Protein 4MVA (pdb70)

Foldseek 3Di:
DEQFEAEEEADADDDLVLLLVLLVLLQVLCVPDDRYQYEYAYAPVCQLVNVVSCPPGRYAYEHEEAAQDQDDDDPPGHHLLVCVVSRHAEYEFDDVCCCPVVVQDLLRRLSRLVRCVVNNGAYAAEFEDALVCVVVVNGLVRRLVSVCSNCVPPNLVSQANYEYEYEHNNCPPPVDDDALVRQLVSLVSNLVSSVVRPNVSSVHYAYAYEYEDWQPCLLVNLLRPRHRYHHHYPLSSHSVGSSNNRVSNSVNVPD/DEQFEAEEEADADDDLVLLLVLLVLLQVLQPPPDRYQYEYAYAPVCQLVNVVSNVVGRYAYEHEEAAQDQDDDDPPGHHLLVCVVSRHAEYEFDPPCCCPVVVQDLLRSLSRLVRCVVNVGAYAYEFEDALVCVVVVNGLVRLLVSVCSNCVPPNLCSLQRYEYEYEHNSQQDPVHDQFLVNVLVSLVSNLVSSVVRPNVSSVHYAYAYEYADWLVCLLRNLLRPRHRYHHHYPLSSPSNTSSSNRVSNSVNVD

Solvent-accessible surface area: 20422 Å² total; per-residue (Å²): 235,58,101,4,7,0,0,0,3,1,40,0,37,17,32,90,136,41,0,96,91,9,0,43,68,0,78,171,63,16,89,76,19,92,22,9,24,10,0,1,0,0,3,31,2,0,0,15,27,0,60,143,47,3,109,75,33,164,12,63,1,0,3,10,17,0,28,61,45,78,67,24,50,49,1,26,16,15,0,0,35,6,0,112,37,10,22,3,63,30,0,0,1,1,9,9,20,27,41,91,126,67,182,15,52,20,113,55,2,6,122,4,0,28,20,0,64,137,27,55,4,20,0,0,1,0,2,9,1,55,96,74,46,45,132,64,68,84,24,95,101,3,0,16,104,14,0,28,16,1,10,163,104,56,29,6,68,10,0,108,45,6,5,0,0,3,7,2,29,19,22,108,84,45,85,106,87,12,68,27,68,91,0,23,64,18,0,103,39,0,19,66,26,0,35,168,87,52,69,98,12,2,102,68,1,28,0,0,6,17,11,89,6,61,43,106,35,0,65,98,3,2,74,42,90,15,0,3,0,0,9,0,20,61,21,1,52,137,8,87,26,0,1,72,0,0,96,18,0,26,67,46,53,120,164,252,63,102,5,5,0,0,0,2,1,38,1,35,15,32,101,135,44,0,88,78,11,2,27,62,0,107,131,69,18,76,79,16,88,12,8,23,8,0,1,0,0,3,30,1,2,0,8,23,0,82,128,66,6,122,80,26,156,13,62,1,0,2,9,16,0,26,58,44,66,67,24,51,45,1,26,14,14,0,0,34,6,0,108,38,6,24,2,71,33,0,0,1,1,9,22,21,27,41,95,120,69,183,14,52,21,110,53,2,6,105,4,0,38,27,0,70,120,26,54,11,16,1,0,0,0,2,11,0,60,121,73,37,40,110,75,66,76,22,98,99,1,0,16,104,12,0,28,17,1,9,166,105,58,32,11,67,8,0,99,48,1,3,0,0,4,14,8,48,28,17,160,40,157,76,99,89,15,67,25,69,88,1,25,61,19,0,110,39,0,20,65,28,0,35,172,91,54,60,101,10,2,110,58,0,28,0,0,7,20,12,110,13,87,73,108,39,0,68,81,2,1,62,28,90,18,0,4,0,0,10,8,22,58,30,1,60,139,10,85,36,1,2,70,3,0,91,21,0,26,72,39,66,151

B-factor: mean 20.15, std 9.68, range [9.13, 97.28]

Structure (mmCIF, N/CA/C/O backbone):
data_4MVA
#
_entry.id   4MVA
#
_cell.length_a   46.535
_cell.length_b   67.529
_cell.length_c   150.336
_cell.angle_alpha   90.00
_cell.angle_beta   90.00
_cell.angle_gamma   90.00
#
_symmetry.space_group_name_H-M   'P 21 21 21'
#
loop_
_entity.id
_entity.type
_entity.pdbx_description
1 polymer 'Triosephosphate isomerase'
2 non-polymer 'CHLORIDE ION'
3 non-polymer ACETYLPHOSPHATE
4 non-polymer 'PHOSPHATE ION'
5 non-polymer 1,2-ETHANEDIOL
6 non-polymer DI(HYDROXYETHYL)ETHER
7 water water
#
loop_
_atom_site.group_PDB
_atom_site.id
_atom_site.type_symbol
_atom_site.label_atom_id
_atom_site.label_alt_id
_atom_site.label_comp_id
_atom_site.label_asym_id
_atom_site.label_entity_id
_atom_site.label_seq_id
_atom_site.pdbx_PDB_ins_code
_atom_site.Cartn_x
_atom_site.Cartn_y
_atom_site.Cartn_z
_atom_site.occupancy
_atom_site.B_iso_or_equiv
_atom_site.auth_seq_id
_atom_site.auth_comp_id
_atom_site.auth_asym_id
_atom_site.auth_atom_id
_atom_site.pdbx_PDB_model_num
ATOM 1 N N . MET A 1 25 ? -16.680 -39.251 20.021 1.00 62.70 1 MET A N 1
ATOM 2 C CA . MET A 1 25 ? -15.204 -39.501 20.016 1.00 58.50 1 MET A CA 1
ATOM 3 C C . MET A 1 25 ? -14.461 -38.194 19.749 1.00 45.82 1 MET A C 1
ATOM 4 O O . MET A 1 25 ? -15.053 -37.215 19.281 1.00 48.72 1 MET A O 1
ATOM 9 N N . ARG A 1 26 ? -13.164 -38.181 20.040 1.00 31.19 2 ARG A N 1
ATOM 10 C CA . ARG A 1 26 ? -12.354 -36.985 19.798 1.00 24.01 2 ARG A CA 1
ATOM 11 C C . ARG A 1 26 ? -11.767 -36.988 18.386 1.00 21.83 2 ARG A C 1
ATOM 12 O O . ARG A 1 26 ? -11.141 -37.962 17.972 1.00 24.69 2 ARG A O 1
ATOM 20 N N . HIS A 1 27 ? -11.969 -35.890 17.669 1.00 19.82 3 HIS A N 1
ATOM 21 C CA . HIS A 1 27 ? -11.427 -35.735 16.305 1.00 19.87 3 HIS A CA 1
ATOM 22 C C . HIS A 1 27 ? -9.934 -35.404 16.431 1.00 17.41 3 HIS A C 1
ATOM 23 O O . HIS A 1 27 ? -9.576 -34.412 17.094 1.00 17.82 3 HIS A O 1
ATOM 30 N N . PRO A 1 28 ? -9.043 -36.199 15.786 1.00 14.54 4 PRO A N 1
ATOM 31 C CA . PRO A 1 28 ? -7.638 -35.933 16.024 1.00 14.57 4 PRO A CA 1
ATOM 32 C C . PRO A 1 28 ? -7.122 -34.652 15.375 1.00 13.51 4 PRO A C 1
ATOM 33 O O . PRO A 1 28 ? -7.688 -34.144 14.399 1.00 13.85 4 PRO A O 1
ATOM 37 N N . LEU A 1 29 ? -5.998 -34.197 15.908 1.00 13.26 5 LEU A N 1
ATOM 38 C CA . LEU A 1 29 ? -5.314 -33.009 15.434 1.00 12.44 5 LEU A CA 1
ATOM 39 C C . LEU A 1 29 ? -3.830 -33.330 15.316 1.00 12.06 5 LEU A C 1
ATOM 40 O O . LEU A 1 29 ? -3.194 -33.768 16.296 1.00 12.50 5 LEU A O 1
ATOM 45 N N . VAL A 1 30 ? -3.264 -33.134 14.137 1.00 11.35 6 VAL A N 1
ATOM 46 C CA . VAL A 1 30 ? -1.834 -33.264 13.946 1.00 11.73 6 VAL A CA 1
ATOM 47 C C . VAL A 1 30 ? -1.331 -31.866 13.568 1.00 11.68 6 VAL A C 1
ATOM 48 O O . VAL A 1 30 ? -1.768 -31.275 12.572 1.00 12.33 6 VAL A O 1
ATOM 52 N N . MET A 1 31 ? -0.405 -31.366 14.362 1.00 10.88 7 MET A N 1
ATOM 53 C CA . MET A 1 31 ? 0.128 -30.035 14.188 1.00 10.92 7 MET A CA 1
ATOM 54 C C . MET A 1 31 ? 1.620 -30.083 13.938 1.00 11.35 7 MET A C 1
ATOM 55 O O . MET A 1 31 ? 2.336 -30.803 14.617 1.00 11.70 7 MET A O 1
ATOM 60 N N . GLY A 1 32 ? 2.095 -29.318 12.969 1.00 10.62 8 GLY A N 1
ATOM 61 C CA . GLY A 1 32 ? 3.490 -29.236 12.671 1.00 10.52 8 GLY A CA 1
ATOM 62 C C . GLY A 1 32 ? 4.150 -28.048 13.331 1.00 10.54 8 GLY A C 1
ATOM 63 O O . GLY A 1 32 ? 3.802 -26.893 13.006 1.00 11.97 8 GLY A O 1
ATOM 64 N N . ASN A 1 33 ? 5.067 -28.267 14.258 1.00 10.40 9 ASN A N 1
ATOM 65 C CA . ASN A 1 33 ? 5.880 -27.219 14.847 1.00 10.16 9 ASN A CA 1
ATOM 66 C C . ASN A 1 33 ? 7.154 -27.119 14.029 1.00 10.59 9 ASN A C 1
ATOM 67 O O . ASN A 1 33 ? 8.055 -27.957 14.170 1.00 10.87 9 ASN A O 1
ATOM 72 N N . TRP A 1 34 ? 7.222 -26.136 13.131 1.00 9.97 10 TRP A N 1
ATOM 73 C CA . TRP A 1 34 ? 8.393 -26.021 12.259 1.00 9.99 10 TRP A CA 1
ATOM 74 C C . TRP A 1 34 ? 9.629 -25.574 13.019 1.00 10.19 10 TRP A C 1
ATOM 75 O O . TRP A 1 34 ? 10.726 -25.643 12.480 1.00 11.31 10 TRP A O 1
ATOM 86 N N . LYS A 1 35 ? 9.467 -25.102 14.248 1.00 10.33 11 LYS A N 1
ATOM 87 C CA . LYS A 1 35 ? 10.581 -24.558 15.037 1.00 10.58 11 LYS A CA 1
ATOM 88 C C . LYS A 1 35 ? 11.312 -23.483 14.221 1.00 9.66 11 LYS A C 1
ATOM 89 O O . LYS A 1 35 ? 10.645 -22.729 13.478 1.00 9.65 11 LYS A O 1
ATOM 95 N N . LEU A 1 36 ? 12.614 -23.356 14.372 1.00 9.83 12 LEU A N 1
ATOM 96 C CA . LEU A 1 36 ? 13.325 -22.263 13.694 1.00 9.84 12 LEU A CA 1
ATOM 97 C C . LEU A 1 36 ? 13.785 -22.739 12.317 1.00 10.04 12 LEU A C 1
ATOM 98 O O . LEU A 1 36 ? 14.973 -22.921 12.055 1.00 10.82 12 LEU A O 1
ATOM 103 N N . ASN A 1 37 ? 12.800 -22.940 11.441 1.00 9.71 13 ASN A N 1
ATOM 104 C CA . ASN A 1 37 ? 13.064 -23.398 10.083 1.00 10.53 13 ASN A CA 1
ATOM 105 C C . ASN A 1 37 ? 12.088 -22.717 9.161 1.00 10.40 13 ASN A C 1
ATOM 106 O O . ASN A 1 37 ? 10.891 -22.747 9.373 1.00 10.80 13 ASN A O 1
ATOM 111 N N . GLY A 1 38 ? 12.615 -22.045 8.149 1.00 10.50 14 GLY A N 1
ATOM 112 C CA . GLY A 1 38 ? 11.796 -21.341 7.191 1.00 11.03 14 GLY A CA 1
ATOM 113 C C . GLY A 1 38 ? 12.552 -20.349 6.346 1.00 11.44 14 GLY A C 1
ATOM 114 O O . GLY A 1 38 ? 13.609 -19.853 6.722 1.00 12.05 14 GLY A O 1
ATOM 115 N N . SER A 1 39 ? 11.963 -20.074 5.191 1.00 11.22 15 SER A N 1
ATOM 116 C CA . SER A 1 39 ? 12.394 -19.036 4.225 1.00 10.88 15 SER A CA 1
ATOM 117 C C . SER A 1 39 ? 11.199 -18.881 3.300 1.00 11.25 15 SER A C 1
ATOM 118 O O . SER A 1 39 ? 10.332 -19.742 3.276 1.00 11.31 15 SER A O 1
ATOM 121 N N A ARG A 1 40 ? 11.133 -17.803 2.522 0.50 10.67 16 ARG A N 1
ATOM 122 N N B ARG A 1 40 ? 11.147 -17.812 2.519 0.50 12.08 16 ARG A N 1
ATOM 123 C CA A ARG A 1 40 ? 10.011 -17.642 1.589 0.50 11.31 16 ARG A CA 1
ATOM 124 C CA B ARG A 1 40 ? 10.031 -17.631 1.594 0.50 13.84 16 ARG A CA 1
ATOM 125 C C A ARG A 1 40 ? 9.938 -18.848 0.650 0.50 12.30 16 ARG A C 1
ATOM 126 C C B ARG A 1 40 ? 9.939 -18.806 0.610 0.50 13.91 16 ARG A C 1
ATOM 127 O O A ARG A 1 40 ? 8.859 -19.412 0.449 0.50 11.90 16 ARG A O 1
ATOM 128 O O B ARG A 1 40 ? 8.846 -19.309 0.344 0.50 13.83 16 ARG A O 1
ATOM 143 N N . HIS A 1 41 ? 11.081 -19.281 0.120 1.00 12.62 17 HIS A N 1
ATOM 144 C CA . HIS A 1 41 ? 11.105 -20.412 -0.800 1.00 14.39 17 HIS A CA 1
ATOM 145 C C . HIS A 1 41 ? 10.623 -21.686 -0.125 1.00 13.27 17 HIS A C 1
ATOM 146 O O . HIS A 1 41 ? 9.817 -22.445 -0.696 1.00 13.57 17 HIS A O 1
ATOM 153 N N A MET A 1 42 ? 11.109 -21.921 1.076 0.60 12.11 18 MET A N 1
ATOM 154 N N B MET A 1 42 ? 11.112 -21.946 1.084 0.40 13.67 18 MET A N 1
ATOM 155 C CA A MET A 1 42 ? 10.740 -23.114 1.811 0.60 11.83 18 MET A CA 1
ATOM 156 C CA B MET A 1 42 ? 10.694 -23.143 1.817 0.40 14.29 18 MET A CA 1
ATOM 157 C C A MET A 1 42 ? 9.249 -23.117 2.162 0.60 11.95 18 MET A C 1
ATOM 158 C C B MET A 1 42 ? 9.210 -23.115 2.120 0.40 13.25 18 MET A C 1
ATOM 159 O O A MET A 1 42 ? 8.583 -24.158 2.048 0.60 12.60 18 MET A O 1
ATOM 160 O O B MET A 1 42 ? 8.514 -24.121 1.955 0.40 13.41 18 MET A O 1
ATOM 169 N N . VAL A 1 43 ? 8.717 -21.975 2.575 1.00 11.82 19 VAL A N 1
ATOM 170 C CA . VAL A 1 43 ? 7.300 -21.869 2.920 1.00 11.94 19 VAL A CA 1
ATOM 171 C C . VAL A 1 43 ? 6.429 -22.193 1.698 1.00 12.67 19 VAL A C 1
ATOM 172 O O . VAL A 1 43 ? 5.481 -22.985 1.772 1.00 12.16 19 VAL A O 1
ATOM 176 N N . HIS A 1 44 ? 6.761 -21.593 0.557 1.00 12.38 20 HIS A N 1
ATOM 177 C CA . HIS A 1 44 ? 6.003 -21.843 -0.645 1.00 13.51 20 HIS A CA 1
ATOM 178 C C . HIS A 1 44 ? 6.051 -23.312 -1.046 1.00 14.02 20 HIS A C 1
ATOM 179 O O . HIS A 1 44 ? 5.004 -23.914 -1.340 1.00 14.61 20 HIS A O 1
ATOM 186 N N A GLU A 1 45 ? 7.236 -23.903 -1.040 0.60 12.42 21 GLU A N 1
ATOM 187 N N B GLU A 1 45 ? 7.225 -23.918 -1.047 0.40 12.89 21 GLU A N 1
ATOM 188 C CA A GLU A 1 45 ? 7.389 -25.302 -1.419 0.60 13.61 21 GLU A CA 1
ATOM 189 C CA B GLU A 1 45 ? 7.314 -25.314 -1.452 0.40 13.62 21 GLU A CA 1
ATOM 190 C C A GLU A 1 45 ? 6.678 -26.237 -0.448 0.60 13.06 21 GLU A C 1
ATOM 191 C C B GLU A 1 45 ? 6.686 -26.273 -0.444 0.40 13.02 21 GLU A C 1
ATOM 192 O O A GLU A 1 45 ? 5.922 -27.134 -0.863 0.60 13.48 21 GLU A O 1
ATOM 193 O O B GLU A 1 45 ? 6.001 -27.229 -0.834 0.40 13.21 21 GLU A O 1
ATOM 204 N N . LEU A 1 46 ? 6.918 -26.048 0.844 1.00 11.68 22 LEU A N 1
ATOM 205 C CA . LEU A 1 46 ? 6.347 -26.920 1.849 1.00 12.28 22 LEU A CA 1
ATOM 206 C C . LEU A 1 46 ? 4.822 -26.822 1.920 1.00 11.50 22 LEU A C 1
ATOM 207 O O . LEU A 1 46 ? 4.138 -27.834 1.954 1.00 11.20 22 LEU A O 1
ATOM 212 N N . VAL A 1 47 ? 4.290 -25.601 1.933 1.00 11.43 23 VAL A N 1
ATOM 213 C CA . VAL A 1 47 ? 2.848 -25.474 1.954 1.00 11.17 23 VAL A CA 1
ATOM 214 C C . VAL A 1 47 ? 2.245 -26.048 0.667 1.00 11.35 23 VAL A C 1
ATOM 215 O O . VAL A 1 47 ? 1.231 -26.742 0.741 1.00 11.26 23 VAL A O 1
ATOM 219 N N . SER A 1 48 ? 2.846 -25.812 -0.493 1.00 12.44 24 SER A N 1
ATOM 220 C CA . SER A 1 48 ? 2.292 -26.402 -1.710 1.00 12.93 24 SER A CA 1
ATOM 221 C C . SER A 1 48 ? 2.285 -27.905 -1.636 1.00 12.76 24 SER A C 1
ATOM 222 O O . SER A 1 48 ? 1.295 -28.566 -1.992 1.00 13.70 24 SER A O 1
ATOM 225 N N . ASN A 1 49 ? 3.377 -28.482 -1.169 1.00 12.59 25 ASN A N 1
ATOM 226 C CA . ASN A 1 49 ? 3.453 -29.937 -1.110 1.00 12.85 25 ASN A CA 1
ATOM 227 C C . ASN A 1 49 ? 2.464 -30.480 -0.052 1.00 12.49 25 ASN A C 1
ATOM 228 O O . ASN A 1 49 ? 1.850 -31.541 -0.237 1.00 13.06 25 ASN A O 1
ATOM 233 N N . LEU A 1 50 ? 2.317 -29.786 1.071 1.00 12.09 26 LEU A N 1
ATOM 234 C CA . LEU A 1 50 ? 1.348 -30.182 2.097 1.00 11.88 26 LEU A CA 1
ATOM 235 C C . LEU A 1 50 ? -0.072 -30.161 1.515 1.00 12.18 26 LEU A C 1
ATOM 236 O O . LEU A 1 50 ? -0.849 -31.058 1.788 1.00 12.35 26 LEU A O 1
ATOM 241 N N . ARG A 1 51 ? -0.410 -29.125 0.762 1.00 12.27 27 ARG A N 1
ATOM 242 C CA . ARG A 1 51 ? -1.734 -29.047 0.131 1.00 12.60 27 ARG A CA 1
ATOM 243 C C . ARG A 1 51 ? -1.994 -30.285 -0.717 1.00 13.50 27 ARG A C 1
ATOM 244 O O . ARG A 1 51 ? -3.062 -30.887 -0.638 1.00 13.94 27 ARG A O 1
ATOM 252 N N . LYS A 1 52 ? -1.023 -30.668 -1.533 1.00 12.67 28 LYS A N 1
ATOM 253 C CA . LYS A 1 52 ? -1.190 -31.839 -2.375 1.00 13.36 28 LYS A CA 1
ATOM 254 C C . LYS A 1 52 ? -1.308 -33.125 -1.585 1.00 14.32 28 LYS A C 1
ATOM 255 O O . LYS A 1 52 ? -2.221 -33.923 -1.808 1.00 14.60 28 LYS A O 1
ATOM 261 N N A GLU A 1 53 ? -0.402 -33.320 -0.629 0.70 13.77 29 GLU A N 1
ATOM 262 N N B GLU A 1 53 ? -0.397 -33.340 -0.639 0.30 13.61 29 GLU A N 1
ATOM 263 C CA A GLU A 1 53 ? -0.371 -34.563 0.130 0.70 14.08 29 GLU A CA 1
ATOM 264 C CA B GLU A 1 53 ? -0.384 -34.595 0.114 0.30 13.59 29 GLU A CA 1
ATOM 265 C C A GLU A 1 53 ? -1.573 -34.747 1.060 0.70 12.72 29 GLU A C 1
ATOM 266 C C B GLU A 1 53 ? -1.527 -34.737 1.132 0.30 12.82 29 GLU A C 1
ATOM 267 O O A GLU A 1 53 ? -1.943 -35.894 1.366 0.70 13.76 29 GLU A O 1
ATOM 268 O O B GLU A 1 53 ? -1.810 -35.844 1.588 0.30 13.49 29 GLU A O 1
ATOM 279 N N . LEU A 1 54 ? -2.178 -33.630 1.475 1.00 12.29 30 LEU A N 1
ATOM 280 C CA . LEU A 1 54 ? -3.274 -33.653 2.433 1.00 12.40 30 LEU A CA 1
ATOM 281 C C . LEU A 1 54 ? -4.644 -33.394 1.825 1.00 13.33 30 LEU A C 1
ATOM 282 O O . LEU A 1 54 ? -5.650 -33.434 2.561 1.00 14.34 30 LEU A O 1
ATOM 287 N N . ALA A 1 55 ? -4.715 -33.198 0.528 1.00 13.23 31 ALA A N 1
ATOM 288 C CA . ALA A 1 55 ? -5.979 -32.842 -0.129 1.00 14.42 31 ALA A CA 1
ATOM 289 C C . ALA A 1 55 ? -7.066 -33.907 0.039 1.00 15.18 31 ALA A C 1
ATOM 290 O O . ALA A 1 55 ? -8.270 -33.589 0.036 1.00 18.39 31 ALA A O 1
ATOM 292 N N . GLY A 1 56 ? -6.666 -35.158 0.194 1.00 15.07 32 GLY A N 1
ATOM 293 C CA . GLY A 1 56 ? -7.625 -36.254 0.345 1.00 15.13 32 GLY A CA 1
ATOM 294 C C . GLY A 1 56 ? -7.917 -36.656 1.774 1.00 15.53 32 GLY A C 1
ATOM 295 O O . GLY A 1 56 ? -8.598 -37.638 2.001 1.00 16.44 32 GLY A O 1
ATOM 296 N N . VAL A 1 57 ? -7.370 -35.932 2.743 1.00 15.20 33 VAL A N 1
ATOM 297 C CA . VAL A 1 57 ? -7.619 -36.239 4.153 1.00 15.31 33 VAL A CA 1
ATOM 298 C C . VAL A 1 57 ? -8.973 -35.678 4.633 1.00 17.06 33 VAL A C 1
ATOM 299 O O . VAL A 1 57 ? -9.277 -34.485 4.448 1.00 20.03 33 VAL A O 1
ATOM 303 N N . ALA A 1 58 ? -9.721 -36.522 5.342 1.00 18.99 34 ALA A N 1
ATOM 304 C CA . ALA A 1 58 ? -11.019 -36.113 5.897 1.00 22.59 34 ALA A CA 1
ATOM 305 C C . ALA A 1 58 ? -11.106 -36.228 7.423 1.00 22.23 34 ALA A C 1
ATOM 306 O O . ALA A 1 58 ? -11.769 -35.418 8.080 1.00 30.94 34 ALA A O 1
ATOM 308 N N . GLY A 1 59 ? -10.411 -37.196 7.995 1.00 17.68 35 GLY A N 1
ATOM 309 C CA . GLY A 1 59 ? -10.613 -37.485 9.410 1.00 17.81 35 GLY A CA 1
ATOM 310 C C . GLY A 1 59 ? -9.554 -37.056 10.375 1.00 16.71 35 GLY A C 1
ATOM 311 O O . GLY A 1 59 ? -9.413 -37.679 11.427 1.00 16.94 35 GLY A O 1
ATOM 312 N N . CYS A 1 60 ? -8.796 -36.019 10.040 1.00 16.25 36 CYS A N 1
ATOM 313 C CA . CYS A 1 60 ? -7.800 -35.501 10.957 1.00 15.11 36 CYS A CA 1
ATOM 314 C C . CYS A 1 60 ? -7.586 -34.040 10.650 1.00 14.40 36 CYS A C 1
ATOM 315 O O . CYS A 1 60 ? -7.374 -33.680 9.490 1.00 15.73 36 CYS A O 1
ATOM 318 N N . ALA A 1 61 ? -7.692 -33.194 11.658 1.00 13.16 37 ALA A N 1
ATOM 319 C CA . ALA A 1 61 ? -7.454 -31.773 11.519 1.00 12.64 37 ALA A CA 1
ATOM 320 C C . ALA A 1 61 ? -5.948 -31.553 11.462 1.00 12.63 37 ALA A C 1
ATOM 321 O O . ALA A 1 61 ? -5.166 -32.292 12.064 1.00 11.82 37 ALA A O 1
ATOM 323 N N . VAL A 1 62 ? -5.544 -30.525 10.731 1.00 11.38 38 VAL A N 1
ATOM 324 C CA . VAL A 1 62 ? -4.138 -30.194 10.533 1.00 11.16 38 VAL A CA 1
ATOM 325 C C . VAL A 1 62 ? -3.867 -28.726 10.754 1.00 11.61 38 VAL A C 1
ATOM 326 O O . VAL A 1 62 ? -4.595 -27.869 10.255 1.00 11.55 38 VAL A O 1
ATOM 330 N N . ALA A 1 63 ? -2.815 -28.446 11.513 1.00 10.44 39 ALA A N 1
ATOM 331 C CA . ALA A 1 63 ? -2.333 -27.069 11.712 1.00 10.70 39 ALA A CA 1
ATOM 332 C C . ALA A 1 63 ? -0.833 -27.053 11.532 1.00 10.52 39 ALA A C 1
ATOM 333 O O . ALA A 1 63 ? -0.148 -28.062 11.704 1.00 11.25 39 ALA A O 1
ATOM 335 N N . ILE A 1 64 ? -0.317 -25.883 11.179 1.00 10.69 40 ILE A N 1
ATOM 336 C CA . ILE A 1 64 ? 1.117 -25.653 11.059 1.00 10.60 40 ILE A CA 1
ATOM 337 C C . ILE A 1 64 ? 1.501 -24.362 11.752 1.00 10.70 40 ILE A C 1
ATOM 338 O O . ILE A 1 64 ? 0.720 -23.421 11.775 1.00 11.39 40 ILE A O 1
ATOM 343 N N . ALA A 1 65 ? 2.695 -24.344 12.343 1.00 9.97 41 ALA A N 1
ATOM 344 C CA . ALA A 1 65 ? 3.244 -23.160 13.029 1.00 9.97 41 ALA A CA 1
ATOM 345 C C . ALA A 1 65 ? 4.616 -22.838 12.493 1.00 9.90 41 ALA A C 1
ATOM 346 O O . ALA A 1 65 ? 5.643 -23.322 12.999 1.00 10.12 41 ALA A O 1
ATOM 348 N N . PRO A 1 66 ? 4.662 -21.988 11.437 1.00 10.66 42 PRO A N 1
ATOM 349 C CA . PRO A 1 66 ? 5.933 -21.509 10.913 1.00 10.42 42 PRO A CA 1
ATOM 350 C C . PRO A 1 66 ? 6.516 -20.454 11.848 1.00 10.24 42 PRO A C 1
ATOM 351 O O . PRO A 1 66 ? 5.829 -19.966 12.772 1.00 10.30 42 PRO A O 1
ATOM 355 N N . PRO A 1 67 ? 7.790 -20.086 11.663 1.00 9.72 43 PRO A N 1
ATOM 356 C CA . PRO A 1 67 ? 8.327 -18.908 12.357 1.00 9.89 43 PRO A CA 1
ATOM 357 C C . PRO A 1 67 ? 7.413 -17.704 12.108 1.00 10.07 43 PRO A C 1
ATOM 358 O O . PRO A 1 67 ? 6.762 -17.571 11.060 1.00 9.94 43 PRO A O 1
ATOM 362 N N . GLU A 1 68 ? 7.351 -16.836 13.102 1.00 10.47 44 GLU A N 1
ATOM 363 C CA . GLU A 1 68 ? 6.383 -15.743 13.143 1.00 10.47 44 GLU A CA 1
ATOM 364 C C . GLU A 1 68 ? 6.351 -14.872 11.905 1.00 10.12 44 GLU A C 1
ATOM 365 O O . GLU A 1 68 ? 5.250 -14.510 11.465 1.00 10.25 44 GLU A O 1
ATOM 371 N N A MET A 1 69 ? 7.507 -14.535 11.331 0.70 10.16 45 MET A N 1
ATOM 372 N N B MET A 1 69 ? 7.499 -14.549 11.325 0.30 10.53 45 MET A N 1
ATOM 373 C CA A MET A 1 69 ? 7.486 -13.676 10.142 0.70 9.74 45 MET A CA 1
ATOM 374 C CA B MET A 1 69 ? 7.501 -13.675 10.155 0.30 10.51 45 MET A CA 1
ATOM 375 C C A MET A 1 69 ? 6.840 -14.304 8.910 0.70 9.51 45 MET A C 1
ATOM 376 C C B MET A 1 69 ? 6.959 -14.325 8.873 0.30 10.03 45 MET A C 1
ATOM 377 O O A MET A 1 69 ? 6.548 -13.606 7.956 0.70 10.43 45 MET A O 1
ATOM 378 O O B MET A 1 69 ? 6.827 -13.650 7.855 0.30 9.92 45 MET A O 1
ATOM 387 N N . TYR A 1 70 ? 6.693 -15.637 8.924 1.00 9.21 46 TYR A N 1
ATOM 388 C CA . TYR A 1 70 ? 6.121 -16.373 7.798 1.00 9.67 46 TYR A CA 1
ATOM 389 C C . TYR A 1 70 ? 4.671 -16.814 7.989 1.00 9.66 46 TYR A C 1
ATOM 390 O O . TYR A 1 70 ? 4.118 -17.438 7.089 1.00 10.43 46 TYR A O 1
ATOM 399 N N . ILE A 1 71 ? 4.047 -16.500 9.121 1.00 9.85 47 ILE A N 1
ATOM 400 C CA . ILE A 1 71 ? 2.650 -16.878 9.321 1.00 10.22 47 ILE A CA 1
ATOM 401 C C . ILE A 1 71 ? 1.749 -16.312 8.217 1.00 10.36 47 ILE A C 1
ATOM 402 O O . ILE A 1 71 ? 0.908 -17.024 7.666 1.00 11.28 47 ILE A O 1
ATOM 407 N N . ASP A 1 72 ? 1.894 -15.028 7.926 1.00 10.26 48 ASP A N 1
ATOM 408 C CA . ASP A 1 72 ? 1.079 -14.362 6.932 1.00 10.61 48 ASP A CA 1
ATOM 409 C C . ASP A 1 72 ? 1.207 -15.066 5.575 1.00 11.08 48 ASP A C 1
ATOM 410 O O . ASP A 1 72 ? 0.199 -15.478 4.972 1.00 11.87 48 ASP A O 1
ATOM 415 N N . MET A 1 73 ? 2.434 -15.212 5.089 1.00 11.61 49 MET A N 1
ATOM 416 C CA . MET A 1 73 ? 2.647 -15.889 3.813 1.00 12.66 49 MET A CA 1
ATOM 417 C C . MET A 1 73 ? 2.063 -17.303 3.824 1.00 12.51 49 MET A C 1
ATOM 418 O O . MET A 1 73 ? 1.434 -17.724 2.836 1.00 12.58 49 MET A O 1
ATOM 423 N N . ALA A 1 74 ? 2.290 -18.054 4.889 1.00 10.92 50 ALA A N 1
ATOM 424 C CA . ALA A 1 74 ? 1.776 -19.437 4.961 1.00 11.61 50 ALA A CA 1
ATOM 425 C C . ALA A 1 74 ? 0.236 -19.470 4.952 1.00 11.22 50 ALA A C 1
ATOM 426 O O . ALA A 1 74 ? -0.388 -20.322 4.319 1.00 12.17 50 ALA A O 1
ATOM 428 N N A LYS A 1 75 ? -0.387 -18.552 5.685 0.50 11.47 51 LYS A N 1
ATOM 429 N N B LYS A 1 75 ? -0.375 -18.543 5.681 0.50 11.26 51 LYS A N 1
ATOM 430 C CA A LYS A 1 75 ? -1.843 -18.453 5.712 0.50 12.01 51 LYS A CA 1
ATOM 431 C CA B LYS A 1 75 ? -1.821 -18.409 5.710 0.50 11.59 51 LYS A CA 1
ATOM 432 C C A LYS A 1 75 ? -2.358 -18.180 4.302 0.50 12.52 51 LYS A C 1
ATOM 433 C C B LYS A 1 75 ? -2.339 -18.190 4.300 0.50 12.23 51 LYS A C 1
ATOM 434 O O A LYS A 1 75 ? -3.345 -18.802 3.862 0.50 12.77 51 LYS A O 1
ATOM 435 O O B LYS A 1 75 ? -3.311 -18.841 3.865 0.50 12.57 51 LYS A O 1
ATOM 446 N N . ARG A 1 76 ? -1.698 -17.279 3.575 1.00 12.83 52 ARG A N 1
ATOM 447 C CA . ARG A 1 76 ? -2.108 -16.960 2.193 1.00 14.50 52 ARG A CA 1
ATOM 448 C C . ARG A 1 76 ? -1.887 -18.171 1.271 1.00 14.43 52 ARG A C 1
ATOM 449 O O . ARG A 1 76 ? -2.781 -18.488 0.480 1.00 16.83 52 ARG A O 1
ATOM 457 N N . GLU A 1 77 ? -0.781 -18.896 1.428 1.00 14.92 53 GLU A N 1
ATOM 458 C CA . GLU A 1 77 ? -0.494 -20.098 0.619 1.00 15.71 53 GLU A CA 1
ATOM 459 C C . GLU A 1 77 ? -1.522 -21.211 0.937 1.00 15.08 53 GLU A C 1
ATOM 460 O O . GLU A 1 77 ? -1.844 -22.026 0.056 1.00 14.83 53 GLU A O 1
ATOM 466 N N . ALA A 1 78 ? -2.026 -21.262 2.168 1.00 13.61 54 ALA A N 1
ATOM 467 C CA . ALA A 1 78 ? -2.963 -22.313 2.609 1.00 13.27 54 ALA A CA 1
ATOM 468 C C . ALA A 1 78 ? -4.426 -22.046 2.241 1.00 12.77 54 ALA A C 1
ATOM 469 O O . ALA A 1 78 ? -5.269 -22.927 2.348 1.00 13.90 54 ALA A O 1
ATOM 471 N N . GLU A 1 79 ? -4.753 -20.844 1.768 1.00 13.84 55 GLU A N 1
ATOM 472 C CA . GLU A 1 79 ? -6.132 -20.508 1.432 1.00 15.60 55 GLU A CA 1
ATOM 473 C C . GLU A 1 79 ? -6.643 -21.432 0.354 1.00 14.90 55 GLU A C 1
ATOM 474 O O . GLU A 1 79 ? -6.039 -21.517 -0.714 1.00 15.82 55 GLU A O 1
ATOM 480 N N . GLY A 1 80 ? -7.775 -22.076 0.596 1.00 15.35 56 GLY A N 1
ATOM 481 C CA . GLY A 1 80 ? -8.341 -23.045 -0.315 1.00 14.74 56 GLY A CA 1
ATOM 482 C C . GLY A 1 80 ? -8.157 -24.478 0.168 1.00 14.41 56 GLY A C 1
ATOM 483 O O . GLY A 1 80 ? -8.785 -25.408 -0.339 1.00 16.49 56 GLY A O 1
ATOM 484 N N . SER A 1 81 ? -7.298 -24.667 1.154 1.00 12.92 57 SER A N 1
ATOM 485 C CA . SER A 1 81 ? -7.067 -25.989 1.780 1.00 12.71 57 SER A CA 1
ATOM 486 C C . SER A 1 81 ? -7.676 -26.021 3.164 1.00 13.29 57 SER A C 1
ATOM 487 O O . SER A 1 81 ? -8.168 -24.993 3.661 1.00 16.22 57 SER A O 1
ATOM 490 N N . HIS A 1 82 ? -7.589 -27.159 3.832 1.00 13.38 58 HIS A N 1
ATOM 491 C CA . HIS A 1 82 ? -8.061 -27.258 5.206 1.00 13.65 58 HIS A CA 1
ATOM 492 C C . HIS A 1 82 ? -6.908 -27.086 6.198 1.00 13.42 58 HIS A C 1
ATOM 493 O O . HIS A 1 82 ? -7.109 -27.262 7.400 1.00 15.11 58 HIS A O 1
ATOM 500 N N . ILE A 1 83 ? -5.722 -26.699 5.737 1.00 12.29 59 ILE A N 1
ATOM 501 C CA . ILE A 1 83 ? -4.575 -26.498 6.636 1.00 12.27 59 ILE A CA 1
ATOM 502 C C . ILE A 1 83 ? -4.786 -25.221 7.440 1.00 13.14 59 ILE A C 1
ATOM 503 O O . ILE A 1 83 ? -4.969 -24.126 6.861 1.00 14.96 59 ILE A O 1
ATOM 508 N N . MET A 1 84 ? -4.778 -25.355 8.765 1.00 12.09 60 MET A N 1
ATOM 509 C CA . MET A 1 84 ? -4.943 -24.239 9.679 1.00 11.86 60 MET A CA 1
ATOM 510 C C . MET A 1 84 ? -3.606 -23.694 10.121 1.00 11.21 60 MET A C 1
ATOM 511 O O . MET A 1 84 ? -2.583 -24.399 10.105 1.00 12.07 60 MET A O 1
ATOM 516 N N . LEU A 1 85 ? -3.575 -22.420 10.484 1.00 10.96 61 LEU A N 1
ATOM 517 C CA . LEU A 1 85 ? -2.331 -21.792 10.910 1.00 11.20 61 LEU A CA 1
ATOM 518 C C . LEU A 1 85 ? -2.213 -21.647 12.409 1.00 10.82 61 LEU A C 1
ATOM 519 O O . LEU A 1 85 ? -3.186 -21.786 13.165 1.00 11.56 61 LEU A O 1
ATOM 524 N N . GLY A 1 86 ? -0.998 -21.365 12.826 1.00 11.75 62 GLY A N 1
ATOM 525 C CA . GLY A 1 86 ? -0.648 -21.329 14.221 1.00 11.38 62 GLY A CA 1
ATOM 526 C C . GLY A 1 86 ? 0.651 -20.590 14.397 1.00 10.27 62 GLY A C 1
ATOM 527 O O . GLY A 1 86 ? 1.211 -20.073 13.450 1.00 11.20 62 GLY A O 1
ATOM 528 N N . ALA A 1 87 ? 1.116 -20.535 15.632 1.00 9.60 63 ALA A N 1
ATOM 529 C CA . ALA A 1 87 ? 2.336 -19.837 16.021 1.00 9.47 63 ALA A CA 1
ATOM 530 C C . ALA A 1 87 ? 3.028 -20.565 17.140 1.00 10.06 63 ALA A C 1
ATOM 531 O O . ALA A 1 87 ? 2.456 -21.427 17.810 1.00 9.80 63 ALA A O 1
ATOM 533 N N . GLN A 1 88 ? 4.286 -20.235 17.337 1.00 10.27 64 GLN A N 1
ATOM 534 C CA . GLN A 1 88 ? 5.161 -20.951 18.272 1.00 10.49 64 GLN A CA 1
ATOM 535 C C . GLN A 1 88 ? 5.255 -20.376 19.680 1.00 10.97 64 GLN A C 1
ATOM 536 O O . GLN A 1 88 ? 5.893 -20.977 20.540 1.00 11.20 64 GLN A O 1
ATOM 542 N N . ASN A 1 89 ? 4.673 -19.192 19.888 1.00 10.61 65 ASN A N 1
ATOM 543 C CA . ASN A 1 89 ? 4.720 -18.503 21.185 1.00 10.91 65 ASN A CA 1
ATOM 544 C C . ASN A 1 89 ? 3.851 -17.229 21.117 1.00 10.72 65 ASN A C 1
ATOM 545 O O . ASN A 1 89 ? 3.457 -16.798 20.038 1.00 11.07 65 ASN A O 1
ATOM 550 N N . VAL A 1 90 ? 3.598 -16.660 22.292 1.00 11.05 66 VAL A N 1
ATOM 551 C CA . VAL A 1 90 ? 2.915 -15.361 22.415 1.00 10.68 66 VAL A CA 1
ATOM 552 C C . VAL A 1 90 ? 3.379 -14.743 23.703 1.00 11.66 66 VAL A C 1
ATOM 553 O O . VAL A 1 90 ? 3.819 -15.441 24.605 1.00 11.95 66 VAL A O 1
ATOM 557 N N . ASP A 1 91 ? 3.319 -13.424 23.777 1.00 11.53 67 ASP A N 1
ATOM 558 C CA . ASP A 1 91 ? 3.624 -12.689 25.008 1.00 12.90 67 ASP A CA 1
ATOM 559 C C . ASP A 1 91 ? 2.288 -12.222 25.647 1.00 12.60 67 ASP A C 1
ATOM 560 O O . ASP A 1 91 ? 1.208 -12.604 25.205 1.00 12.26 67 ASP A O 1
ATOM 565 N N . LEU A 1 92 ? 2.343 -11.383 26.687 1.00 12.86 68 LEU A N 1
ATOM 566 C CA . LEU A 1 92 ? 1.147 -11.046 27.475 1.00 13.44 68 LEU A CA 1
ATOM 567 C C . LEU A 1 92 ? 0.350 -9.811 27.108 1.00 14.56 68 LEU A C 1
ATOM 568 O O . LEU A 1 92 ? -0.815 -9.700 27.501 1.00 15.81 68 LEU A O 1
ATOM 573 N N . ASN A 1 93 ? 0.961 -8.874 26.387 1.00 14.23 69 ASN A N 1
ATOM 574 C CA . ASN A 1 93 ? 0.314 -7.612 26.051 1.00 13.77 69 ASN A CA 1
ATOM 575 C C . ASN A 1 93 ? -0.344 -7.620 24.696 1.00 13.08 69 ASN A C 1
ATOM 576 O O . ASN A 1 93 ? 0.143 -8.303 23.762 1.00 13.54 69 ASN A O 1
ATOM 581 N N . LEU A 1 94 ? -1.434 -6.894 24.530 1.00 13.99 70 LEU A N 1
ATOM 582 C CA . LEU A 1 94 ? -2.101 -6.795 23.231 1.00 13.87 70 LEU A CA 1
ATOM 583 C C . LEU A 1 94 ? -1.481 -5.708 22.363 1.00 12.64 70 LEU A C 1
ATOM 584 O O . LEU A 1 94 ? -1.471 -5.818 21.128 1.00 12.45 70 LEU A O 1
ATOM 589 N N . SER A 1 95 ? -1.046 -4.610 22.998 1.00 11.95 71 SER A N 1
ATOM 590 C CA . SER A 1 95 ? -0.407 -3.513 22.321 1.00 12.60 71 SER A CA 1
ATOM 591 C C . SER A 1 95 ? 0.330 -2.696 23.351 1.00 11.78 71 SER A C 1
ATOM 592 O O . SER A 1 95 ? 0.164 -2.887 24.551 1.00 13.77 71 SER A O 1
ATOM 595 N N . GLY A 1 96 ? 1.186 -1.794 22.872 1.00 11.72 72 GLY A N 1
ATOM 596 C CA . GLY A 1 96 ? 1.902 -0.861 23.713 1.00 11.88 72 GLY A CA 1
ATOM 597 C C . GLY A 1 96 ? 3.406 -0.803 23.514 1.00 11.46 72 GLY A C 1
ATOM 598 O O . GLY A 1 96 ? 3.945 -1.287 22.517 1.00 10.64 72 GLY A O 1
ATOM 599 N N . ALA A 1 97 ? 4.094 -0.224 24.497 1.00 12.15 73 ALA A N 1
ATOM 600 C CA . ALA A 1 97 ? 5.541 0.029 24.413 1.00 11.73 73 ALA A CA 1
ATOM 601 C C . ALA A 1 97 ? 6.332 -1.182 24.883 1.00 13.15 73 ALA A C 1
ATOM 602 O O . ALA A 1 97 ? 6.980 -1.190 25.955 1.00 13.23 73 ALA A O 1
ATOM 604 N N . PHE A 1 98 ? 6.279 -2.225 24.049 1.00 11.66 74 PHE A N 1
ATOM 605 C CA . PHE A 1 98 ? 6.873 -3.516 24.350 1.00 11.60 74 PHE A CA 1
ATOM 606 C C . PHE A 1 98 ? 7.671 -4.025 23.150 1.00 10.56 74 PHE A C 1
ATOM 607 O O . PHE A 1 98 ? 7.317 -4.995 22.481 1.00 11.30 74 PHE A O 1
ATOM 615 N N . THR A 1 99 ? 8.792 -3.369 22.928 1.00 11.01 75 THR A N 1
ATOM 616 C CA . THR A 1 99 ? 9.652 -3.657 21.787 1.00 10.63 75 THR A CA 1
ATOM 617 C C . THR A 1 99 ? 9.997 -5.141 21.713 1.00 10.81 75 THR A C 1
ATOM 618 O O . THR A 1 99 ? 10.420 -5.752 22.703 1.00 11.70 75 THR A O 1
ATOM 622 N N . GLY A 1 100 ? 9.802 -5.725 20.542 1.00 10.26 76 GLY A N 1
ATOM 623 C CA . GLY A 1 100 ? 10.118 -7.114 20.278 1.00 10.97 76 GLY A CA 1
ATOM 624 C C . GLY A 1 100 ? 9.153 -8.173 20.711 1.00 11.31 76 GLY A C 1
ATOM 625 O O . GLY A 1 100 ? 9.395 -9.363 20.461 1.00 12.72 76 GLY A O 1
ATOM 626 N N . GLU A 1 101 ? 8.053 -7.798 21.341 1.00 11.35 77 GLU A N 1
ATOM 627 C CA . GLU A 1 101 ? 7.085 -8.790 21.818 1.00 11.37 77 GLU A CA 1
ATOM 628 C C . GLU A 1 101 ? 6.088 -9.214 20.744 1.00 10.79 77 GLU A C 1
ATOM 629 O O . GLU A 1 101 ? 5.979 -8.603 19.694 1.00 11.45 77 GLU A O 1
ATOM 635 N N . THR A 1 102 ? 5.377 -10.300 21.051 1.00 11.18 78 THR A N 1
ATOM 636 C CA . THR A 1 102 ? 4.326 -10.859 20.200 1.00 11.04 78 THR A CA 1
ATOM 637 C C . THR A 1 102 ? 2.958 -10.719 20.877 1.00 11.98 78 THR A C 1
ATOM 638 O O . THR A 1 102 ? 2.760 -11.182 22.018 1.00 13.22 78 THR A O 1
ATOM 642 N N . SER A 1 103 ? 2.008 -10.105 20.173 1.00 10.10 79 SER A N 1
ATOM 643 C CA . SER A 1 103 ? 0.658 -9.863 20.658 1.00 10.05 79 SER A CA 1
ATOM 644 C C . SER A 1 103 ? -0.354 -10.900 20.157 1.00 9.99 79 SER A C 1
ATOM 645 O O . SER A 1 103 ? -0.423 -11.187 18.963 1.00 9.80 79 SER A O 1
ATOM 648 N N . ALA A 1 104 ? -1.176 -11.413 21.076 1.00 10.63 80 ALA A N 1
ATOM 649 C CA . ALA A 1 104 ? -2.236 -12.352 20.720 1.00 10.52 80 ALA A CA 1
ATOM 650 C C . ALA A 1 104 ? -3.233 -11.696 19.756 1.00 10.64 80 ALA A C 1
ATOM 651 O O . ALA A 1 104 ? -3.786 -12.358 18.893 1.00 11.07 80 ALA A O 1
ATOM 653 N N . ALA A 1 105 ? -3.486 -10.390 19.899 1.00 10.08 81 ALA A N 1
ATOM 654 C CA . ALA A 1 105 ? -4.432 -9.716 19.006 1.00 10.75 81 ALA A CA 1
ATOM 655 C C . ALA A 1 105 ? -3.890 -9.715 17.585 1.00 10.32 81 ALA A C 1
ATOM 656 O O . ALA A 1 105 ? -4.647 -9.880 16.603 1.00 11.38 81 ALA A O 1
ATOM 658 N N . MET A 1 106 ? -2.566 -9.576 17.444 1.00 9.68 82 MET A N 1
ATOM 659 C CA . MET A 1 106 ? -1.931 -9.593 16.140 1.00 10.25 82 MET A CA 1
ATOM 660 C C . MET A 1 106 ? -1.881 -10.993 15.549 1.00 10.71 82 MET A C 1
ATOM 661 O O . MET A 1 106 ? -2.081 -11.154 14.346 1.00 11.64 82 MET A O 1
ATOM 666 N N . LEU A 1 107 ? -1.599 -11.985 16.380 1.00 11.14 83 LEU A N 1
ATOM 667 C CA . LEU A 1 107 ? -1.663 -13.369 15.896 1.00 10.73 83 LEU A CA 1
ATOM 668 C C . LEU A 1 107 ? -3.070 -13.664 15.346 1.00 12.14 83 LEU A C 1
ATOM 669 O O . LEU A 1 107 ? -3.215 -14.293 14.291 1.00 12.77 83 LEU A O 1
ATOM 674 N N . LYS A 1 108 ? -4.099 -13.220 16.040 1.00 11.98 84 LYS A N 1
ATOM 675 C CA . LYS A 1 108 ? -5.504 -13.422 15.584 1.00 13.08 84 LYS A CA 1
ATOM 676 C C . LYS A 1 108 ? -5.680 -12.715 14.246 1.00 13.39 84 LYS A C 1
ATOM 677 O O . LYS A 1 108 ? -6.233 -13.297 13.269 1.00 14.96 84 LYS A O 1
ATOM 683 N N . ASP A 1 109 ? -5.235 -11.468 14.166 1.00 12.23 85 ASP A N 1
ATOM 684 C CA . ASP A 1 109 ? -5.399 -10.653 12.962 1.00 12.69 85 ASP A CA 1
ATOM 685 C C . ASP A 1 109 ? -4.751 -11.250 11.726 1.00 13.37 85 ASP A C 1
ATOM 686 O O . ASP A 1 109 ? -5.300 -11.157 10.627 1.00 14.88 85 ASP A O 1
ATOM 691 N N A ILE A 1 110 ? -3.595 -11.895 11.867 0.50 14.77 86 ILE A N 1
ATOM 692 N N B ILE A 1 110 ? -3.576 -11.857 11.930 0.50 13.13 86 ILE A N 1
ATOM 693 C CA A ILE A 1 110 ? -2.939 -12.451 10.682 0.50 16.05 86 ILE A CA 1
ATOM 694 C CA B ILE A 1 110 ? -2.780 -12.401 10.843 0.50 13.04 86 ILE A CA 1
ATOM 695 C C A ILE A 1 110 ? -3.425 -13.828 10.313 0.50 15.88 86 ILE A C 1
ATOM 696 C C B ILE A 1 110 ? -3.240 -13.832 10.447 0.50 14.01 86 ILE A C 1
ATOM 697 O O A ILE A 1 110 ? -3.060 -14.368 9.266 0.50 17.51 86 ILE A O 1
ATOM 698 O O B ILE A 1 110 ? -2.705 -14.365 9.460 0.50 16.00 86 ILE A O 1
ATOM 707 N N . GLY A 1 111 ? -4.218 -14.425 11.169 1.00 14.86 87 GLY A N 1
ATOM 708 C CA . GLY A 1 111 ? -4.800 -15.714 10.844 1.00 16.04 87 GLY A CA 1
ATOM 709 C C . GLY A 1 111 ? -4.347 -16.941 11.586 1.00 14.21 87 GLY A C 1
ATOM 710 O O . GLY A 1 111 ? -4.767 -18.052 11.241 1.00 15.49 87 GLY A O 1
ATOM 711 N N . ALA A 1 112 ? -3.499 -16.769 12.600 1.00 12.66 88 ALA A N 1
ATOM 712 C CA . ALA A 1 112 ? -3.070 -17.904 13.407 1.00 11.88 88 ALA A CA 1
ATOM 713 C C . ALA A 1 112 ? -4.199 -18.272 14.362 1.00 13.14 88 ALA A C 1
ATOM 714 O O . ALA A 1 112 ? -4.892 -17.394 14.916 1.00 16.70 88 ALA A O 1
ATOM 716 N N . GLN A 1 113 ? -4.382 -19.563 14.556 1.00 12.12 89 GLN A N 1
ATOM 717 C CA . GLN A 1 113 ? -5.402 -20.067 15.475 1.00 12.12 89 GLN A CA 1
ATOM 718 C C . GLN A 1 113 ? -4.827 -20.900 16.617 1.00 12.42 89 GLN A C 1
ATOM 719 O O . GLN A 1 113 ? -5.219 -20.738 17.784 1.00 12.23 89 GLN A O 1
ATOM 725 N N . TYR A 1 114 ? -3.904 -21.809 16.298 1.00 11.64 90 TYR A N 1
ATOM 726 C CA . TYR A 1 114 ? -3.325 -22.736 17.268 1.00 10.58 90 TYR A CA 1
ATOM 727 C C . TYR A 1 114 ? -2.001 -22.207 17.751 1.00 10.35 90 TYR A C 1
ATOM 728 O O . TYR A 1 114 ? -1.043 -22.185 16.976 1.00 10.58 90 TYR A O 1
ATOM 737 N N . ILE A 1 115 ? -1.941 -21.759 19.003 1.00 11.08 91 ILE A N 1
ATOM 738 C CA . ILE A 1 115 ? -0.768 -21.103 19.516 1.00 9.85 91 ILE A CA 1
ATOM 739 C C . ILE A 1 115 ? -0.046 -21.944 20.556 1.00 9.94 91 ILE A C 1
ATOM 740 O O . ILE A 1 115 ? -0.566 -22.201 21.648 1.00 10.97 91 ILE A O 1
ATOM 745 N N . ILE A 1 116 ? 1.124 -22.420 20.199 1.00 10.29 92 ILE A N 1
ATOM 746 C CA . ILE A 1 116 ? 1.980 -23.225 21.087 1.00 10.02 92 ILE A CA 1
ATOM 747 C C . ILE A 1 116 ? 2.493 -22.355 22.223 1.00 10.60 92 ILE A C 1
ATOM 748 O O . ILE A 1 116 ? 3.022 -21.263 21.995 1.00 11.26 92 ILE A O 1
ATOM 753 N N . ILE A 1 117 ? 2.288 -22.804 23.460 1.00 10.89 93 ILE A N 1
ATOM 754 C CA . ILE A 1 117 ? 2.804 -22.114 24.629 1.00 11.01 93 ILE A CA 1
ATOM 755 C C . ILE A 1 117 ? 3.404 -23.144 25.565 1.00 12.00 93 ILE A C 1
ATOM 756 O O . ILE A 1 117 ? 2.918 -24.263 25.674 1.00 11.86 93 ILE A O 1
ATOM 761 N N . GLY A 1 118 ? 4.488 -22.779 26.223 1.00 11.68 94 GLY A N 1
ATOM 762 C CA . GLY A 1 118 ? 5.141 -23.639 27.175 1.00 12.32 94 GLY A CA 1
ATOM 763 C C . GLY A 1 118 ? 5.972 -24.766 26.605 1.00 11.70 94 GLY A C 1
ATOM 764 O O . GLY A 1 118 ? 6.276 -25.717 27.299 1.00 12.45 94 GLY A O 1
ATOM 765 N N . HIS A 1 119 ? 6.349 -24.657 25.345 1.00 11.92 95 HIS A N 1
ATOM 766 C CA . HIS A 1 119 ? 7.190 -25.670 24.749 1.00 11.37 95 HIS A CA 1
ATOM 767 C C . HIS A 1 119 ? 8.447 -25.819 25.600 1.00 12.18 95 HIS A C 1
ATOM 768 O O . HIS A 1 119 ? 8.971 -24.830 26.130 1.00 12.74 95 HIS A O 1
ATOM 775 N N A SER A 1 120 ? 8.941 -27.044 25.715 0.70 12.41 96 SER A N 1
ATOM 776 N N B SER A 1 120 ? 8.948 -27.038 25.738 0.30 12.67 96 SER A N 1
ATOM 777 C CA A SER A 1 120 ? 10.125 -27.320 26.505 0.70 13.30 96 SER A CA 1
ATOM 778 C CA B SER A 1 120 ? 10.123 -27.245 26.562 0.30 13.49 96 SER A CA 1
ATOM 779 C C A SER A 1 120 ? 11.326 -26.438 26.157 0.70 13.59 96 SER A C 1
ATOM 780 C C B SER A 1 120 ? 11.290 -26.344 26.184 0.30 13.78 96 SER A C 1
ATOM 781 O O A SER A 1 120 ? 12.127 -26.100 27.037 0.70 14.86 96 SER A O 1
ATOM 782 O O B SER A 1 120 ? 12.029 -25.898 27.066 0.30 14.38 96 SER A O 1
ATOM 787 N N . GLU A 1 121 ? 11.467 -26.066 24.894 1.00 13.87 97 GLU A N 1
ATOM 788 C CA . GLU A 1 121 ? 12.584 -25.177 24.475 1.00 14.72 97 GLU A CA 1
ATOM 789 C C . GLU A 1 121 ? 12.452 -23.798 25.132 1.00 16.24 97 GLU A C 1
ATOM 790 O O . GLU A 1 121 ? 13.453 -23.217 25.591 1.00 20.55 97 GLU A O 1
ATOM 796 N N . ARG A 1 122 ? 11.228 -23.346 25.336 1.00 13.88 98 ARG A N 1
ATOM 797 C CA . ARG A 1 122 ? 11.006 -22.045 25.981 1.00 15.18 98 ARG A CA 1
ATOM 798 C C . ARG A 1 122 ? 11.032 -22.126 27.508 1.00 15.38 98 ARG A C 1
ATOM 799 O O . ARG A 1 122 ? 11.549 -21.221 28.155 1.00 16.51 98 ARG A O 1
ATOM 807 N N . ARG A 1 123 ? 10.549 -23.215 28.086 1.00 15.17 99 ARG A N 1
ATOM 808 C CA . ARG A 1 123 ? 10.638 -23.373 29.538 1.00 15.49 99 ARG A CA 1
ATOM 809 C C . ARG A 1 123 ? 12.102 -23.478 29.957 1.00 17.22 99 ARG A C 1
ATOM 810 O O . ARG A 1 123 ? 12.484 -22.998 31.024 1.00 20.62 99 ARG A O 1
ATOM 818 N N . THR A 1 124 ? 12.913 -24.113 29.124 1.00 17.30 100 THR A N 1
ATOM 819 C CA . THR A 1 124 ? 14.335 -24.338 29.440 1.00 19.84 100 THR A CA 1
ATOM 820 C C . THR A 1 124 ? 15.192 -23.131 29.039 1.00 20.34 100 THR A C 1
ATOM 821 O O . THR A 1 124 ? 15.720 -22.415 29.914 1.00 24.04 100 THR A O 1
ATOM 825 N N . TYR A 1 125 ? 15.325 -22.873 27.743 1.00 20.36 101 TYR A N 1
ATOM 826 C CA . TYR A 1 125 ? 16.182 -21.766 27.278 1.00 20.20 101 TYR A CA 1
ATOM 827 C C . TYR A 1 125 ? 15.747 -20.372 27.671 1.00 22.39 101 TYR A C 1
ATOM 828 O O . TYR A 1 125 ? 16.590 -19.482 27.800 1.00 26.15 101 TYR A O 1
ATOM 837 N N . HIS A 1 126 ? 14.441 -20.152 27.817 1.00 18.84 102 HIS A N 1
ATOM 838 C CA . HIS A 1 126 ? 13.910 -18.829 28.125 1.00 19.23 102 HIS A CA 1
ATOM 839 C C . HIS A 1 126 ? 13.327 -18.716 29.531 1.00 18.11 102 HIS A C 1
ATOM 840 O O . HIS A 1 126 ? 12.739 -17.695 29.875 1.00 20.34 102 HIS A O 1
ATOM 847 N N A LYS A 1 127 ? 13.525 -19.757 30.332 0.50 19.23 103 LYS A N 1
ATOM 848 N N B LYS A 1 127 ? 13.498 -19.770 30.329 0.50 19.38 103 LYS A N 1
ATOM 849 C CA A LYS A 1 127 ? 13.103 -19.769 31.732 0.50 19.52 103 LYS A CA 1
ATOM 850 C CA B LYS A 1 127 ? 13.092 -19.783 31.744 0.50 19.90 103 LYS A CA 1
ATOM 851 C C A LYS A 1 127 ? 11.645 -19.351 31.935 0.50 19.02 103 LYS A C 1
ATOM 852 C C B LYS A 1 127 ? 11.619 -19.506 32.014 0.50 19.06 103 LYS A C 1
ATOM 853 O O A LYS A 1 127 ? 11.323 -18.630 32.889 0.50 19.73 103 LYS A O 1
ATOM 854 O O B LYS A 1 127 ? 11.257 -19.065 33.110 0.50 18.64 103 LYS A O 1
ATOM 865 N N . GLU A 1 128 ? 10.759 -19.784 31.039 1.00 16.91 104 GLU A N 1
ATOM 866 C CA . GLU A 1 128 ? 9.336 -19.478 31.190 1.00 15.71 104 GLU A CA 1
ATOM 867 C C . GLU A 1 128 ? 8.703 -20.299 32.308 1.00 15.55 104 GLU A C 1
ATOM 868 O O . GLU A 1 128 ? 8.727 -21.525 32.264 1.00 17.22 104 GLU A O 1
ATOM 874 N N . SER A 1 129 ? 8.102 -19.612 33.277 1.00 15.33 105 SER A N 1
ATOM 875 C CA . SER A 1 129 ? 7.529 -20.266 34.448 1.00 16.55 105 SER A CA 1
ATOM 876 C C . SER A 1 129 ? 6.126 -20.812 34.190 1.00 15.76 105 SER A C 1
ATOM 877 O O . SER A 1 129 ? 5.440 -20.377 33.246 1.00 14.56 105 SER A O 1
ATOM 880 N N . ASP A 1 130 ? 5.700 -21.768 35.021 1.00 16.16 106 ASP A N 1
ATOM 881 C CA . ASP A 1 130 ? 4.344 -22.317 34.946 1.00 16.20 106 ASP A CA 1
ATOM 882 C C . ASP A 1 130 ? 3.308 -21.194 34.978 1.00 16.06 106 ASP A C 1
ATOM 883 O O . ASP A 1 130 ? 2.305 -21.215 34.232 1.00 15.34 106 ASP A O 1
ATOM 888 N N . GLU A 1 131 ? 3.526 -20.215 35.851 1.00 16.12 107 GLU A N 1
ATOM 889 C CA . GLU A 1 131 ? 2.605 -19.101 36.023 1.00 17.36 107 GLU A CA 1
ATOM 890 C C . GLU A 1 131 ? 2.537 -18.176 34.801 1.00 15.06 107 GLU A C 1
ATOM 891 O O . GLU A 1 131 ? 1.457 -17.720 34.401 1.00 15.86 107 GLU A O 1
ATOM 897 N N . LEU A 1 132 ? 3.691 -17.903 34.206 1.00 14.61 108 LEU A N 1
ATOM 898 C CA . LEU A 1 132 ? 3.746 -17.101 32.974 1.00 13.91 108 LEU A CA 1
ATOM 899 C C . LEU A 1 132 ? 2.968 -17.820 31.869 1.00 12.88 108 LEU A C 1
ATOM 900 O O . LEU A 1 132 ? 2.162 -17.217 31.147 1.00 13.43 108 LEU A O 1
ATOM 905 N N A ILE A 1 133 ? 3.215 -19.114 31.728 0.70 12.72 109 ILE A N 1
ATOM 906 N N B ILE A 1 133 ? 3.207 -19.127 31.727 0.30 12.98 109 ILE A N 1
ATOM 907 C CA A ILE A 1 133 ? 2.545 -19.869 30.689 0.70 12.30 109 ILE A CA 1
ATOM 908 C CA B ILE A 1 133 ? 2.516 -19.905 30.695 0.30 12.65 109 ILE A CA 1
ATOM 909 C C A ILE A 1 133 ? 1.014 -19.870 30.892 0.70 12.10 109 ILE A C 1
ATOM 910 C C B ILE A 1 133 ? 1.004 -19.867 30.892 0.30 12.55 109 ILE A C 1
ATOM 911 O O A ILE A 1 133 ? 0.263 -19.770 29.949 0.70 12.11 109 ILE A O 1
ATOM 912 O O B ILE A 1 133 ? 0.252 -19.754 29.934 0.30 12.50 109 ILE A O 1
ATOM 921 N N . ALA A 1 134 ? 0.561 -19.970 32.145 1.00 12.97 110 ALA A N 1
ATOM 922 C CA . ALA A 1 134 ? -0.868 -19.908 32.431 1.00 13.39 110 ALA A CA 1
ATOM 923 C C . ALA A 1 134 ? -1.440 -18.523 32.093 1.00 13.52 110 ALA A C 1
ATOM 924 O O . ALA A 1 134 ? -2.568 -18.444 31.618 1.00 13.14 110 ALA A O 1
ATOM 926 N N . LYS A 1 135 ? -0.654 -17.456 32.295 1.00 13.89 111 LYS A N 1
ATOM 927 C CA . LYS A 1 135 ? -1.121 -16.120 31.919 1.00 14.44 111 LYS A CA 1
ATOM 928 C C . LYS A 1 135 ? -1.252 -16.030 30.403 1.00 12.56 111 LYS A C 1
ATOM 929 O O . LYS A 1 135 ? -2.191 -15.413 29.893 1.00 13.66 111 LYS A O 1
ATOM 935 N N . LYS A 1 136 ? -0.322 -16.661 29.682 1.00 12.45 112 LYS A N 1
ATOM 936 C CA . LYS A 1 136 ? -0.405 -16.688 28.201 1.00 12.83 112 LYS A CA 1
ATOM 937 C C . LYS A 1 136 ? -1.659 -17.437 27.776 1.00 12.75 112 LYS A C 1
ATOM 938 O O . LYS A 1 136 ? -2.382 -17.021 26.860 1.00 12.51 112 LYS A O 1
ATOM 944 N N . PHE A 1 137 ? -1.963 -18.547 28.465 1.00 11.43 113 PHE A N 1
ATOM 945 C CA . PHE A 1 137 ? -3.168 -19.327 28.155 1.00 11.57 113 PHE A CA 1
ATOM 946 C C . PHE A 1 137 ? -4.409 -18.444 28.282 1.00 11.82 113 PHE A C 1
ATOM 947 O O . PHE A 1 137 ? -5.262 -18.407 27.388 1.00 11.75 113 PHE A O 1
ATOM 955 N N . ALA A 1 138 ? -4.480 -17.658 29.368 1.00 12.27 114 ALA A N 1
ATOM 956 C CA . ALA A 1 138 ? -5.639 -16.771 29.586 1.00 13.63 114 ALA A CA 1
ATOM 957 C C . ALA A 1 138 ? -5.814 -15.707 28.506 1.00 12.19 114 ALA A C 1
ATOM 958 O O . ALA A 1 138 ? -6.935 -15.466 28.067 1.00 13.76 114 ALA A O 1
ATOM 960 N N . VAL A 1 139 ? -4.710 -15.086 28.090 1.00 12.50 115 VAL A N 1
ATOM 961 C CA . VAL A 1 139 ? -4.772 -14.069 27.041 1.00 13.19 115 VAL A CA 1
ATOM 962 C C . VAL A 1 139 ? -5.259 -14.689 25.726 1.00 12.20 115 VAL A C 1
ATOM 963 O O . VAL A 1 139 ? -6.084 -14.103 25.026 1.00 14.05 115 VAL A O 1
ATOM 967 N N . LEU A 1 140 ? -4.782 -15.889 25.412 1.00 11.72 116 LEU A N 1
ATOM 968 C CA . LEU A 1 140 ? -5.236 -16.570 24.225 1.00 12.32 116 LEU A CA 1
ATOM 969 C C . LEU A 1 140 ? -6.730 -16.853 24.270 1.00 12.54 116 LEU A C 1
ATOM 970 O O . LEU A 1 140 ? -7.422 -16.613 23.278 1.00 12.36 116 LEU A O 1
ATOM 975 N N A LYS A 1 141 ? -7.245 -17.328 25.408 0.50 12.27 117 LYS A N 1
ATOM 976 N N B LYS A 1 141 ? -7.230 -17.394 25.389 0.50 12.77 117 LYS A N 1
ATOM 977 C CA A LYS A 1 141 ? -8.673 -17.567 25.506 0.50 13.28 117 LYS A CA 1
ATOM 978 C CA B LYS A 1 141 ? -8.655 -17.701 25.526 0.50 14.19 117 LYS A CA 1
ATOM 979 C C A LYS A 1 141 ? -9.470 -16.242 25.404 0.50 12.83 117 LYS A C 1
ATOM 980 C C B LYS A 1 141 ? -9.520 -16.460 25.262 0.50 13.91 117 LYS A C 1
ATOM 981 O O A LYS A 1 141 ? -10.557 -16.238 24.830 0.50 13.31 117 LYS A O 1
ATOM 982 O O B LYS A 1 141 ? -10.509 -16.517 24.515 0.50 14.07 117 LYS A O 1
ATOM 993 N N A GLU A 1 142 ? -8.938 -15.131 25.921 0.60 13.92 118 GLU A N 1
ATOM 994 N N B GLU A 1 142 ? -9.134 -15.332 25.861 0.40 14.63 118 GLU A N 1
ATOM 995 C CA A GLU A 1 142 ? -9.635 -13.851 25.811 0.60 15.98 118 GLU A CA 1
ATOM 996 C CA B GLU A 1 142 ? -9.877 -14.075 25.697 0.40 16.13 118 GLU A CA 1
ATOM 997 C C A GLU A 1 142 ? -9.768 -13.414 24.339 0.60 14.56 118 GLU A C 1
ATOM 998 C C B GLU A 1 142 ? -9.950 -13.665 24.226 0.40 14.53 118 GLU A C 1
ATOM 999 O O A GLU A 1 142 ? -10.680 -12.694 23.984 0.60 15.26 118 GLU A O 1
ATOM 1000 O O B GLU A 1 142 ? -10.986 -13.149 23.767 0.40 13.70 118 GLU A O 1
ATOM 1011 N N . GLN A 1 143 ? -8.853 -13.873 23.481 1.00 14.27 119 GLN A N 1
ATOM 1012 C CA . GLN A 1 143 ? -8.848 -13.561 22.064 1.00 14.08 119 GLN A CA 1
ATOM 1013 C C . GLN A 1 143 ? -9.523 -14.614 21.187 1.00 16.11 119 GLN A C 1
ATOM 1014 O O . GLN A 1 143 ? -9.560 -14.474 19.951 1.00 17.59 119 GLN A O 1
ATOM 1020 N N . GLY A 1 144 ? -10.054 -15.665 21.787 1.00 14.16 120 GLY A N 1
ATOM 1021 C CA . GLY A 1 144 ? -10.691 -16.726 21.016 1.00 14.74 120 GLY A CA 1
ATOM 1022 C C . GLY A 1 144 ? -9.706 -1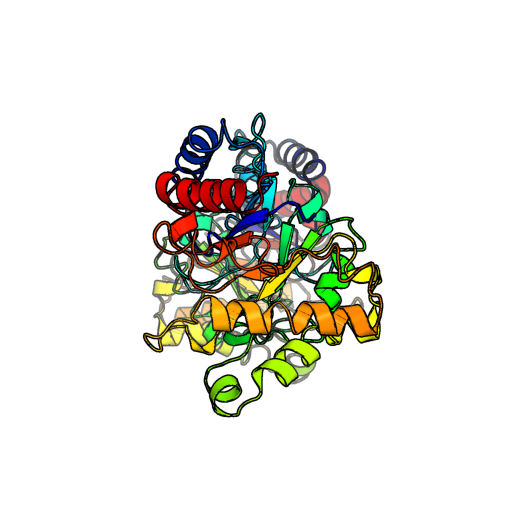7.613 20.245 1.00 14.80 120 GLY A C 1
ATOM 1023 O O . GLY A 1 144 ? -10.101 -18.289 19.291 1.00 16.59 120 GLY A O 1
ATOM 1024 N N . LEU A 1 145 ? -8.437 -17.626 20.661 1.00 12.45 121 LEU A N 1
ATOM 1025 C CA . LEU A 1 145 ? -7.429 -18.466 20.041 1.00 12.75 121 LEU A CA 1
ATOM 1026 C C . LEU A 1 145 ? -7.351 -19.777 20.835 1.00 12.33 121 LEU A C 1
ATOM 1027 O O . LEU A 1 145 ? -7.803 -19.888 21.970 1.00 13.76 121 LEU A O 1
ATOM 1032 N N . THR A 1 146 ? -6.746 -20.776 20.221 1.00 11.74 122 THR A N 1
ATOM 1033 C CA . THR A 1 146 ? -6.648 -22.106 20.791 1.00 11.39 122 THR A CA 1
ATOM 1034 C C . THR A 1 146 ? -5.255 -22.346 21.357 1.00 11.59 122 THR A C 1
ATOM 1035 O O . THR A 1 146 ? -4.294 -22.497 20.598 1.00 11.45 122 THR A O 1
ATOM 1039 N N .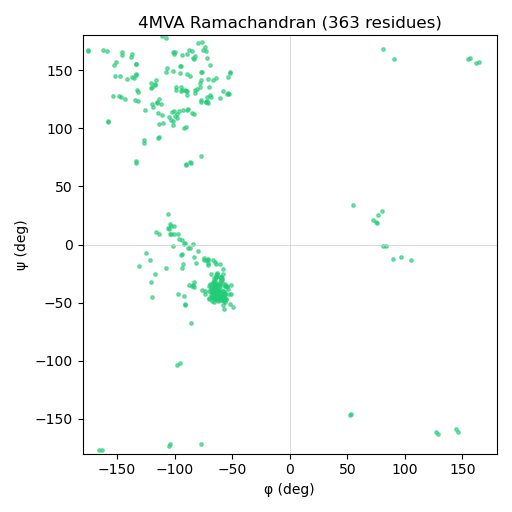 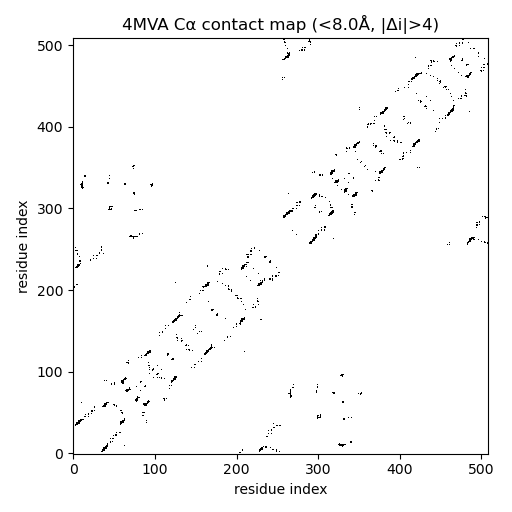PRO A 1 147 ? -5.104 -22.359 22.692 1.00 11.46 123 PRO A N 1
ATOM 1040 C CA . PRO A 1 147 ? -3.806 -22.688 23.222 1.00 11.47 123 PRO A CA 1
ATOM 1041 C C . PRO A 1 147 ? -3.420 -24.137 22.927 1.00 11.37 123 PRO A C 1
ATOM 1042 O O . PRO A 1 147 ? -4.276 -25.045 22.962 1.00 11.89 123 PRO A O 1
ATOM 1046 N N . VAL A 1 148 ? -2.135 -24.344 22.617 1.00 11.11 124 VAL A N 1
ATOM 1047 C CA . VAL A 1 148 ? -1.550 -25.686 22.550 1.00 10.40 124 VAL A CA 1
ATOM 1048 C C . VAL A 1 148 ? -0.568 -25.663 23.715 1.00 10.74 124 VAL A C 1
ATOM 1049 O O . VAL A 1 148 ? 0.563 -25.235 23.601 1.00 12.08 124 VAL A O 1
ATOM 1053 N N . LEU A 1 149 ? -1.065 -26.117 24.863 1.00 10.95 125 LEU A N 1
ATOM 1054 C CA . LEU A 1 149 ? -0.298 -26.078 26.101 1.00 11.10 125 LEU A CA 1
ATOM 1055 C C . LEU A 1 149 ? 0.643 -27.263 26.198 1.00 11.30 125 LEU A C 1
ATOM 1056 O O . LEU A 1 149 ? 0.187 -28.413 26.340 1.00 11.85 125 LEU A O 1
ATOM 1061 N N . CYS A 1 150 ? 1.935 -26.992 26.140 1.00 11.54 126 CYS A N 1
ATOM 1062 C CA . CYS A 1 150 ? 2.951 -28.022 26.248 1.00 11.18 126 CYS A CA 1
ATOM 1063 C C . CYS A 1 150 ? 3.358 -28.230 27.694 1.00 11.83 126 CYS A C 1
ATOM 1064 O O . CYS A 1 150 ? 3.612 -27.263 28.447 1.00 12.66 126 CYS A O 1
ATOM 1067 N N . ILE A 1 151 ? 3.406 -29.486 28.105 1.00 12.21 127 ILE A N 1
ATOM 1068 C CA . ILE A 1 151 ? 3.781 -29.896 29.449 1.00 12.60 127 ILE A CA 1
ATOM 1069 C C . ILE A 1 151 ? 4.692 -31.112 29.333 1.00 13.35 127 ILE A C 1
ATOM 1070 O O . ILE A 1 151 ? 4.767 -31.756 28.273 1.00 14.26 127 ILE A O 1
ATOM 1075 N N . GLY A 1 152 ? 5.438 -31.394 30.386 1.00 13.58 128 GLY A N 1
ATOM 1076 C CA . GLY A 1 152 ? 6.299 -32.574 30.374 1.00 14.14 128 GLY A CA 1
ATOM 1077 C C . GLY A 1 152 ? 7.451 -32.479 31.318 1.00 14.78 128 GLY A C 1
ATOM 1078 O O . GLY A 1 152 ? 7.852 -31.380 31.710 1.00 15.20 128 GLY A O 1
ATOM 1079 N N . GLU A 1 153 ? 8.016 -33.636 31.648 1.00 15.36 129 GLU A N 1
ATOM 1080 C CA . GLU A 1 153 ? 9.067 -33.710 32.660 1.00 16.71 129 GLU A CA 1
ATOM 1081 C C . GLU A 1 153 ? 10.456 -33.980 32.098 1.00 17.12 129 GLU A C 1
ATOM 1082 O O . GLU A 1 153 ? 10.612 -34.688 31.095 1.00 16.45 129 GLU A O 1
ATOM 1088 N N . THR A 1 154 ? 11.456 -33.425 32.785 1.00 17.61 130 THR A N 1
ATOM 1089 C CA . THR A 1 154 ? 12.859 -33.543 32.385 1.00 18.54 130 THR A CA 1
ATOM 1090 C C . THR A 1 154 ? 13.423 -34.906 32.724 1.00 19.29 130 THR A C 1
ATOM 1091 O O . THR A 1 154 ? 12.786 -35.733 33.389 1.00 18.60 130 THR A O 1
ATOM 1095 N N . GLU A 1 155 ? 14.656 -35.132 32.278 1.00 21.48 131 GLU A N 1
ATOM 1096 C CA . GLU A 1 155 ? 15.369 -36.351 32.629 1.00 22.79 131 GLU A CA 1
ATOM 1097 C C . GLU A 1 155 ? 15.459 -36.550 34.157 1.00 22.43 131 GLU A C 1
ATOM 1098 O O . GLU A 1 155 ? 15.146 -37.610 34.658 1.00 23.14 131 GLU A O 1
ATOM 1104 N N . ALA A 1 156 ? 15.836 -35.507 34.887 1.00 22.25 132 ALA A N 1
ATOM 1105 C CA . ALA A 1 156 ? 15.971 -35.616 36.336 1.00 21.46 132 ALA A CA 1
ATOM 1106 C C . ALA A 1 156 ? 14.614 -35.898 36.979 1.00 21.26 132 ALA A C 1
ATOM 1107 O O . ALA A 1 156 ? 14.502 -36.705 37.894 1.00 22.94 132 ALA A O 1
ATOM 1109 N N . GLU A 1 157 ? 13.571 -35.225 36.493 1.00 20.08 133 GLU A N 1
ATOM 1110 C CA . GLU A 1 157 ? 12.242 -35.435 37.051 1.00 19.38 133 GLU A CA 1
ATOM 1111 C C . GLU A 1 157 ? 11.723 -36.854 36.790 1.00 20.63 133 GLU A C 1
ATOM 1112 O O . GLU A 1 157 ? 11.125 -37.458 37.667 1.00 20.48 133 GLU A O 1
ATOM 1118 N N . ASN A 1 158 ? 11.984 -37.376 35.595 1.00 20.52 134 ASN A N 1
ATOM 1119 C CA . ASN A 1 158 ? 11.559 -38.734 35.240 1.00 21.29 134 ASN A CA 1
ATOM 1120 C C . ASN A 1 158 ? 12.295 -39.752 36.113 1.00 22.32 134 ASN A C 1
ATOM 1121 O O . ASN A 1 158 ? 11.672 -40.656 36.687 1.00 21.95 134 ASN A O 1
ATOM 1126 N N . GLU A 1 159 ? 13.612 -39.574 36.242 1.00 23.36 135 GLU A N 1
ATOM 1127 C CA . GLU A 1 159 ? 14.434 -40.472 37.065 1.00 26.86 135 GLU A CA 1
ATOM 1128 C C . GLU A 1 159 ? 13.961 -40.494 38.518 1.00 25.74 135 GLU A C 1
ATOM 1129 O O . GLU A 1 159 ? 14.027 -41.526 39.202 1.00 27.62 135 GLU A O 1
ATOM 1135 N N . ALA A 1 160 ? 13.462 -39.359 38.985 1.00 24.14 136 ALA A N 1
ATOM 1136 C CA . ALA A 1 160 ? 12.994 -39.219 40.354 1.00 23.70 136 ALA A CA 1
ATOM 1137 C C . ALA A 1 160 ? 11.556 -39.705 40.571 1.00 23.02 136 ALA A C 1
ATOM 1138 O O . ALA A 1 160 ? 11.049 -39.636 41.688 1.00 24.82 136 ALA A O 1
ATOM 1140 N N . GLY A 1 161 ? 10.905 -40.196 39.517 1.00 23.54 137 GLY A N 1
ATOM 1141 C CA . GLY A 1 161 ? 9.533 -40.718 39.628 1.00 24.40 137 GLY A CA 1
ATOM 1142 C C . GLY A 1 161 ? 8.475 -39.612 39.726 1.00 24.17 137 GLY A C 1
ATOM 1143 O O . GLY A 1 161 ? 7.402 -39.819 40.319 1.00 25.53 137 GLY A O 1
ATOM 1144 N N . LYS A 1 162 ? 8.787 -38.433 39.190 1.00 22.06 138 LYS A N 1
ATOM 1145 C CA . LYS A 1 162 ? 7.893 -37.269 39.328 1.00 21.42 138 LYS A CA 1
ATOM 1146 C C . LYS A 1 162 ? 7.065 -36.912 38.091 1.00 19.81 138 LYS A C 1
ATOM 1147 O O . LYS A 1 162 ? 6.518 -35.809 38.020 1.00 21.11 138 LYS A O 1
ATOM 1153 N N . THR A 1 163 ? 6.958 -37.815 37.127 1.00 19.13 139 THR A N 1
ATOM 1154 C CA . THR A 1 163 ? 6.183 -37.554 35.910 1.00 19.38 139 THR A CA 1
ATOM 1155 C C . THR A 1 163 ? 4.800 -37.008 36.225 1.00 19.69 139 THR A C 1
ATOM 1156 O O . THR A 1 163 ? 4.399 -35.960 35.697 1.00 18.15 139 THR A O 1
ATOM 1160 N N . GLU A 1 164 ? 4.053 -37.716 37.063 1.00 20.19 140 GLU A N 1
ATOM 1161 C CA . GLU A 1 164 ? 2.699 -37.276 37.375 1.00 20.83 140 GLU A CA 1
ATOM 1162 C C . GLU A 1 164 ? 2.671 -35.951 38.143 1.00 19.98 140 GLU A C 1
ATOM 1163 O O . GLU A 1 164 ? 1.881 -35.063 37.807 1.00 20.65 140 GLU A O 1
ATOM 1169 N N . GLU A 1 165 ? 3.532 -35.801 39.146 1.00 19.88 141 GLU A N 1
ATOM 1170 C CA . GLU A 1 165 ? 3.603 -34.561 39.919 1.00 20.24 141 GLU A CA 1
ATOM 1171 C C . GLU A 1 165 ? 3.896 -33.342 39.026 1.00 18.23 141 GLU A C 1
ATOM 1172 O O . GLU A 1 165 ? 3.281 -32.275 39.174 1.00 18.02 141 GLU A O 1
ATOM 1178 N N . VAL A 1 166 ? 4.832 -33.495 38.095 1.00 17.83 142 VAL A N 1
ATOM 1179 C CA . VAL A 1 166 ? 5.207 -32.401 37.211 1.00 16.98 142 VAL A CA 1
ATOM 1180 C C . VAL A 1 166 ? 4.063 -32.061 36.262 1.00 16.64 142 VAL A C 1
ATOM 1181 O O . VAL A 1 166 ? 3.690 -30.876 36.114 1.00 16.20 142 VAL A O 1
ATOM 1185 N N . CYS A 1 167 ? 3.490 -33.073 35.623 1.00 15.85 143 CYS A N 1
ATOM 1186 C CA . CYS A 1 167 ? 2.395 -32.803 34.688 1.00 16.43 143 CYS A CA 1
ATOM 1187 C C . CYS A 1 167 ? 1.233 -32.137 35.427 1.00 16.64 143 CYS A C 1
ATOM 1188 O O . CYS A 1 167 ? 0.629 -31.171 34.931 1.00 16.17 143 CYS A O 1
ATOM 1191 N N . ALA A 1 168 ? 0.907 -32.652 36.609 1.00 17.32 144 ALA A N 1
ATOM 1192 C CA . ALA A 1 168 ? -0.169 -32.062 37.424 1.00 16.64 144 ALA A CA 1
ATOM 1193 C C . ALA A 1 168 ? 0.117 -30.606 37.764 1.00 16.39 144 ALA A C 1
ATOM 1194 O O . ALA A 1 168 ? -0.765 -29.755 37.655 1.00 17.01 144 ALA A O 1
ATOM 1196 N N . ARG A 1 169 ? 1.346 -30.305 38.160 1.00 15.80 145 ARG A N 1
ATOM 1197 C CA . ARG A 1 169 ? 1.688 -28.941 38.504 1.00 15.76 145 ARG A CA 1
ATOM 1198 C C . ARG A 1 169 ? 1.553 -28.002 37.299 1.00 14.98 145 ARG A C 1
ATOM 1199 O O . ARG A 1 169 ? 1.028 -26.865 37.409 1.00 15.02 145 ARG A O 1
ATOM 1207 N N . GLN A 1 170 ? 2.052 -28.446 36.159 1.00 14.75 146 GLN A N 1
ATOM 1208 C CA . GLN A 1 170 ? 1.997 -27.596 34.941 1.00 14.85 146 GLN A CA 1
ATOM 1209 C C . GLN A 1 170 ? 0.559 -27.352 34.477 1.00 15.46 146 GLN A C 1
ATOM 1210 O O . GLN A 1 170 ? 0.234 -26.264 34.011 1.00 15.83 146 GLN A O 1
ATOM 1216 N N A ILE A 1 171 ? -0.299 -28.358 34.616 0.50 14.95 147 ILE A N 1
ATOM 1217 N N B ILE A 1 171 ? -0.305 -28.362 34.611 0.50 15.13 147 ILE A N 1
ATOM 1218 C CA A ILE A 1 171 ? -1.699 -28.231 34.264 0.50 14.79 147 ILE A CA 1
ATOM 1219 C CA B ILE A 1 171 ? -1.718 -28.241 34.255 0.50 15.15 147 ILE A CA 1
ATOM 1220 C C A ILE A 1 171 ? -2.398 -27.362 35.304 0.50 14.63 147 ILE A C 1
ATOM 1221 C C B ILE A 1 171 ? -2.460 -27.416 35.314 0.50 14.87 147 ILE A C 1
ATOM 1222 O O A ILE A 1 171 ? -3.150 -26.453 34.955 0.50 14.13 147 ILE A O 1
ATOM 1223 O O B ILE A 1 171 ? -3.323 -26.603 34.991 0.50 14.91 147 ILE A O 1
ATOM 1232 N N . ASP A 1 172 ? -2.105 -27.593 36.580 1.00 15.14 148 ASP A N 1
ATOM 1233 C CA . ASP A 1 172 ? -2.758 -26.839 37.673 1.00 14.88 148 ASP A CA 1
ATOM 1234 C C . ASP A 1 172 ? -2.523 -25.332 37.601 1.00 14.99 148 ASP A C 1
ATOM 1235 O O . ASP A 1 172 ? -3.323 -24.562 38.113 1.00 15.67 148 ASP A O 1
ATOM 1240 N N . ALA A 1 173 ? -1.430 -24.909 36.971 1.00 15.63 149 ALA A N 1
ATOM 1241 C CA . ALA A 1 173 ? -1.188 -23.481 36.824 1.00 15.29 149 ALA A CA 1
ATOM 1242 C C . ALA A 1 173 ? -2.396 -22.826 36.128 1.00 15.09 149 ALA A C 1
ATOM 1243 O O . ALA A 1 173 ? -2.739 -21.663 36.418 1.00 15.33 149 ALA A O 1
ATOM 1245 N N . VAL A 1 174 ? -3.026 -23.566 35.214 1.00 14.12 150 VAL A N 1
ATOM 1246 C CA . VAL A 1 174 ? -4.224 -23.111 34.514 1.00 14.26 150 VAL A CA 1
ATOM 1247 C C . VAL A 1 174 ? -5.493 -23.551 35.281 1.00 14.71 150 VAL A C 1
ATOM 1248 O O . VAL A 1 174 ? -6.375 -22.746 35.578 1.00 16.22 150 VAL A O 1
ATOM 1252 N N . LEU A 1 175 ? -5.575 -24.835 35.603 1.00 16.89 151 LEU A N 1
ATOM 1253 C CA . LEU A 1 175 ? -6.771 -25.379 36.216 1.00 18.40 151 LEU A CA 1
ATOM 1254 C C . LEU A 1 175 ? -7.168 -24.700 37.535 1.00 19.06 151 LEU A C 1
ATOM 1255 O O . LEU A 1 175 ? -8.363 -24.435 37.773 1.00 21.23 151 LEU A O 1
ATOM 1260 N N . LYS A 1 176 ? -6.182 -24.376 38.366 1.00 19.40 152 LYS A N 1
ATOM 1261 C CA . LYS A 1 176 ? -6.445 -23.792 39.686 1.00 21.48 152 LYS A CA 1
ATOM 1262 C C . LYS A 1 176 ? -6.591 -22.280 39.666 1.00 21.79 152 LYS A C 1
ATOM 1263 O O . LYS A 1 176 ? -6.882 -21.672 40.701 1.00 24.79 152 LYS A O 1
ATOM 1269 N N . THR A 1 177 ? -6.415 -21.650 38.500 1.00 20.09 153 THR A N 1
ATOM 1270 C CA . THR A 1 177 ? -6.609 -20.198 38.381 1.00 20.30 153 THR A CA 1
ATOM 1271 C C . THR A 1 177 ? -7.735 -19.809 37.426 1.00 19.73 153 THR A C 1
ATOM 1272 O O . THR A 1 177 ? -8.306 -18.739 37.559 1.00 21.89 153 THR A O 1
ATOM 1276 N N . GLN A 1 178 ? -8.039 -20.677 36.465 1.00 16.73 154 GLN A N 1
ATOM 1277 C CA . GLN A 1 178 ? -9.007 -20.414 35.407 1.00 16.71 154 GLN A CA 1
ATOM 1278 C C . GLN A 1 178 ? -10.113 -21.462 35.322 1.00 17.06 154 GLN A C 1
ATOM 1279 O O . GLN A 1 178 ? -11.068 -21.290 34.545 1.00 19.04 154 GLN A O 1
ATOM 1285 N N . GLY A 1 179 ? -9.982 -22.540 36.090 1.00 16.55 155 GLY A N 1
ATOM 1286 C CA . GLY A 1 179 ? -10.981 -23.608 36.128 1.00 17.68 155 GLY A CA 1
ATOM 1287 C C . GLY A 1 179 ? -10.859 -24.584 34.975 1.00 17.40 155 GLY A C 1
ATOM 1288 O O . GLY A 1 179 ? -10.103 -24.362 34.013 1.00 17.67 155 GLY A O 1
ATOM 1289 N N . ALA A 1 180 ? -11.567 -25.703 35.078 1.00 16.90 156 ALA A N 1
ATOM 1290 C CA . ALA A 1 180 ? -11.560 -26.664 33.980 1.00 17.12 156 ALA A CA 1
ATOM 1291 C C . ALA A 1 180 ? -12.176 -26.102 32.708 1.00 17.07 156 ALA A C 1
ATOM 1292 O O . ALA A 1 180 ? -11.819 -26.536 31.613 1.00 15.67 156 ALA A O 1
ATOM 1294 N N . ALA A 1 181 ? -13.101 -25.153 32.833 1.00 17.12 157 ALA A N 1
ATOM 1295 C CA . ALA A 1 181 ? -13.740 -24.566 31.665 1.00 18.49 157 ALA A CA 1
ATOM 1296 C C . ALA A 1 181 ? -12.720 -23.933 30.729 1.00 18.21 157 ALA A C 1
ATOM 1297 O O . ALA A 1 181 ? -12.975 -23.834 29.534 1.00 18.94 157 ALA A O 1
ATOM 1299 N N . ALA A 1 182 ? -11.575 -23.525 31.257 1.00 16.83 158 ALA A N 1
ATOM 1300 C CA . ALA A 1 182 ? -10.524 -22.965 30.412 1.00 16.29 158 ALA A CA 1
ATOM 1301 C C . ALA A 1 182 ? -10.074 -23.958 29.355 1.00 15.82 158 ALA A C 1
ATOM 1302 O O . ALA A 1 182 ? -9.559 -23.553 28.295 1.00 14.81 158 ALA A O 1
ATOM 1304 N N . PHE A 1 183 ? -10.189 -25.257 29.636 1.00 14.89 159 PHE A N 1
ATOM 1305 C CA . PHE A 1 183 ? -9.774 -26.296 28.678 1.00 15.04 159 PHE A CA 1
ATOM 1306 C C . PHE A 1 183 ? -10.757 -26.626 27.567 1.00 15.95 159 PHE A C 1
ATOM 1307 O O . PHE A 1 183 ? -10.454 -27.472 26.727 1.00 17.40 159 PHE A O 1
ATOM 1315 N N A GLU A 1 184 ? -11.925 -25.995 27.600 0.60 16.19 160 GLU A N 1
ATOM 1316 N N B GLU A 1 184 ? -11.937 -26.018 27.573 0.40 15.54 160 GLU A N 1
ATOM 1317 C CA A GLU A 1 184 ? -12.831 -26.064 26.471 0.60 18.34 160 GLU A CA 1
ATOM 1318 C CA B GLU A 1 184 ? -12.896 -26.219 26.484 0.40 16.54 160 GLU A CA 1
ATOM 1319 C C A GLU A 1 184 ? -12.113 -25.248 25.369 0.60 18.53 160 GLU A C 1
ATOM 1320 C C B GLU A 1 184 ? -12.269 -25.828 25.133 0.40 15.09 160 GLU A C 1
ATOM 1321 O O A GLU A 1 184 ? -11.621 -24.159 25.618 0.60 18.64 160 GLU A O 1
ATOM 1322 O O B GLU A 1 184 ? -11.835 -24.680 24.947 0.40 13.50 160 GLU A O 1
ATOM 1333 N N A GLY A 1 185 ? -11.978 -25.795 24.165 0.40 18.96 161 GLY A N 1
ATOM 1334 N N B GLY A 1 185 ? -12.234 -26.769 24.186 0.60 15.64 161 GLY A N 1
ATOM 1335 C CA A GLY A 1 185 ? -11.291 -25.054 23.089 0.40 18.94 161 GLY A CA 1
ATOM 1336 C CA B GLY A 1 185 ? -11.661 -26.507 22.877 0.60 15.35 161 GLY A CA 1
ATOM 1337 C C A GLY A 1 185 ? -9.777 -24.940 23.266 0.40 18.21 161 GLY A C 1
ATOM 1338 C C B GLY A 1 185 ? -10.168 -26.321 22.890 0.60 15.50 161 GLY A C 1
ATOM 1339 O O A GLY A 1 185 ? -9.144 -23.978 22.809 0.40 17.98 161 GLY A O 1
ATOM 1340 O O B GLY A 1 185 ? -9.600 -25.972 21.868 0.60 16.69 161 GLY A O 1
ATOM 1341 N N A ALA A 1 186 ? -9.204 -25.919 23.956 0.40 17.01 162 ALA A N 1
ATOM 1342 N N B ALA A 1 186 ? -9.518 -26.578 24.024 0.60 15.18 162 ALA A N 1
ATOM 1343 C CA A ALA A 1 186 ? -7.762 -25.961 24.162 0.40 15.46 162 ALA A CA 1
ATOM 1344 C CA B ALA A 1 186 ? -8.060 -26.377 24.119 0.60 16.05 162 ALA A CA 1
ATOM 1345 C C A ALA A 1 186 ? -7.219 -27.391 24.000 0.40 14.77 162 ALA A C 1
ATOM 1346 C C B ALA A 1 186 ? -7.279 -27.621 23.759 0.60 14.87 162 ALA A C 1
ATOM 1347 O O A ALA A 1 186 ? -7.901 -28.372 24.244 0.40 16.62 162 ALA A O 1
ATOM 1348 O O B ALA A 1 186 ? -7.835 -28.745 23.641 0.60 14.57 162 ALA A O 1
ATOM 1351 N N . VAL A 1 187 ? -5.965 -27.440 23.556 1.00 13.02 163 VAL A N 1
ATOM 1352 C CA . VAL A 1 187 ? -5.143 -28.598 23.286 1.00 12.48 163 VAL A CA 1
ATOM 1353 C C . VAL A 1 187 ? -3.991 -28.682 24.308 1.00 12.21 163 VAL A C 1
ATOM 1354 O O . VAL A 1 187 ? -3.465 -27.645 24.727 1.00 11.73 163 VAL A O 1
ATOM 1358 N N . ILE A 1 188 ? -3.643 -29.901 24.726 1.00 11.39 164 ILE A N 1
ATOM 1359 C CA . ILE A 1 188 ? -2.479 -30.141 25.584 1.00 12.00 164 ILE A CA 1
ATOM 1360 C C . ILE A 1 188 ? -1.542 -31.013 24.748 1.00 13.11 164 ILE A C 1
ATOM 1361 O O . ILE A 1 188 ? -2.012 -31.944 24.070 1.00 13.84 164 ILE A O 1
ATOM 1366 N N . ALA A 1 189 ? -0.247 -30.726 24.785 1.00 11.75 165 ALA A N 1
ATOM 1367 C CA . ALA A 1 189 ? 0.770 -31.582 24.146 1.00 11.75 165 ALA A CA 1
ATOM 1368 C C . ALA A 1 189 ? 1.738 -32.068 25.215 1.00 12.72 165 ALA A C 1
ATOM 1369 O O . ALA A 1 189 ? 2.325 -31.250 25.920 1.00 13.55 165 ALA A O 1
ATOM 1371 N N . TYR A 1 190 ? 1.848 -33.384 25.369 1.00 11.79 166 TYR A N 1
ATOM 1372 C CA . TYR A 1 190 ? 2.730 -33.981 26.359 1.00 13.01 166 TYR A CA 1
ATOM 1373 C C . TYR A 1 190 ? 4.099 -34.234 25.733 1.00 12.83 166 TYR A C 1
ATOM 1374 O O . TYR A 1 190 ? 4.216 -34.991 24.752 1.00 13.09 166 TYR A O 1
ATOM 1383 N N A GLU A 1 191 ? 5.132 -33.599 26.295 0.50 13.84 167 GLU A N 1
ATOM 1384 N N B GLU A 1 191 ? 5.131 -33.627 26.324 0.50 13.90 167 GLU A N 1
ATOM 1385 C CA A GLU A 1 191 ? 6.509 -33.784 25.856 0.50 14.51 167 GLU A CA 1
ATOM 1386 C CA B GLU A 1 191 ? 6.506 -33.749 25.865 0.50 14.49 167 GLU A CA 1
ATOM 1387 C C A GLU A 1 191 ? 7.301 -34.586 26.878 0.50 15.33 167 GLU A C 1
ATOM 1388 C C B GLU A 1 191 ? 7.378 -34.535 26.852 0.50 15.36 167 GLU A C 1
ATOM 1389 O O A GLU A 1 191 ? 7.467 -34.141 28.028 0.50 15.61 167 GLU A O 1
ATOM 1390 O O B GLU A 1 191 ? 7.681 -34.027 27.950 0.50 15.40 167 GLU A O 1
ATOM 1401 N N . PRO A 1 192 ? 7.788 -35.770 26.491 1.00 15.18 168 PRO A N 1
ATOM 1402 C CA . PRO A 1 192 ? 8.688 -36.522 27.373 1.00 16.55 168 PRO A CA 1
ATOM 1403 C C . PRO A 1 192 ? 10.088 -35.900 27.190 1.00 16.66 168 PRO A C 1
ATOM 1404 O O . PRO A 1 192 ? 10.894 -36.391 26.405 1.00 16.83 168 PRO A O 1
ATOM 1408 N N . VAL A 1 193 ? 10.348 -34.796 27.880 1.00 16.96 169 VAL A N 1
ATOM 1409 C CA . VAL A 1 193 ? 11.607 -34.052 27.718 1.00 18.24 169 VAL A CA 1
ATOM 1410 C C . VAL A 1 193 ? 12.811 -34.950 28.037 1.00 19.06 169 VAL A C 1
ATOM 1411 O O . VAL A 1 193 ? 13.873 -34.814 27.436 1.00 20.00 169 VAL A O 1
ATOM 1415 N N . TRP A 1 194 ? 12.596 -35.910 28.942 1.00 18.07 170 TRP A N 1
ATOM 1416 C CA . TRP A 1 194 ? 13.623 -36.883 29.335 1.00 19.49 170 TRP A CA 1
ATOM 1417 C C . TRP A 1 194 ? 14.115 -37.746 28.160 1.00 19.61 170 TRP A C 1
ATOM 1418 O O . TRP A 1 194 ? 15.149 -38.395 28.264 1.00 20.64 170 TRP A O 1
ATOM 1429 N N . ALA A 1 195 ? 13.362 -37.775 27.066 1.00 18.63 171 ALA A N 1
ATOM 1430 C CA . ALA A 1 195 ? 13.731 -38.529 25.871 1.00 21.19 171 ALA A CA 1
ATOM 1431 C C . ALA A 1 195 ? 14.530 -37.679 24.851 1.00 23.55 171 ALA A C 1
ATOM 1432 O O . ALA A 1 195 ? 14.886 -38.179 23.782 1.00 30.45 171 ALA A O 1
ATOM 1434 N N . ILE A 1 196 ? 14.795 -36.406 25.151 1.00 25.00 172 ILE A N 1
ATOM 1435 C CA . ILE A 1 196 ? 15.531 -35.521 24.220 1.00 27.33 172 ILE A CA 1
ATOM 1436 C C . ILE A 1 196 ? 17.035 -35.515 24.495 1.00 31.42 172 ILE A C 1
ATOM 1437 O O . ILE A 1 196 ? 17.479 -35.083 25.568 1.00 30.99 172 ILE A O 1
ATOM 1442 N N . GLY A 1 197 ? 17.803 -36.014 23.519 1.00 35.39 173 GLY A N 1
ATOM 1443 C CA . GLY A 1 197 ? 19.273 -36.070 23.591 1.00 37.68 173 GLY A CA 1
ATOM 1444 C C . GLY A 1 197 ? 19.842 -36.982 24.664 1.00 38.72 173 GLY A C 1
ATOM 1445 O O . GLY A 1 197 ? 20.986 -36.803 25.097 1.00 43.59 173 GLY A O 1
ATOM 1446 N N A THR A 1 198 ? 19.073 -38.030 24.947 0.50 38.29 174 THR A N 1
ATOM 1447 N N B THR A 1 198 ? 19.033 -37.904 25.192 0.50 35.74 174 THR A N 1
ATOM 1448 C CA A THR A 1 198 ? 19.426 -39.072 25.887 0.50 38.12 174 THR A CA 1
ATOM 1449 C CA B THR A 1 198 ? 19.475 -38.745 26.326 0.50 33.57 174 THR A CA 1
ATOM 1450 C C A THR A 1 198 ? 19.494 -40.392 25.101 0.50 38.89 174 THR A C 1
ATOM 1451 C C B THR A 1 198 ? 19.689 -40.204 25.982 0.50 33.82 174 THR A C 1
ATOM 1452 O O A THR A 1 198 ? 19.872 -41.434 25.639 0.50 40.85 174 THR A O 1
ATOM 1453 O O B THR A 1 198 ? 20.175 -40.979 26.813 0.50 34.44 174 THR A O 1
ATOM 1460 N N A GLY A 1 199 ? 19.125 -40.326 23.818 0.50 39.47 175 GLY A N 1
ATOM 1461 N N B GLY A 1 199 ? 19.318 -40.578 24.765 0.50 33.31 175 GLY A N 1
ATOM 1462 C CA A GLY A 1 199 ? 19.131 -41.496 22.926 0.50 37.29 175 GLY A CA 1
ATOM 1463 C CA B GLY A 1 199 ? 19.427 -41.958 24.330 0.50 33.02 175 GLY A CA 1
ATOM 1464 C C A GLY A 1 199 ? 18.047 -42.503 23.277 0.50 35.94 175 GLY A C 1
ATOM 1465 C C B GLY A 1 199 ? 18.199 -42.738 24.764 0.50 32.49 175 GLY A C 1
ATOM 1466 O O A GLY A 1 199 ? 18.163 -43.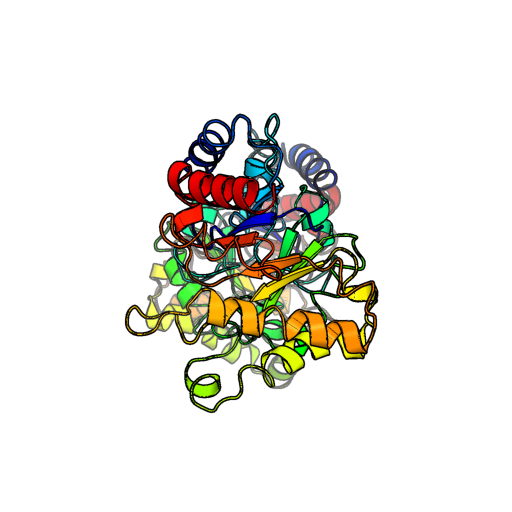692 22.979 0.50 36.94 175 GLY A O 1
ATOM 1467 O O B GLY A 1 199 ? 18.024 -43.899 24.389 0.50 31.58 175 GLY A O 1
ATOM 1468 N N A LYS A 1 200 ? 16.980 -42.015 23.900 0.50 33.14 176 LYS A N 1
ATOM 1469 N N B LYS A 1 200 ? 17.342 -42.096 25.556 0.50 30.73 176 LYS A N 1
ATOM 1470 C CA A LYS A 1 200 ? 15.893 -42.862 24.361 0.50 31.83 176 LYS A CA 1
ATOM 1471 C CA B LYS A 1 200 ? 16.121 -42.735 26.038 0.50 30.48 176 LYS A CA 1
ATOM 1472 C C A LYS A 1 200 ? 14.557 -42.386 23.787 0.50 28.82 176 LYS A C 1
ATOM 1473 C C B LYS A 1 200 ? 14.949 -42.325 25.167 0.50 28.96 176 LYS A C 1
ATOM 1474 O O A LYS A 1 200 ? 14.448 -41.273 23.266 0.50 26.22 176 LYS A O 1
ATOM 1475 O O B LYS A 1 200 ? 14.997 -41.293 24.497 0.50 27.60 176 LYS A O 1
ATOM 1486 N N A SER A 1 201 ? 13.535 -43.229 23.872 0.50 26.30 177 SER A N 1
ATOM 1487 N N B SER A 1 201 ? 13.891 -43.128 25.181 0.50 26.34 177 SER A N 1
ATOM 1488 C CA A SER A 1 201 ? 12.201 -42.825 23.438 0.50 25.77 177 SER A CA 1
ATOM 1489 C CA B SER A 1 201 ? 12.712 -42.835 24.383 0.50 26.84 177 SER A CA 1
ATOM 1490 C C A SER A 1 201 ? 11.146 -43.495 24.301 0.50 24.16 177 SER A C 1
ATOM 1491 C C B SER A 1 201 ? 11.484 -43.473 25.006 0.50 24.65 177 SER A C 1
ATOM 1492 O O A SER A 1 201 ? 11.320 -44.632 24.761 0.50 23.22 177 SER A O 1
ATOM 1493 O O B SER A 1 201 ? 11.586 -44.509 25.650 0.50 25.27 177 SER A O 1
ATOM 1498 N N A ALA A 1 202 ? 10.064 -42.773 24.553 0.50 23.11 178 ALA A N 1
ATOM 1499 N N B ALA A 1 202 ? 10.323 -42.853 24.815 0.50 23.13 178 ALA A N 1
ATOM 1500 C CA A ALA A 1 202 ? 8.967 -43.318 25.314 0.50 23.38 178 ALA A CA 1
ATOM 1501 C CA B ALA A 1 202 ? 9.078 -43.373 25.369 0.50 23.31 178 ALA A CA 1
ATOM 1502 C C A ALA A 1 202 ? 8.296 -44.348 24.440 0.50 23.49 178 ALA A C 1
ATOM 1503 C C B ALA A 1 202 ? 8.425 -44.395 24.450 0.50 23.20 178 ALA A C 1
ATOM 1504 O O A ALA A 1 202 ? 8.198 -44.168 23.220 0.50 24.45 178 ALA A O 1
ATOM 1505 O O B ALA A 1 202 ? 8.451 -44.246 23.221 0.50 23.99 178 ALA A O 1
ATOM 1508 N N . THR A 1 203 ? 7.840 -45.435 25.046 1.00 23.65 179 THR A N 1
ATOM 1509 C CA . THR A 1 203 ? 7.097 -46.431 24.294 1.00 22.70 179 THR A CA 1
ATOM 1510 C C . THR A 1 203 ? 5.650 -45.924 24.161 1.00 21.62 179 THR A C 1
ATOM 1511 O O . THR A 1 203 ? 5.214 -45.062 24.928 1.00 20.18 179 THR A O 1
ATOM 1515 N N . PRO A 1 204 ? 4.888 -46.448 23.196 1.00 22.55 180 PRO A N 1
ATOM 1516 C CA . PRO A 1 204 ? 3.475 -46.046 23.119 1.00 21.26 180 PRO A CA 1
ATOM 1517 C C . PRO A 1 204 ? 2.708 -46.313 24.434 1.00 19.24 180 PRO A C 1
ATOM 1518 O O . PRO A 1 204 ? 1.865 -45.512 24.834 1.00 19.03 180 PRO A O 1
ATOM 1522 N N . ALA A 1 205 ? 3.030 -47.399 25.120 1.00 19.33 181 ALA A N 1
ATOM 1523 C CA . ALA A 1 205 ? 2.372 -47.723 26.392 1.00 19.65 181 ALA A CA 1
ATOM 1524 C C . ALA A 1 205 ? 2.684 -46.674 27.461 1.00 18.95 181 ALA A C 1
ATOM 1525 O O . ALA A 1 205 ? 1.807 -46.290 28.254 1.00 18.84 181 ALA A O 1
ATOM 1527 N N . GLN A 1 206 ? 3.934 -46.231 27.515 1.00 18.53 182 GLN A N 1
ATOM 1528 C CA . GLN A 1 206 ? 4.335 -45.210 28.474 1.00 18.23 182 GLN A CA 1
ATOM 1529 C C . GLN A 1 206 ? 3.622 -43.901 28.153 1.00 16.67 182 GLN A C 1
ATOM 1530 O O . GLN A 1 206 ? 3.116 -43.223 29.059 1.00 17.08 182 GLN A O 1
ATOM 1536 N N . ALA A 1 207 ? 3.576 -43.534 26.866 1.00 15.92 183 ALA A N 1
ATOM 1537 C CA . ALA A 1 207 ? 2.894 -42.300 26.463 1.00 16.33 183 ALA A CA 1
ATOM 1538 C C . ALA A 1 207 ? 1.419 -42.381 26.856 1.00 15.35 183 ALA A C 1
ATOM 1539 O O . ALA A 1 207 ? 0.887 -41.450 27.456 1.00 16.22 183 ALA A O 1
ATOM 1541 N N . GLN A 1 208 ? 0.778 -43.508 26.561 1.00 16.05 184 GLN A N 1
ATOM 1542 C CA . GLN A 1 208 ? -0.627 -43.696 26.870 1.00 15.66 184 GLN A CA 1
ATOM 1543 C C . GLN A 1 208 ? -0.903 -43.537 28.378 1.00 15.92 184 GLN A C 1
ATOM 1544 O O . GLN A 1 208 ? -1.879 -42.893 28.772 1.00 15.78 184 GLN A O 1
ATOM 1550 N N . ALA A 1 209 ? -0.025 -44.086 29.216 1.00 16.12 185 ALA A N 1
ATOM 1551 C CA . ALA A 1 209 ? -0.215 -43.991 30.675 1.00 16.15 185 ALA A CA 1
ATOM 1552 C C . ALA A 1 209 ? -0.173 -42.519 31.123 1.00 16.29 185 ALA A C 1
ATOM 1553 O O . ALA A 1 209 ? -0.910 -42.110 32.013 1.00 17.40 185 ALA A O 1
ATOM 1555 N N . VAL A 1 210 ? 0.696 -41.728 30.514 1.00 15.27 186 VAL A N 1
ATOM 1556 C CA . VAL A 1 210 ? 0.765 -40.306 30.854 1.00 15.47 186 VAL A CA 1
ATOM 1557 C C . VAL A 1 210 ? -0.471 -39.567 30.369 1.00 14.67 186 VAL A C 1
ATOM 1558 O O . VAL A 1 210 ? -1.055 -38.771 31.120 1.00 14.84 186 VAL A O 1
ATOM 1562 N N . HIS A 1 211 ? -0.882 -39.816 29.130 1.00 14.40 187 HIS A N 1
ATOM 1563 C CA . HIS A 1 211 ? -2.066 -39.158 28.589 1.00 14.26 187 HIS A CA 1
ATOM 1564 C C . HIS A 1 211 ? -3.307 -39.479 29.426 1.00 15.30 187 HIS A C 1
ATOM 1565 O O . HIS A 1 211 ? -4.128 -38.599 29.674 1.00 15.43 187 HIS A O 1
ATOM 1572 N N A LYS A 1 212 ? -3.448 -40.726 29.861 0.50 15.97 188 LYS A N 1
ATOM 1573 N N B LYS A 1 212 ? -3.424 -40.731 29.854 0.50 15.67 188 LYS A N 1
ATOM 1574 C CA A LYS A 1 212 ? -4.603 -41.087 30.670 0.50 16.91 188 LYS A CA 1
ATOM 1575 C CA B LYS A 1 212 ? -4.537 -41.145 30.688 0.50 16.38 188 LYS A CA 1
ATOM 1576 C C A LYS A 1 212 ? -4.522 -40.393 32.030 0.50 16.97 188 LYS A C 1
ATOM 1577 C C B LYS A 1 212 ? -4.508 -40.395 32.010 0.50 16.62 188 LYS A C 1
ATOM 1578 O O A LYS A 1 212 ? -5.543 -39.953 32.558 0.50 16.42 188 LYS A O 1
ATOM 1579 O O B LYS A 1 212 ? -5.543 -39.931 32.491 0.50 16.01 188 LYS A O 1
ATOM 1590 N N . PHE A 1 213 ? -3.314 -40.266 32.585 1.00 15.80 189 PHE A N 1
ATOM 1591 C CA . PHE A 1 213 ? -3.151 -39.515 33.836 1.00 16.24 189 PHE A CA 1
ATOM 1592 C C . PHE A 1 213 ? -3.576 -38.039 33.671 1.00 15.79 189 PHE A C 1
ATOM 1593 O O . PHE A 1 213 ? -4.290 -37.494 34.524 1.00 16.09 189 PHE A O 1
ATOM 1601 N N . ILE A 1 214 ? -3.131 -37.391 32.599 1.00 14.51 190 ILE A N 1
ATOM 1602 C CA . ILE A 1 214 ? -3.493 -36.001 32.341 1.00 14.74 190 ILE A CA 1
ATOM 1603 C C . ILE A 1 214 ? -5.016 -35.876 32.245 1.00 15.26 190 ILE A C 1
ATOM 1604 O O . ILE A 1 214 ? -5.625 -34.984 32.866 1.00 15.01 190 ILE A O 1
ATOM 1609 N N . ARG A 1 215 ? -5.635 -36.753 31.474 1.00 15.11 191 ARG A N 1
ATOM 1610 C CA . ARG A 1 215 ? -7.088 -36.683 31.273 1.00 15.39 191 ARG A CA 1
ATOM 1611 C C . ARG A 1 215 ? -7.828 -36.926 32.599 1.00 16.30 191 ARG A C 1
ATOM 1612 O O . ARG A 1 215 ? -8.761 -36.181 32.945 1.00 16.94 191 ARG A O 1
ATOM 1620 N N . ASP A 1 216 ? -7.367 -37.912 33.369 1.00 16.18 192 ASP A N 1
ATOM 1621 C CA . ASP A 1 216 ? -7.986 -38.218 34.651 1.00 17.46 192 ASP A CA 1
ATOM 1622 C C . ASP A 1 216 ? -7.812 -37.039 35.633 1.00 17.08 192 ASP A C 1
ATOM 1623 O O . ASP A 1 216 ? -8.678 -36.771 36.475 1.00 17.78 192 ASP A O 1
ATOM 1628 N N . HIS A 1 217 ? -6.699 -36.335 35.523 1.00 15.90 193 HIS A N 1
ATOM 1629 C CA . HIS A 1 217 ? -6.421 -35.216 36.405 1.00 16.35 193 HIS A CA 1
ATOM 1630 C C . HIS A 1 217 ? -7.449 -34.099 36.176 1.00 17.21 193 HIS A C 1
ATOM 1631 O O . HIS A 1 217 ? -7.973 -33.522 37.136 1.00 16.69 193 HIS A O 1
ATOM 1638 N N . ILE A 1 218 ? -7.700 -33.765 34.914 1.00 15.17 194 ILE A N 1
ATOM 1639 C CA . ILE A 1 218 ? -8.690 -32.757 34.577 1.00 15.88 194 ILE A CA 1
ATOM 1640 C C . ILE A 1 218 ? -10.082 -33.275 34.937 1.00 16.05 194 ILE A C 1
ATOM 1641 O O . ILE A 1 218 ? -10.935 -32.517 35.426 1.00 15.90 194 ILE A O 1
ATOM 1646 N N . ALA A 1 219 ? -10.300 -34.582 34.795 1.00 15.79 195 ALA A N 1
ATOM 1647 C CA . ALA A 1 219 ? -11.629 -35.162 35.083 1.00 16.21 195 ALA A CA 1
ATOM 1648 C C . ALA A 1 219 ? -12.038 -35.035 36.550 1.00 17.24 195 ALA A C 1
ATOM 1649 O O . ALA A 1 219 ? -13.219 -35.054 36.851 1.00 19.08 195 ALA A O 1
ATOM 1651 N N . LYS A 1 220 ? -11.061 -34.952 37.455 1.00 17.56 196 LYS A N 1
ATOM 1652 C CA . LYS A 1 220 ? -11.332 -34.745 38.877 1.00 18.38 196 LYS A CA 1
ATOM 1653 C C . LYS A 1 220 ? -12.083 -33.424 39.092 1.00 18.48 196 LYS A C 1
ATOM 1654 O O . LYS A 1 220 ? -12.837 -33.278 40.053 1.00 19.31 196 LYS A O 1
ATOM 1660 N N . VAL A 1 221 ? -11.825 -32.465 38.214 1.00 16.79 197 VAL A N 1
ATOM 1661 C CA . VAL A 1 221 ? -12.485 -31.148 38.241 1.00 17.31 197 VAL A CA 1
ATOM 1662 C C . VAL A 1 221 ? -13.755 -31.095 37.382 1.00 17.48 197 VAL A C 1
ATOM 1663 O O . VAL A 1 221 ? -14.771 -30.571 37.836 1.00 17.83 197 VAL A O 1
ATOM 1667 N N . ASP A 1 222 ? -13.698 -31.654 36.167 1.00 17.12 198 ASP A N 1
ATOM 1668 C CA . ASP A 1 222 ? -14.856 -31.684 35.262 1.00 17.18 198 ASP A CA 1
ATOM 1669 C C . ASP A 1 222 ? -14.667 -32.814 34.254 1.00 16.95 198 ASP A C 1
ATOM 1670 O O . ASP A 1 222 ? -13.848 -32.700 33.318 1.00 16.27 198 ASP A O 1
ATOM 1675 N N . ALA A 1 223 ? -15.415 -33.894 34.451 1.00 17.85 199 ALA A N 1
ATOM 1676 C CA . ALA A 1 223 ? -15.299 -35.071 33.616 1.00 19.03 199 ALA A CA 1
ATOM 1677 C C . ALA A 1 223 ? -15.670 -34.814 32.158 1.00 17.91 199 ALA A C 1
ATOM 1678 O O . ALA A 1 223 ? -15.059 -35.396 31.269 1.00 19.36 199 ALA A O 1
ATOM 1680 N N A ASN A 1 224 ? -16.655 -33.950 31.943 0.50 18.63 200 ASN A N 1
ATOM 1681 N N B ASN A 1 224 ? -16.656 -33.953 31.905 0.50 18.32 200 ASN A N 1
ATOM 1682 C CA A ASN A 1 224 ? -17.108 -33.614 30.612 0.50 20.31 200 ASN A CA 1
ATOM 1683 C CA B ASN A 1 224 ? -17.081 -33.660 30.528 0.50 19.52 200 ASN A CA 1
ATOM 1684 C C A ASN A 1 224 ? -16.001 -32.941 29.839 0.50 18.88 200 ASN A C 1
ATOM 1685 C C B ASN A 1 224 ? -16.051 -32.852 29.767 0.50 18.58 200 ASN A C 1
ATOM 1686 O O A ASN A 1 224 ? -15.687 -33.341 28.712 0.50 21.22 200 ASN A O 1
ATOM 1687 O O B ASN A 1 224 ? -15.855 -33.046 28.558 0.50 20.29 200 ASN A O 1
ATOM 1696 N N . ILE A 1 225 ? -15.393 -31.924 30.448 1.00 16.92 201 ILE A N 1
ATOM 1697 C CA . ILE A 1 225 ? -14.293 -31.185 29.820 1.00 17.37 201 ILE A CA 1
ATOM 1698 C C . ILE A 1 225 ? -13.131 -32.150 29.527 1.00 17.09 201 ILE A C 1
ATOM 1699 O O . ILE A 1 225 ? -12.540 -32.109 28.438 1.00 16.45 201 ILE A O 1
ATOM 1704 N N . ALA A 1 226 ? -12.817 -33.055 30.453 1.00 16.20 202 ALA A N 1
ATOM 1705 C CA . ALA A 1 226 ? -11.709 -33.996 30.253 1.00 17.55 202 ALA A CA 1
ATOM 1706 C C . ALA A 1 226 ? -11.959 -34.889 29.039 1.00 18.93 202 ALA A C 1
ATOM 1707 O O . ALA A 1 226 ? -11.035 -35.177 28.278 1.00 19.22 202 ALA A O 1
ATOM 1709 N N A GLU A 1 227 ? -13.205 -35.316 28.839 0.50 20.44 203 GLU A N 1
ATOM 1710 N N B GLU A 1 227 ? -13.219 -35.298 28.859 0.50 19.70 203 GLU A N 1
ATOM 1711 C CA A GLU A 1 227 ? -13.513 -36.179 27.700 0.50 22.53 203 GLU A CA 1
ATOM 1712 C CA B GLU A 1 227 ? -13.620 -36.146 27.732 0.50 21.33 203 GLU A CA 1
ATOM 1713 C C A GLU A 1 227 ? -13.271 -35.484 26.356 0.50 20.75 203 GLU A C 1
ATOM 1714 C C B GLU A 1 227 ? -13.443 -35.499 26.360 0.50 19.86 203 GLU A C 1
ATOM 1715 O O A GLU A 1 227 ? -12.897 -36.140 25.380 0.50 21.40 203 GLU A O 1
ATOM 1716 O O B GLU A 1 227 ? -13.314 -36.217 25.367 0.50 21.39 203 GLU A O 1
ATOM 1727 N N . GLN A 1 228 ? -13.432 -34.163 26.300 1.00 18.17 204 GLN A N 1
ATOM 1728 C CA . GLN A 1 228 ? -13.276 -33.427 25.023 1.00 19.43 204 GLN A CA 1
ATOM 1729 C C . GLN A 1 228 ? -11.930 -32.799 24.778 1.00 19.32 204 GLN A C 1
ATOM 1730 O O . GLN A 1 228 ? -11.673 -32.308 23.678 1.00 21.59 204 GLN A O 1
ATOM 1736 N N A VAL A 1 229 ? -11.043 -32.789 25.769 0.50 16.79 205 VAL A N 1
ATOM 1737 N N B VAL A 1 229 ? -11.046 -32.792 25.756 0.50 16.12 205 VAL A N 1
ATOM 1738 C CA A VAL A 1 229 ? -9.735 -32.173 25.566 0.50 17.28 205 VAL A CA 1
ATOM 1739 C CA B VAL A 1 229 ? -9.789 -32.120 25.537 0.50 16.16 205 VAL A CA 1
ATOM 1740 C C A VAL A 1 229 ? -8.896 -32.985 24.587 0.50 15.21 205 VAL A C 1
ATOM 1741 C C B VAL A 1 229 ? -8.863 -32.955 24.635 0.50 14.76 205 VAL A C 1
ATOM 1742 O O A VAL A 1 229 ? -8.840 -34.205 24.667 0.50 14.68 205 VAL A O 1
ATOM 1743 O O B VAL A 1 229 ? -8.718 -34.158 24.812 0.50 14.65 205 VAL A O 1
ATOM 1750 N N . ILE A 1 230 ? -8.271 -32.302 23.639 1.00 14.15 206 ILE A N 1
ATOM 1751 C CA . ILE A 1 230 ? -7.365 -32.960 22.711 1.00 13.53 206 ILE A CA 1
ATOM 1752 C C . ILE A 1 230 ? -6.011 -33.023 23.379 1.00 13.28 206 ILE A C 1
ATOM 1753 O O . ILE A 1 230 ? -5.435 -31.962 23.709 1.00 13.47 206 ILE A O 1
ATOM 1758 N N . ILE A 1 231 ? -5.516 -34.242 23.599 1.00 13.31 207 ILE A N 1
ATOM 1759 C CA . ILE A 1 231 ? -4.210 -34.438 24.203 1.00 12.75 207 ILE A CA 1
ATOM 1760 C C . ILE A 1 231 ? -3.271 -35.076 23.162 1.00 13.26 207 ILE A C 1
ATOM 1761 O O . ILE A 1 231 ? -3.364 -36.268 22.849 1.00 12.98 207 ILE A O 1
ATOM 1766 N N . GLN A 1 232 ? -2.394 -34.245 22.620 1.00 12.75 208 GLN A N 1
ATOM 1767 C CA . GLN A 1 232 ? -1.425 -34.647 21.618 1.00 12.20 208 GLN A CA 1
ATOM 1768 C C . GLN A 1 232 ? -0.152 -35.182 22.220 1.00 13.08 208 GLN A C 1
ATOM 1769 O O . GLN A 1 232 ? 0.295 -34.704 23.260 1.00 13.59 208 GLN A O 1
ATOM 1775 N N . TYR A 1 233 ? 0.448 -36.169 21.565 1.00 12.37 209 TYR A N 1
ATOM 1776 C CA . TYR A 1 233 ? 1.767 -36.620 21.943 1.00 12.02 209 TYR A CA 1
ATOM 1777 C C . TYR A 1 233 ? 2.793 -35.680 21.310 1.00 12.67 209 TYR A C 1
ATOM 1778 O O . TYR A 1 233 ? 2.712 -35.418 20.110 1.00 12.97 209 TYR A O 1
ATOM 1787 N N . GLY A 1 234 ? 3.737 -35.198 22.113 1.00 12.67 210 GLY A N 1
ATOM 1788 C CA . GLY A 1 234 ? 4.756 -34.206 21.694 1.00 12.80 210 GLY A CA 1
ATOM 1789 C C . GLY A 1 234 ? 6.186 -34.699 21.736 1.00 13.68 210 GLY A C 1
ATOM 1790 O O . GLY A 1 234 ? 7.117 -33.918 21.641 1.00 14.71 210 GLY A O 1
ATOM 1791 N N . GLY A 1 235 ? 6.364 -36.001 21.928 1.00 13.93 211 GLY A N 1
ATOM 1792 C CA . GLY A 1 235 ? 7.664 -36.612 21.758 1.00 15.15 211 GLY A CA 1
ATOM 1793 C C . GLY A 1 235 ? 7.924 -36.769 20.267 1.00 14.87 211 GLY A C 1
ATOM 1794 O O . GLY A 1 235 ? 7.177 -36.278 19.449 1.00 15.23 211 GLY A O 1
ATOM 1795 N N . SER A 1 236 ? 8.986 -37.461 19.907 1.00 14.70 212 SER A N 1
ATOM 1796 C CA . SER A 1 236 ? 9.341 -37.606 18.504 1.00 15.04 212 SER A CA 1
ATOM 1797 C C . SER A 1 236 ? 8.358 -38.507 17.791 1.00 14.91 212 SER A C 1
ATOM 1798 O O . SER A 1 236 ? 8.131 -39.643 18.189 1.00 15.82 212 SER A O 1
ATOM 1801 N N . VAL A 1 237 ? 7.725 -37.979 16.765 1.00 14.51 213 VAL A N 1
ATOM 1802 C CA . VAL A 1 237 ? 6.772 -38.689 15.938 1.00 14.76 213 VAL A CA 1
ATOM 1803 C C . VAL A 1 237 ? 7.267 -38.703 14.497 1.00 15.75 213 VAL A C 1
ATOM 1804 O O . VAL A 1 237 ? 7.670 -37.673 13.941 1.00 17.14 213 VAL A O 1
ATOM 1808 N N A ASN A 1 238 ? 7.309 -39.916 13.962 0.50 15.60 214 ASN A N 1
ATOM 1809 N N B ASN A 1 238 ? 7.148 -39.851 13.846 0.50 16.48 214 ASN A N 1
ATOM 1810 C CA A ASN A 1 238 ? 7.813 -40.172 12.635 0.50 16.96 214 ASN A CA 1
ATOM 1811 C CA B ASN A 1 238 ? 7.544 -39.976 12.444 0.50 17.96 214 ASN A CA 1
ATOM 1812 C C A ASN A 1 238 ? 6.883 -41.087 11.860 0.50 17.52 214 ASN A C 1
ATOM 1813 C C B ASN A 1 238 ? 6.725 -41.123 11.835 0.50 18.98 214 ASN A C 1
ATOM 1814 O O A ASN A 1 238 ? 6.108 -41.882 12.467 0.50 17.61 214 ASN A O 1
ATOM 1815 O O B ASN A 1 238 ? 5.578 -41.290 12.232 0.50 18.93 214 ASN A O 1
ATOM 1824 N N A ALA A 1 239 ? 6.965 -40.969 10.523 0.50 16.63 215 ALA A N 1
ATOM 1825 N N B ALA A 1 239 ? 7.307 -41.941 10.935 0.50 18.44 215 ALA A N 1
ATOM 1826 C CA A ALA A 1 239 ? 6.149 -41.777 9.622 0.50 16.03 215 ALA A CA 1
ATOM 1827 C CA B ALA A 1 239 ? 6.546 -43.008 10.253 0.50 19.32 215 ALA A CA 1
ATOM 1828 C C A ALA A 1 239 ? 6.170 -43.217 10.065 0.50 16.18 215 ALA A C 1
ATOM 1829 C C B ALA A 1 239 ? 6.520 -44.358 10.961 0.50 19.29 215 ALA A C 1
ATOM 1830 O O A ALA A 1 239 ? 5.187 -43.928 9.937 0.50 16.94 215 ALA A O 1
ATOM 1831 O O B ALA A 1 239 ? 5.566 -45.130 10.800 0.50 20.01 215 ALA A O 1
ATOM 1834 N N A SER A 1 240 ? 7.302 -43.644 10.588 0.50 15.63 216 SER A N 1
ATOM 1835 N N B SER A 1 240 ? 7.570 -44.667 11.707 0.50 18.79 216 SER A N 1
ATOM 1836 C CA A SER A 1 240 ? 7.437 -45.009 11.057 0.50 16.64 216 SER A CA 1
ATOM 1837 C CA B SER A 1 240 ? 7.677 -45.955 12.374 0.50 18.61 216 SER A CA 1
ATOM 1838 C C A SER A 1 240 ? 6.634 -45.272 12.333 0.50 15.92 216 SER A C 1
ATOM 1839 C C B SER A 1 240 ? 6.843 -46.059 13.661 0.50 17.74 216 SER A C 1
ATOM 1840 O O A SER A 1 240 ? 5.908 -46.263 12.410 0.50 15.90 216 SER A O 1
ATOM 1841 O O B SER A 1 240 ? 6.428 -47.155 14.034 0.50 18.73 216 SER A O 1
ATOM 1846 N N A ASN A 1 241 ? 6.716 -44.387 13.326 0.50 15.06 217 ASN A N 1
ATOM 1847 N N B ASN A 1 241 ? 6.581 -44.928 14.326 0.50 16.55 217 ASN A N 1
ATOM 1848 C CA A ASN A 1 241 ? 6.068 -44.713 14.592 0.50 15.47 217 ASN A CA 1
ATOM 1849 C CA B ASN A 1 241 ? 5.815 -44.963 15.590 0.50 16.42 217 ASN A CA 1
ATOM 1850 C C A ASN A 1 241 ? 4.682 -44.142 14.863 0.50 14.54 217 ASN A C 1
ATOM 1851 C C B ASN A 1 241 ? 4.427 -44.339 15.519 0.50 15.20 217 ASN A C 1
ATOM 1852 O O A ASN A 1 241 ? 4.121 -44.383 15.913 0.50 14.93 217 ASN A O 1
ATOM 1853 O O B ASN A 1 241 ? 3.606 -44.533 16.425 0.50 15.10 217 ASN A O 1
ATOM 1862 N N A ALA A 1 242 ? 4.096 -43.429 13.918 0.50 15.11 218 ALA A N 1
ATOM 1863 N N B ALA A 1 242 ? 4.135 -43.637 14.435 0.50 15.84 218 ALA A N 1
ATOM 1864 C CA A ALA A 1 242 ? 2.799 -42.794 14.208 0.50 15.41 218 ALA A CA 1
ATOM 1865 C CA B ALA A 1 242 ? 2.862 -42.910 14.348 0.50 15.85 218 ALA A CA 1
ATOM 1866 C C A ALA A 1 242 ? 1.641 -43.756 14.484 0.50 16.09 218 ALA A C 1
ATOM 1867 C C B ALA A 1 242 ? 1.667 -43.810 14.552 0.50 16.45 218 ALA A C 1
ATOM 1868 O O A ALA A 1 242 ? 0.825 -43.509 15.368 0.50 15.08 218 ALA A O 1
ATOM 1869 O O B ALA A 1 242 ? 0.831 -43.559 15.418 0.50 15.31 218 ALA A O 1
ATOM 1872 N N . ALA A 1 243 ? 1.571 -44.863 13.755 1.00 16.78 219 ALA A N 1
ATOM 1873 C CA . ALA A 1 243 ? 0.455 -45.774 13.897 1.00 17.97 219 ALA A CA 1
ATOM 1874 C C . ALA A 1 243 ? 0.342 -46.353 15.315 1.00 17.32 219 ALA A C 1
ATOM 1875 O O . ALA A 1 243 ? -0.744 -46.391 15.892 1.00 18.01 219 ALA A O 1
ATOM 1877 N N A GLU A 1 244 ? 1.488 -46.775 15.867 0.50 17.20 220 GLU A N 1
ATOM 1878 N N B GLU A 1 244 ? 1.456 -46.809 15.881 0.50 18.81 220 GLU A N 1
ATOM 1879 C CA A GLU A 1 244 ? 1.525 -47.386 17.196 0.50 18.32 220 GLU A CA 1
ATOM 1880 C CA B GLU A 1 244 ? 1.419 -47.382 17.222 0.50 21.01 220 GLU A CA 1
ATOM 1881 C C A GLU A 1 244 ? 1.162 -46.401 18.317 0.50 17.38 220 GLU A C 1
ATOM 1882 C C B GLU A 1 244 ? 0.981 -46.353 18.256 0.50 18.84 220 GLU A C 1
ATOM 1883 O O A GLU A 1 244 ? 0.588 -46.779 19.319 0.50 18.61 220 GLU A O 1
ATOM 1884 O O B GLU A 1 244 ? 0.176 -46.644 19.140 0.50 18.66 220 GLU A O 1
ATOM 1895 N N . LEU A 1 245 ? 1.469 -45.120 18.121 1.00 16.05 221 LEU A N 1
ATOM 1896 C CA . LEU A 1 245 ? 1.092 -44.088 19.070 1.00 15.64 221 LEU A CA 1
ATOM 1897 C C . LEU A 1 245 ? -0.416 -43.790 18.967 1.00 14.96 221 LEU A C 1
ATOM 1898 O O . LEU A 1 245 ? -1.110 -43.733 19.970 1.00 15.78 221 LEU A O 1
ATOM 1903 N N . PHE A 1 246 ? -0.930 -43.637 17.743 1.00 14.50 222 PHE A N 1
ATOM 1904 C CA . PHE A 1 246 ? -2.327 -43.262 17.551 1.00 15.39 222 PHE A CA 1
ATOM 1905 C C . PHE A 1 246 ? -3.331 -44.385 17.861 1.00 16.72 222 PHE A C 1
ATOM 1906 O O . PHE A 1 246 ? -4.533 -44.146 18.003 1.00 17.11 222 PHE A O 1
ATOM 1914 N N . ALA A 1 247 ? -2.837 -45.608 17.985 1.00 16.32 223 ALA A N 1
ATOM 1915 C CA . ALA A 1 247 ? -3.668 -46.734 18.385 1.00 17.41 223 ALA A CA 1
ATOM 1916 C C . ALA A 1 247 ? -4.047 -46.608 19.869 1.00 18.23 223 ALA A C 1
ATOM 1917 O O . ALA A 1 247 ? -4.977 -47.278 20.340 1.00 21.10 223 ALA A O 1
ATOM 1919 N N . GLN A 1 248 ? -3.329 -45.774 20.622 1.00 18.12 224 GLN A N 1
ATOM 1920 C CA . GLN A 1 248 ? -3.604 -45.618 22.056 1.00 17.95 224 GLN A CA 1
ATOM 1921 C C . GLN A 1 248 ? -4.834 -44.733 22.273 1.00 16.52 224 GLN A C 1
ATOM 1922 O O . GLN A 1 248 ? -4.947 -43.651 21.677 1.00 15.68 224 GLN A O 1
ATOM 1928 N N . PRO A 1 249 ? -5.733 -45.137 23.183 1.00 17.09 225 PRO A N 1
ATOM 1929 C CA . PRO A 1 249 ? -7.020 -44.449 23.339 1.00 17.64 225 PRO A CA 1
ATOM 1930 C C . PRO A 1 249 ? -6.983 -42.999 23.815 1.00 17.33 225 PRO A C 1
ATOM 1931 O O . PRO A 1 249 ? -7.878 -42.226 23.470 1.00 18.61 225 PRO A O 1
ATOM 1935 N N . ASP A 1 250 ? -5.970 -42.613 24.569 1.00 16.40 226 ASP A N 1
ATOM 1936 C CA . ASP A 1 250 ? -5.920 -41.235 25.081 1.00 16.50 226 ASP A CA 1
ATOM 1937 C C . ASP A 1 250 ? -4.936 -40.348 24.348 1.00 15.11 226 ASP A C 1
ATOM 1938 O O . ASP A 1 250 ? -4.713 -39.216 24.772 1.00 15.21 226 ASP A O 1
ATOM 1943 N N . ILE A 1 251 ? -4.392 -40.843 23.241 1.00 14.93 227 ILE A N 1
ATOM 1944 C CA . ILE A 1 251 ? -3.501 -40.064 22.384 1.00 14.56 227 ILE A CA 1
ATOM 1945 C C . ILE A 1 251 ? -4.356 -39.577 21.191 1.00 14.92 227 ILE A C 1
ATOM 1946 O O . ILE A 1 251 ? -4.811 -40.368 20.365 1.00 15.94 227 ILE A O 1
ATOM 1951 N N . ASP A 1 252 ? -4.542 -38.259 21.090 1.00 13.68 228 ASP A N 1
ATOM 1952 C CA . ASP A 1 252 ? -5.483 -37.667 20.110 1.00 15.12 228 ASP A CA 1
ATOM 1953 C C . ASP A 1 252 ? -4.826 -37.008 18.925 1.00 15.61 228 ASP A C 1
ATOM 1954 O O . ASP A 1 252 ? -5.478 -36.273 18.194 1.00 18.37 228 ASP A O 1
ATOM 1959 N N . GLY A 1 253 ? -3.561 -37.263 18.723 1.00 13.56 229 GLY A N 1
ATOM 1960 C CA . GLY A 1 253 ? -2.802 -36.644 17.659 1.00 13.60 229 GLY A CA 1
ATOM 1961 C C . GLY A 1 253 ? -1.394 -36.388 18.111 1.00 12.69 229 GLY A C 1
ATOM 1962 O O . GLY A 1 253 ? -0.913 -36.983 19.082 1.00 12.40 229 GLY A O 1
ATOM 1963 N N . ALA A 1 254 ? -0.731 -35.461 17.429 1.00 11.97 230 ALA A N 1
ATOM 1964 C CA . ALA A 1 254 ? 0.664 -35.211 17.688 1.00 11.40 230 ALA A CA 1
ATOM 1965 C C . ALA A 1 254 ? 1.065 -33.790 17.369 1.00 11.16 230 ALA A C 1
ATOM 1966 O O . ALA A 1 254 ? 0.536 -33.186 16.422 1.00 12.10 230 ALA A O 1
ATOM 1968 N N . LEU A 1 255 ? 1.981 -33.266 18.164 1.00 10.89 231 LEU A N 1
ATOM 1969 C CA . LEU A 1 255 ? 2.684 -32.014 17.879 1.00 10.70 231 LEU A CA 1
ATOM 1970 C C . LEU A 1 255 ? 4.048 -32.466 17.351 1.00 10.74 231 LEU A C 1
ATOM 1971 O O . LEU A 1 255 ? 4.889 -32.954 18.115 1.00 12.79 231 LEU A O 1
ATOM 1976 N N . VAL A 1 256 ? 4.204 -32.397 16.038 1.00 11.29 232 VAL A N 1
ATOM 1977 C CA . VAL A 1 256 ? 5.312 -32.960 15.302 1.00 11.91 232 VAL A CA 1
ATOM 1978 C C . VAL A 1 256 ? 6.411 -31.968 15.061 1.00 12.08 232 VAL A C 1
ATOM 1979 O O . VAL A 1 256 ? 6.155 -30.823 14.673 1.00 13.77 232 VAL A O 1
ATOM 1983 N N . GLY A 1 257 ? 7.654 -32.370 15.260 1.00 12.12 233 GLY A N 1
ATOM 1984 C CA . GLY A 1 257 ? 8.798 -31.506 15.047 1.00 12.99 233 GLY A CA 1
ATOM 1985 C C . GLY A 1 257 ? 9.436 -31.732 13.698 1.00 12.93 233 GLY A C 1
ATOM 1986 O O . GLY A 1 257 ? 8.899 -31.314 12.675 1.00 12.60 233 GLY A O 1
ATOM 1987 N N . GLY A 1 258 ? 10.565 -32.425 13.659 1.00 13.19 234 GLY A N 1
ATOM 1988 C CA . GLY A 1 258 ? 11.309 -32.592 12.417 1.00 13.55 234 GLY A CA 1
ATOM 1989 C C . GLY A 1 258 ? 10.539 -33.088 11.207 1.00 13.08 234 GLY A C 1
ATOM 1990 O O . GLY A 1 258 ? 10.729 -32.590 10.092 1.00 13.97 234 GLY A O 1
ATOM 1991 N N . ALA A 1 259 ? 9.668 -34.085 11.396 1.00 13.49 235 ALA A N 1
ATOM 1992 C CA . ALA A 1 259 ? 8.915 -34.631 10.273 1.00 13.71 235 ALA A CA 1
ATOM 1993 C C . ALA A 1 259 ? 7.939 -33.647 9.688 1.00 14.31 235 ALA A C 1
ATOM 1994 O O . ALA A 1 259 ? 7.470 -33.817 8.559 1.00 15.63 235 ALA A O 1
ATOM 1996 N N . SER A 1 260 ? 7.679 -32.550 10.389 1.00 12.59 236 SER A N 1
ATOM 1997 C CA . SER A 1 260 ? 6.761 -31.563 9.858 1.00 13.10 236 SER A CA 1
ATOM 1998 C C . SER A 1 260 ? 7.389 -30.741 8.723 1.00 12.87 236 SER A C 1
ATOM 1999 O O . SER A 1 260 ? 6.682 -30.066 7.967 1.00 13.20 236 SER A O 1
ATOM 2002 N N . LEU A 1 261 ? 8.699 -30.846 8.533 1.00 13.10 237 LEU A N 1
ATOM 2003 C CA . LEU A 1 261 ? 9.389 -30.090 7.499 1.00 13.29 237 LEU A CA 1
ATOM 2004 C C . LEU A 1 261 ? 9.424 -30.798 6.142 1.00 13.52 237 LEU A C 1
ATOM 2005 O O . LEU A 1 261 ? 9.957 -30.255 5.181 1.00 15.85 237 LEU A O 1
ATOM 2010 N N . LYS A 1 262 ? 8.888 -32.009 6.083 1.00 15.07 238 LYS A N 1
ATOM 2011 C CA . LYS A 1 262 ? 8.798 -32.774 4.833 1.00 18.16 238 LYS A CA 1
ATOM 2012 C C . LYS A 1 262 ? 7.343 -33.179 4.652 1.00 16.53 238 LYS A C 1
ATOM 2013 O O . LYS A 1 262 ? 6.804 -33.951 5.441 1.00 16.25 238 LYS A O 1
ATOM 2019 N N . ALA A 1 263 ? 6.714 -32.679 3.605 1.00 15.18 239 ALA A N 1
ATOM 2020 C CA . ALA A 1 263 ? 5.298 -32.925 3.402 1.00 15.69 239 ALA A CA 1
ATOM 2021 C C . ALA A 1 263 ? 4.949 -34.401 3.312 1.00 16.37 239 ALA A C 1
ATOM 2022 O O . ALA A 1 263 ? 3.930 -34.788 3.837 1.00 14.86 239 ALA A O 1
ATOM 2024 N N . ASP A 1 264 ? 5.767 -35.197 2.651 1.00 17.26 240 ASP A N 1
ATOM 2025 C CA . ASP A 1 264 ? 5.468 -36.624 2.531 1.00 18.17 240 ASP A CA 1
ATOM 2026 C C . ASP A 1 264 ? 5.434 -37.326 3.898 1.00 17.00 240 ASP A C 1
ATOM 2027 O O . ASP A 1 264 ? 4.487 -38.075 4.209 1.00 18.30 240 ASP A O 1
ATOM 2032 N N . ALA A 1 265 ? 6.427 -37.064 4.720 1.00 15.88 241 ALA A N 1
ATOM 2033 C CA . ALA A 1 265 ? 6.492 -37.667 6.042 1.00 15.89 241 ALA A CA 1
ATOM 2034 C C . ALA A 1 265 ? 5.343 -37.178 6.929 1.00 15.02 241 ALA A C 1
ATOM 2035 O O . ALA A 1 265 ? 4.694 -37.941 7.604 1.00 15.21 241 ALA A O 1
ATOM 2037 N N . PHE A 1 266 ? 5.104 -35.877 6.922 1.00 13.93 242 PHE A N 1
ATOM 2038 C CA . PHE A 1 266 ? 4.036 -35.320 7.724 1.00 13.24 242 PHE A CA 1
ATOM 2039 C C . PHE A 1 266 ? 2.686 -35.911 7.317 1.00 13.16 242 PHE A C 1
ATOM 2040 O O . PHE A 1 266 ? 1.846 -36.232 8.176 1.00 13.36 242 PHE A O 1
ATOM 2048 N N . ALA A 1 267 ? 2.457 -36.073 6.015 1.00 14.09 243 ALA A N 1
ATOM 2049 C CA . ALA A 1 267 ? 1.187 -36.640 5.554 1.00 15.22 243 ALA A CA 1
ATOM 2050 C C . ALA A 1 267 ? 0.995 -38.097 5.986 1.00 14.75 243 ALA A C 1
ATOM 2051 O O . ALA A 1 267 ? -0.123 -38.512 6.246 1.00 15.30 243 ALA A O 1
ATOM 2053 N N . VAL A 1 268 ? 2.070 -38.882 6.054 1.00 14.68 244 VAL A N 1
ATOM 2054 C CA . VAL A 1 268 ? 1.956 -40.247 6.543 1.00 15.61 244 VAL A CA 1
ATOM 2055 C C . VAL A 1 268 ? 1.416 -40.192 7.986 1.00 14.42 244 VAL A C 1
ATOM 2056 O O . VAL A 1 268 ? 0.560 -40.966 8.382 1.00 14.77 244 VAL A O 1
ATOM 2060 N N . ILE A 1 269 ? 1.953 -39.286 8.793 1.00 13.47 245 ILE A N 1
ATOM 2061 C CA . ILE A 1 269 ? 1.507 -39.144 10.185 1.00 12.83 245 ILE A CA 1
ATOM 2062 C C . ILE A 1 269 ? 0.030 -38.750 10.267 1.00 12.83 245 ILE A C 1
ATOM 2063 O O . ILE A 1 269 ? -0.759 -39.312 11.040 1.00 13.75 245 ILE A O 1
ATOM 2068 N N . VAL A 1 270 ? -0.354 -37.731 9.483 1.00 12.77 246 VAL A N 1
ATOM 2069 C CA . VAL A 1 270 ? -1.745 -37.297 9.453 1.00 12.88 246 VAL A CA 1
ATOM 2070 C C . VAL A 1 270 ? -2.683 -38.448 9.076 1.00 13.81 246 VAL A C 1
ATOM 2071 O O . VAL A 1 270 ? -3.724 -38.669 9.724 1.00 13.98 246 VAL A O 1
ATOM 2075 N N . LYS A 1 271 ? -2.320 -39.165 8.019 1.00 14.01 247 LYS A N 1
ATOM 2076 C CA . LYS A 1 271 ? -3.130 -40.286 7.573 1.00 14.96 247 LYS A CA 1
ATOM 2077 C C . LYS A 1 271 ? -3.193 -41.399 8.624 1.00 14.45 247 LYS A C 1
ATOM 2078 O O . LYS A 1 271 ? -4.237 -42.051 8.759 1.00 15.48 247 LYS A O 1
ATOM 2084 N N . ALA A 1 272 ? -2.114 -41.606 9.376 1.00 13.96 248 ALA A N 1
ATOM 2085 C CA . ALA A 1 272 ? -2.135 -42.617 10.437 1.00 13.43 248 ALA A CA 1
ATOM 2086 C C . ALA A 1 272 ? -3.123 -42.221 11.539 1.00 13.95 248 ALA A C 1
ATOM 2087 O O . ALA A 1 272 ? -3.826 -43.065 12.069 1.00 15.33 248 ALA A O 1
ATOM 2089 N N . ALA A 1 273 ? -3.203 -40.932 11.860 1.00 14.10 249 ALA A N 1
ATOM 2090 C CA . ALA A 1 273 ? -4.134 -40.473 12.871 1.00 13.50 249 ALA A CA 1
ATOM 2091 C C . ALA A 1 273 ? -5.573 -40.627 12.367 1.00 14.05 249 ALA A C 1
ATOM 2092 O O . ALA A 1 273 ? -6.482 -41.078 13.096 1.00 15.34 249 ALA A O 1
ATOM 2094 N N . GLU A 1 274 ? -5.793 -40.256 11.114 1.00 14.61 250 GLU A N 1
ATOM 2095 C CA . GLU A 1 274 ? -7.091 -40.404 10.496 1.00 16.37 250 GLU A CA 1
ATOM 2096 C C . GLU A 1 274 ? -7.568 -41.863 10.563 1.00 17.82 250 GLU A C 1
ATOM 2097 O O . GLU A 1 274 ? -8.676 -42.152 10.979 1.00 17.68 250 GLU A O 1
ATOM 2103 N N . ALA A 1 275 ? -6.698 -42.772 10.163 1.00 16.94 251 ALA A N 1
ATOM 2104 C CA . ALA A 1 275 ? -7.032 -44.202 10.111 1.00 17.41 251 ALA A CA 1
ATOM 2105 C C . ALA A 1 275 ? -7.271 -44.774 11.506 1.00 18.99 251 ALA A C 1
ATOM 2106 O O . ALA A 1 275 ? -8.164 -45.610 11.702 1.00 20.57 251 ALA A O 1
ATOM 2108 N N . ALA A 1 276 ? -6.495 -44.329 12.486 1.00 17.10 252 ALA A N 1
ATOM 2109 C CA . ALA A 1 276 ? -6.636 -44.869 13.836 1.00 18.61 252 ALA A CA 1
ATOM 2110 C C . ALA A 1 276 ? -7.934 -44.466 14.503 1.00 18.80 252 ALA A C 1
ATOM 2111 O O . ALA A 1 276 ? -8.506 -45.232 15.283 1.00 21.88 252 ALA A O 1
ATOM 2113 N N . LYS A 1 277 ? -8.403 -43.260 14.213 1.00 19.18 253 LYS A N 1
ATOM 2114 C CA . LYS A 1 277 ? -9.557 -42.717 14.908 1.00 20.07 253 LYS A CA 1
ATOM 2115 C C . LYS A 1 277 ? -10.846 -42.803 14.101 1.00 25.63 253 LYS A C 1
ATOM 2116 O O . LYS A 1 277 ? -11.911 -42.442 14.585 1.00 27.09 253 LYS A O 1
ATOM 2122 N N . GLN A 1 278 ? -10.728 -43.332 12.891 1.00 31.66 254 GLN A N 1
ATOM 2123 C CA . GLN A 1 278 ? -11.832 -43.440 11.941 1.00 42.34 254 GLN A CA 1
ATOM 2124 C C . GLN A 1 278 ? -12.913 -44.353 12.481 1.00 49.16 254 GLN A C 1
ATOM 2125 O O . GLN A 1 278 ? -12.611 -45.352 13.132 1.00 45.58 254 GLN A O 1
ATOM 2131 N N . ALA A 1 279 ? -14.168 -44.001 12.205 1.00 53.28 255 ALA A N 1
ATOM 2132 C CA . ALA A 1 279 ? -15.328 -44.782 12.646 1.00 62.56 255 ALA A CA 1
ATOM 2133 C C . ALA A 1 279 ? -15.172 -46.279 12.339 1.00 66.30 255 ALA A C 1
ATOM 2134 O O . ALA A 1 279 ? -15.040 -46.688 11.180 1.00 70.92 255 ALA A O 1
ATOM 2137 N N . MET B 1 25 ? 30.914 13.634 6.404 1.00 53.88 1 MET B N 1
ATOM 2138 C CA . MET B 1 25 ? 29.460 13.969 6.299 1.00 53.20 1 MET B CA 1
ATOM 2139 C C . MET B 1 25 ? 28.630 12.689 6.245 1.00 43.81 1 MET B C 1
ATOM 2140 O O . MET B 1 25 ? 28.636 11.951 5.260 1.00 47.47 1 MET B O 1
ATOM 2145 N N . ARG B 1 26 ? 27.928 12.437 7.340 1.00 32.01 2 ARG B N 1
ATOM 2146 C CA . ARG B 1 26 ? 27.119 11.244 7.486 1.00 26.24 2 ARG B CA 1
ATOM 2147 C C . ARG B 1 26 ? 25.686 11.483 7.003 1.00 23.09 2 ARG B C 1
ATOM 2148 O O . ARG B 1 26 ? 25.075 12.489 7.344 1.00 25.35 2 ARG B O 1
ATOM 2156 N N . HIS B 1 27 ? 25.162 10.558 6.208 1.00 21.61 3 HIS B N 1
ATOM 2157 C CA . HIS B 1 27 ? 23.784 10.641 5.691 1.00 18.92 3 HIS B CA 1
ATOM 2158 C C . HIS B 1 27 ? 22.848 10.239 6.836 1.00 16.36 3 HIS B C 1
ATOM 2159 O O . HIS B 1 27 ? 22.976 9.154 7.397 1.00 16.96 3 HIS B O 1
ATOM 2166 N N . PRO B 1 28 ? 21.906 11.124 7.202 1.00 15.71 4 PRO B N 1
ATOM 2167 C CA . PRO B 1 28 ? 21.052 10.840 8.363 1.00 15.70 4 PRO B CA 1
ATOM 2168 C C . PRO B 1 28 ? 20.067 9.694 8.154 1.00 14.34 4 PRO B C 1
ATOM 2169 O O . PRO B 1 28 ? 19.692 9.394 7.029 1.00 14.38 4 PRO B O 1
ATOM 2173 N N . LEU B 1 29 ? 19.677 9.071 9.257 1.00 13.90 5 LEU B N 1
ATOM 2174 C CA . LEU B 1 29 ? 18.755 7.977 9.291 1.00 12.89 5 LEU B CA 1
ATOM 2175 C C . LEU B 1 29 ? 17.705 8.223 10.359 1.00 12.64 5 LEU B C 1
ATOM 2176 O O . LEU B 1 29 ? 18.054 8.426 11.535 1.00 13.60 5 LEU B O 1
ATOM 2181 N N . VAL B 1 30 ? 16.442 8.209 9.969 1.00 11.69 6 VAL B N 1
ATOM 2182 C CA . VAL B 1 30 ? 15.352 8.287 10.919 1.00 11.75 6 VAL B CA 1
ATOM 2183 C C . VAL B 1 30 ? 14.604 6.964 10.821 1.00 11.81 6 VAL B C 1
ATOM 2184 O O . VAL B 1 30 ? 14.147 6.582 9.739 1.00 12.62 6 VAL B O 1
ATOM 2188 N N . MET B 1 31 ? 14.504 6.270 11.948 1.00 12.17 7 MET B N 1
ATOM 2189 C CA . MET B 1 31 ? 13.888 4.968 12.006 1.00 11.46 7 MET B CA 1
ATOM 2190 C C . MET B 1 31 ? 12.711 4.957 12.953 1.00 11.11 7 MET B C 1
ATOM 2191 O O . MET B 1 31 ? 12.822 5.495 14.047 1.00 11.12 7 MET B O 1
ATOM 2196 N N . GLY B 1 32 ? 11.610 4.356 12.521 1.00 10.89 8 GLY B N 1
ATOM 2197 C CA . GLY B 1 32 ? 10.400 4.242 13.319 1.00 10.81 8 GLY B CA 1
ATOM 2198 C C . GLY B 1 32 ? 10.308 2.910 13.991 1.00 10.83 8 GLY B C 1
ATOM 2199 O O . GLY B 1 32 ? 10.194 1.861 13.346 1.00 11.97 8 GLY B O 1
ATOM 2200 N N . ASN B 1 33 ? 10.407 2.905 15.301 1.00 10.45 9 ASN B N 1
ATOM 2201 C CA . ASN B 1 33 ? 10.179 1.712 16.119 1.00 9.75 9 ASN B CA 1
ATOM 2202 C C . ASN B 1 33 ? 8.699 1.677 16.489 1.00 10.18 9 ASN B C 1
ATOM 2203 O O . ASN B 1 33 ? 8.250 2.429 17.380 1.00 10.31 9 ASN B O 1
ATOM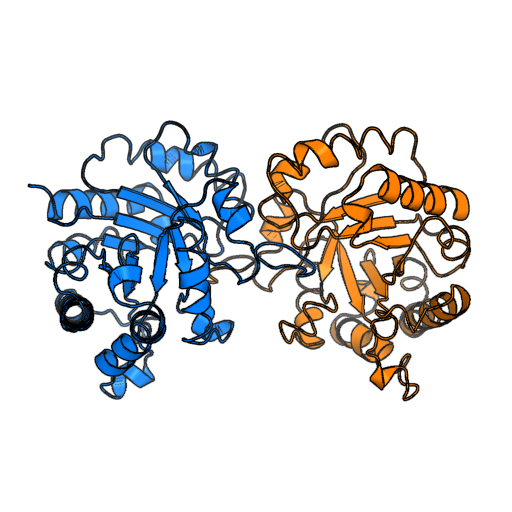 2208 N N . TRP B 1 34 ? 7.918 0.847 15.794 1.00 9.39 10 TRP B N 1
ATOM 2209 C CA . TRP B 1 34 ? 6.483 0.796 16.043 1.00 10.14 10 TRP B CA 1
ATOM 2210 C C . TRP B 1 34 ? 6.146 0.149 17.371 1.00 10.46 10 TRP B C 1
ATOM 2211 O O . TRP B 1 34 ? 4.996 0.296 17.852 1.00 11.73 10 TRP B O 1
ATOM 2222 N N . LYS B 1 35 ? 7.109 -0.522 17.995 1.00 9.81 11 LYS B N 1
ATOM 2223 C CA . LYS B 1 35 ? 6.865 -1.274 19.216 1.00 10.15 11 LYS B CA 1
ATOM 2224 C C . LYS B 1 35 ? 5.689 -2.224 18.990 1.00 9.99 11 LYS B C 1
ATOM 2225 O O . LYS B 1 35 ? 5.523 -2.766 17.873 1.00 10.41 11 LYS B O 1
ATOM 2231 N N . LEU B 1 36 ? 4.892 -2.477 20.017 1.00 9.56 12 LEU B N 1
ATOM 2232 C CA . LEU B 1 36 ? 3.820 -3.487 19.910 1.00 9.84 12 LEU B CA 1
ATOM 2233 C C . LEU B 1 36 ? 2.538 -2.829 19.424 1.00 10.61 12 LEU B C 1
ATOM 2234 O O . LEU B 1 36 ? 1.571 -2.673 20.145 1.00 11.19 12 LEU B O 1
ATOM 2239 N N . ASN B 1 37 ? 2.572 -2.409 18.175 1.00 10.25 13 ASN B N 1
ATOM 2240 C CA . ASN B 1 37 ? 1.450 -1.712 17.542 1.00 10.73 13 ASN B CA 1
ATOM 2241 C C . ASN B 1 37 ? 1.429 -2.110 16.080 1.00 10.63 13 ASN B C 1
ATOM 2242 O O . ASN B 1 37 ? 2.435 -2.003 15.379 1.00 11.25 13 ASN B O 1
ATOM 2247 N N . GLY B 1 38 ? 0.278 -2.584 15.623 1.00 11.24 14 GLY B N 1
ATOM 2248 C CA . GLY B 1 38 ? 0.126 -2.995 14.245 1.00 12.26 14 GLY B CA 1
ATOM 2249 C C . GLY B 1 38 ? -1.083 -3.903 14.052 1.00 12.73 14 GLY B C 1
ATOM 2250 O O . GLY B 1 38 ? -1.549 -4.551 14.999 1.00 12.18 14 GLY B O 1
ATOM 2251 N N . SER B 1 39 ? -1.565 -3.918 12.814 1.00 12.40 15 SER B N 1
ATOM 2252 C CA . SER B 1 39 ? -2.632 -4.806 12.317 1.00 12.64 15 SER B CA 1
ATOM 2253 C C . SER B 1 39 ? -2.549 -4.740 10.792 1.00 13.02 15 SER B C 1
ATOM 2254 O O . SER B 1 39 ? -1.914 -3.829 10.250 1.00 12.18 15 SER B O 1
ATOM 2257 N N A ARG B 1 40 ? -3.206 -5.660 10.105 0.50 14.05 16 ARG B N 1
ATOM 2258 N N B ARG B 1 40 ? -3.178 -5.662 10.078 0.50 13.52 16 ARG B N 1
ATOM 2259 C CA A ARG B 1 40 ? -3.238 -5.639 8.653 0.50 15.60 16 ARG B CA 1
ATOM 2260 C CA B ARG B 1 40 ? -3.158 -5.570 8.622 0.50 14.54 16 ARG B CA 1
ATOM 2261 C C A ARG B 1 40 ? -3.772 -4.280 8.167 0.50 15.78 16 ARG B C 1
ATOM 2262 C C B ARG B 1 40 ? -3.746 -4.224 8.175 0.50 15.18 16 ARG B C 1
ATOM 2263 O O A ARG B 1 40 ? -3.176 -3.657 7.290 0.50 16.40 16 ARG B O 1
ATOM 2264 O O B ARG B 1 40 ? -3.167 -3.553 7.321 0.50 15.92 16 ARG B O 1
ATOM 2279 N N . HIS B 1 41 ? -4.843 -3.812 8.793 1.00 15.32 17 HIS B N 1
ATOM 2280 C CA . HIS B 1 41 ? -5.475 -2.515 8.434 1.00 16.69 17 HIS B CA 1
ATOM 2281 C C . HIS B 1 41 ? -4.503 -1.351 8.665 1.00 16.52 17 HIS B C 1
ATOM 2282 O O . HIS B 1 41 ? -4.312 -0.483 7.792 1.00 17.73 17 HIS B O 1
ATOM 2289 N N A MET B 1 42 ? -3.862 -1.348 9.826 0.60 15.12 18 MET B N 1
ATOM 2290 N N B MET B 1 42 ? -3.877 -1.316 9.836 0.40 16.56 18 MET B N 1
ATOM 2291 C CA A MET B 1 42 ? -2.966 -0.276 10.220 0.60 14.13 18 MET B CA 1
ATOM 2292 C CA B MET B 1 42 ? -2.963 -0.232 10.161 0.40 16.51 18 MET B CA 1
ATOM 2293 C C A MET B 1 42 ? -1.722 -0.213 9.337 0.60 14.50 18 MET B C 1
ATOM 2294 C C B MET B 1 42 ? -1.750 -0.208 9.247 0.40 15.62 18 MET B C 1
ATOM 2295 O O A MET B 1 42 ? -1.262 0.872 8.981 0.60 15.42 18 MET B O 1
ATOM 2296 O O B MET B 1 42 ? -1.336 0.850 8.778 0.40 15.76 18 MET B O 1
ATOM 2305 N N . VAL B 1 43 ? -1.173 -1.376 8.991 1.00 14.95 19 VAL B N 1
ATOM 2306 C CA . VAL B 1 43 ? 0.028 -1.437 8.159 1.00 15.19 19 VAL B CA 1
ATOM 2307 C C . VAL B 1 43 ? -0.266 -0.858 6.782 1.00 16.37 19 VAL B C 1
ATOM 2308 O O . VAL B 1 43 ? 0.515 -0.037 6.239 1.00 16.13 19 VAL B O 1
ATOM 2312 N N . HIS B 1 44 ? -1.394 -1.241 6.201 1.00 15.95 20 HIS B N 1
ATOM 2313 C CA . HIS B 1 44 ? -1.729 -0.712 4.892 1.00 19.61 20 HIS B CA 1
ATOM 2314 C C . HIS B 1 44 ? -1.877 0.799 4.932 1.00 19.14 20 HIS B C 1
ATOM 2315 O O . HIS B 1 44 ? -1.321 1.515 4.068 1.00 21.00 20 HIS B O 1
ATOM 2322 N N . GLU B 1 45 ? -2.613 1.306 5.918 1.00 17.31 21 GLU B N 1
ATOM 2323 C CA . GLU B 1 45 ? -2.865 2.734 6.015 1.00 18.57 21 GLU B CA 1
ATOM 2324 C C . GLU B 1 45 ? -1.599 3.529 6.287 1.00 18.15 21 GLU B C 1
ATOM 2325 O O . GLU B 1 45 ? -1.335 4.528 5.620 1.00 19.30 21 GLU B O 1
ATOM 2331 N N . LEU B 1 46 ? -0.832 3.101 7.281 1.00 16.24 22 LEU B N 1
ATOM 2332 C CA . LEU B 1 46 ? 0.345 3.833 7.732 1.00 15.48 22 LEU B CA 1
ATOM 2333 C C . LEU B 1 46 ? 1.440 3.834 6.669 1.00 15.74 22 LEU B C 1
ATOM 2334 O O . LEU B 1 46 ? 2.041 4.890 6.400 1.00 15.80 22 LEU B O 1
ATOM 2339 N N . VAL B 1 47 ? 1.715 2.695 6.046 1.00 15.86 23 VAL B N 1
ATOM 2340 C CA . VAL B 1 47 ? 2.722 2.679 4.994 1.00 15.63 23 VAL B CA 1
ATOM 2341 C C . VAL B 1 47 ? 2.296 3.551 3.802 1.00 17.21 23 VAL B C 1
ATOM 2342 O O . VAL B 1 47 ? 3.110 4.293 3.266 1.00 17.41 23 VAL B O 1
ATOM 2346 N N A SER B 1 48 ? 1.023 3.474 3.431 0.20 17.46 24 SER B N 1
ATOM 2347 N N B SER B 1 48 ? 1.028 3.468 3.403 0.40 17.13 24 SER B N 1
ATOM 2348 N N C SER B 1 48 ? 1.031 3.471 3.399 0.40 17.74 24 SER B N 1
ATOM 2349 C CA A SER B 1 48 ? 0.495 4.274 2.334 0.20 18.09 24 SER B CA 1
ATOM 2350 C CA B SER B 1 48 ? 0.543 4.305 2.304 0.40 17.48 24 SER B CA 1
ATOM 2351 C CA C SER B 1 48 ? 0.568 4.292 2.279 0.40 18.47 24 SER B CA 1
ATOM 2352 C C A SER B 1 48 ? 0.627 5.766 2.644 0.20 18.52 24 SER B C 1
ATOM 2353 C C B SER B 1 48 ? 0.685 5.779 2.659 0.40 18.16 24 SER B C 1
ATOM 2354 C C C SER B 1 48 ? 0.632 5.787 2.636 0.40 18.84 24 SER B C 1
ATOM 2355 O O A SER B 1 48 ? 1.064 6.543 1.799 0.20 19.16 24 SER B O 1
ATOM 2356 O O B SER B 1 48 ? 1.182 6.565 1.859 0.40 18.96 24 SER B O 1
ATOM 2357 O O C SER B 1 48 ? 1.035 6.595 1.808 0.40 19.84 24 SER B O 1
ATOM 2364 N N . ASN B 1 49 ? 0.253 6.152 3.860 1.00 18.44 25 ASN B N 1
ATOM 2365 C CA . ASN B 1 49 ? 0.338 7.565 4.296 1.00 18.85 25 ASN B CA 1
ATOM 2366 C C . ASN B 1 49 ? 1.794 8.031 4.417 1.00 18.54 25 ASN B C 1
ATOM 2367 O O . ASN B 1 49 ? 2.105 9.179 4.108 1.00 18.50 25 ASN B O 1
ATOM 2372 N N . LEU B 1 50 ? 2.681 7.162 4.890 1.00 16.83 26 LEU B N 1
ATOM 2373 C CA . LEU B 1 50 ? 4.117 7.486 4.946 1.00 16.96 26 LEU B CA 1
ATOM 2374 C C . LEU B 1 50 ? 4.660 7.784 3.544 1.00 17.91 26 LEU B C 1
ATOM 2375 O O . LEU B 1 50 ? 5.400 8.758 3.371 1.00 17.57 26 LEU B O 1
ATOM 2380 N N A ARG B 1 51 ? 4.317 6.956 2.553 0.50 18.44 27 ARG B N 1
ATOM 2381 N N B ARG B 1 51 ? 4.290 6.947 2.557 0.50 18.83 27 ARG B N 1
ATOM 2382 C CA A ARG B 1 51 ? 4.805 7.214 1.201 0.50 19.48 27 ARG B CA 1
ATOM 2383 C CA B ARG B 1 51 ? 4.717 7.143 1.154 0.50 20.10 27 ARG B CA 1
ATOM 2384 C C A ARG B 1 51 ? 4.384 8.619 0.773 0.50 19.12 27 ARG B C 1
ATOM 2385 C C B ARG B 1 51 ? 4.323 8.526 0.640 0.50 19.68 27 ARG B C 1
ATOM 2386 O O A ARG B 1 51 ? 5.217 9.408 0.319 0.50 19.20 27 ARG B O 1
ATOM 2387 O O B ARG B 1 51 ? 5.102 9.192 -0.035 0.50 20.43 27 ARG B O 1
ATOM 2402 N N . LYS B 1 52 ? 3.099 8.945 0.955 1.00 18.97 28 LYS B N 1
ATOM 2403 C CA . LYS B 1 52 ? 2.595 10.253 0.559 1.00 21.23 28 LYS B CA 1
ATOM 2404 C C . LYS B 1 52 ? 3.280 11.406 1.302 1.00 20.50 28 LYS B C 1
ATOM 2405 O O . LYS B 1 52 ? 3.700 12.399 0.671 1.00 20.19 28 LYS B O 1
ATOM 2411 N N . GLU B 1 53 ? 3.426 11.283 2.619 1.00 19.50 29 GLU B N 1
ATOM 2412 C CA . GLU B 1 53 ? 4.034 12.342 3.432 1.00 19.61 29 GLU B CA 1
ATOM 2413 C C . GLU B 1 53 ? 5.526 12.527 3.170 1.00 19.59 29 GLU B C 1
ATOM 2414 O O . GLU B 1 53 ? 6.069 13.612 3.391 1.00 20.29 29 GLU B O 1
ATOM 2420 N N . LEU B 1 54 ? 6.180 11.464 2.709 1.00 19.08 30 LEU B N 1
ATOM 2421 C CA . LEU B 1 54 ? 7.620 11.485 2.443 1.00 18.48 30 LEU B CA 1
ATOM 2422 C C . LEU B 1 54 ? 7.965 11.816 1.004 1.00 21.34 30 LEU B C 1
ATOM 2423 O O . LEU B 1 54 ? 9.135 11.813 0.625 1.00 21.87 30 LEU B O 1
ATOM 2428 N N . ALA B 1 55 ? 6.957 12.127 0.190 1.00 22.10 31 ALA B N 1
ATOM 2429 C CA . ALA B 1 55 ? 7.190 12.476 -1.206 1.00 24.66 31 ALA B CA 1
ATOM 2430 C C . ALA B 1 55 ? 8.199 13.611 -1.291 1.00 23.49 31 ALA B C 1
ATOM 2431 O O . ALA B 1 55 ? 8.068 14.610 -0.581 1.00 24.00 31 ALA B O 1
ATOM 2433 N N . GLY B 1 56 ? 9.220 13.432 -2.127 1.00 23.96 32 GLY B N 1
ATOM 2434 C CA . GLY B 1 56 ? 10.249 14.448 -2.328 1.00 23.63 32 GLY B CA 1
ATOM 2435 C C . GLY B 1 56 ? 11.454 14.394 -1.405 1.00 22.86 32 GLY B C 1
ATOM 2436 O O . GLY B 1 56 ? 12.430 15.104 -1.627 1.00 24.65 32 GLY B O 1
ATOM 2437 N N . VAL B 1 57 ? 11.377 13.614 -0.331 1.00 20.08 33 VAL B N 1
ATOM 2438 C CA . VAL B 1 57 ? 12.518 13.501 0.592 1.00 19.53 33 VAL B CA 1
ATOM 2439 C C . VAL B 1 57 ? 13.619 12.687 -0.096 1.00 19.99 33 VAL B C 1
ATOM 2440 O O . VAL B 1 57 ? 13.381 11.560 -0.550 1.00 22.27 33 VAL B O 1
ATOM 2444 N N . ALA B 1 58 ? 14.823 13.243 -0.145 1.00 20.59 34 ALA B N 1
ATOM 2445 C CA . ALA B 1 58 ? 15.967 12.565 -0.761 1.00 21.39 34 ALA B CA 1
ATOM 2446 C C . ALA B 1 58 ? 17.191 12.577 0.148 1.00 22.37 34 ALA B C 1
ATOM 2447 O O . ALA B 1 58 ? 18.101 11.772 -0.028 1.00 25.60 34 ALA B O 1
ATOM 2449 N N . GLY B 1 59 ? 17.210 13.454 1.135 1.00 19.70 35 GLY B N 1
ATOM 2450 C CA . GLY B 1 59 ? 18.384 13.626 1.988 1.00 19.38 35 GLY B CA 1
ATOM 2451 C C . GLY B 1 59 ? 18.368 13.048 3.388 1.00 18.93 35 GLY B C 1
ATOM 2452 O O . GLY B 1 59 ? 19.183 13.433 4.251 1.00 19.15 35 GLY B O 1
ATOM 2453 N N . CYS B 1 60 ? 17.445 12.130 3.626 1.00 17.77 36 CYS B N 1
ATOM 2454 C CA . CYS B 1 60 ? 17.394 11.399 4.897 1.00 15.68 36 CYS B CA 1
ATOM 2455 C C . CYS B 1 60 ? 16.857 10.015 4.605 1.00 15.18 36 CYS B C 1
ATOM 2456 O O . CYS B 1 60 ? 15.805 9.883 3.968 1.00 16.49 36 CYS B O 1
ATOM 2459 N N . ALA B 1 61 ? 17.588 9.012 5.059 1.00 13.65 37 ALA B N 1
ATOM 2460 C CA . ALA B 1 61 ? 17.165 7.627 4.926 1.00 12.91 37 ALA B CA 1
ATOM 2461 C C . ALA B 1 61 ? 16.080 7.348 5.946 1.00 12.44 37 ALA B C 1
ATOM 2462 O O . ALA B 1 61 ? 16.099 7.884 7.063 1.00 12.64 37 ALA B O 1
ATOM 2464 N N . VAL B 1 62 ? 15.172 6.462 5.582 1.00 11.77 38 VAL B N 1
ATOM 2465 C CA . VAL B 1 62 ? 14.022 6.131 6.414 1.00 11.65 38 VAL B CA 1
ATOM 2466 C C . VAL B 1 62 ? 13.860 4.637 6.549 1.00 11.50 38 VAL B C 1
ATOM 2467 O O . VAL B 1 62 ? 13.851 3.920 5.541 1.00 11.90 38 VAL B O 1
ATOM 2471 N N . ALA B 1 63 ? 13.693 4.162 7.773 1.00 11.23 39 ALA B N 1
ATOM 2472 C CA . ALA B 1 63 ? 13.420 2.743 8.017 1.00 10.16 39 ALA B CA 1
ATOM 2473 C C . ALA B 1 63 ? 12.279 2.629 9.009 1.00 11.71 39 ALA B C 1
ATOM 2474 O O . ALA B 1 63 ? 12.052 3.535 9.844 1.00 11.78 39 ALA B O 1
ATOM 2476 N N . ILE B 1 64 ? 11.575 1.507 8.968 1.00 10.83 40 ILE B N 1
ATOM 2477 C CA . ILE B 1 64 ? 10.479 1.210 9.909 1.00 11.21 40 ILE B CA 1
ATOM 2478 C C . ILE B 1 64 ? 10.648 -0.210 10.418 1.00 11.12 40 ILE B C 1
ATOM 2479 O O . ILE B 1 64 ? 11.092 -1.110 9.665 1.00 11.99 40 ILE B O 1
ATOM 2484 N N . ALA B 1 65 ? 10.255 -0.423 11.666 1.00 10.23 41 ALA B N 1
ATOM 2485 C CA . ALA B 1 65 ? 10.278 -1.732 12.320 1.00 9.52 41 ALA B CA 1
ATOM 2486 C C . ALA B 1 65 ? 8.906 -2.069 12.895 1.00 9.91 41 ALA B C 1
ATOM 2487 O O . ALA B 1 65 ? 8.608 -1.760 14.061 1.00 10.20 41 ALA B O 1
ATOM 2489 N N . PRO B 1 66 ? 8.026 -2.677 12.056 1.00 10.26 42 PRO B N 1
ATOM 2490 C CA . PRO B 1 66 ? 6.763 -3.145 12.577 1.00 10.10 42 PRO B CA 1
ATOM 2491 C C . PRO B 1 66 ? 6.947 -4.408 13.434 1.00 9.96 42 PRO B C 1
ATOM 2492 O O . PRO B 1 66 ? 8.022 -5.023 13.415 1.00 9.95 42 PRO B O 1
ATOM 2496 N N . PRO B 1 67 ? 5.898 -4.844 14.147 1.00 10.34 43 PRO B N 1
ATOM 2497 C CA . PRO B 1 67 ? 5.941 -6.156 14.779 1.00 9.83 43 PRO B CA 1
ATOM 2498 C C . PRO B 1 67 ? 6.325 -7.210 13.725 1.00 9.83 43 PRO B C 1
ATOM 2499 O O . PRO B 1 67 ? 5.943 -7.095 12.561 1.00 9.90 43 PRO B O 1
ATOM 2503 N N . GLU B 1 68 ? 7.013 -8.250 14.156 1.00 10.15 44 GLU B N 1
ATOM 2504 C CA . GLU B 1 68 ? 7.637 -9.202 13.256 1.00 10.04 44 GLU B CA 1
ATOM 2505 C C . GLU B 1 68 ? 6.671 -9.855 12.279 1.00 9.72 44 GLU B C 1
ATOM 2506 O O . GLU B 1 68 ? 7.046 -10.054 11.109 1.00 10.47 44 GLU B O 1
ATOM 2512 N N A MET B 1 69 ? 5.459 -10.191 12.710 0.70 9.32 45 MET B N 1
ATOM 2513 N N B MET B 1 69 ? 5.460 -10.181 12.702 0.30 9.84 45 MET B N 1
ATOM 2514 C CA A MET B 1 69 ? 4.520 -10.843 11.776 0.70 10.19 45 MET B CA 1
ATOM 2515 C CA B MET B 1 69 ? 4.538 -10.848 11.785 0.30 10.36 45 MET B CA 1
ATOM 2516 C C A MET B 1 69 ? 4.111 -9.952 10.622 0.70 9.87 45 MET B C 1
ATOM 2517 C C B MET B 1 69 ? 4.029 -9.937 10.666 0.30 10.12 45 MET B C 1
ATOM 2518 O O A MET B 1 69 ? 3.543 -10.445 9.641 0.70 10.41 45 MET B O 1
ATOM 2519 O O B MET B 1 69 ? 3.332 -10.409 9.757 0.30 10.30 45 MET B O 1
ATOM 2528 N N . TYR B 1 70 ? 4.356 -8.638 10.724 1.00 9.73 46 TYR B N 1
ATOM 2529 C CA . TYR B 1 70 ? 3.929 -7.681 9.675 1.00 10.14 46 TYR B CA 1
ATOM 2530 C C . TYR B 1 70 ? 5.070 -7.184 8.791 1.00 9.94 46 TYR B C 1
ATOM 2531 O O . TYR B 1 70 ? 4.832 -6.369 7.915 1.00 10.58 46 TYR B O 1
ATOM 2540 N N . ILE B 1 71 ? 6.306 -7.619 9.042 1.00 9.82 47 ILE B N 1
ATOM 2541 C CA . ILE B 1 71 ? 7.436 -7.159 8.218 1.00 10.14 47 ILE B CA 1
ATOM 2542 C C . ILE B 1 71 ? 7.243 -7.462 6.737 1.00 11.35 47 ILE B C 1
ATOM 2543 O O . ILE B 1 71 ? 7.455 -6.603 5.904 1.00 11.67 47 ILE B O 1
ATOM 2548 N N . ASP B 1 72 ? 6.842 -8.684 6.421 1.00 10.80 48 ASP B N 1
ATOM 2549 C CA . ASP B 1 72 ? 6.624 -9.097 5.034 1.00 12.80 48 ASP B CA 1
ATOM 2550 C C . ASP B 1 72 ? 5.591 -8.198 4.358 1.00 13.22 48 ASP B C 1
ATOM 2551 O O . ASP B 1 72 ? 5.840 -7.620 3.287 1.00 14.30 48 ASP B O 1
ATOM 2556 N N . MET B 1 73 ? 4.428 -8.035 4.980 1.00 12.85 49 MET B N 1
ATOM 2557 C CA . MET B 1 73 ? 3.352 -7.190 4.453 1.00 14.02 49 MET B CA 1
ATOM 2558 C C . MET B 1 73 ? 3.835 -5.755 4.277 1.00 14.19 49 MET B C 1
ATOM 2559 O O . MET B 1 73 ? 3.580 -5.115 3.260 1.00 15.87 49 MET B O 1
ATOM 2564 N N . ALA B 1 74 ? 4.557 -5.243 5.265 1.00 12.51 50 ALA B N 1
ATOM 2565 C CA . ALA B 1 74 ? 5.025 -3.853 5.196 1.00 13.01 50 ALA B CA 1
ATOM 2566 C C . ALA B 1 74 ? 6.035 -3.680 4.071 1.00 13.18 50 ALA B C 1
ATOM 2567 O O . ALA B 1 74 ? 5.998 -2.636 3.391 1.00 14.77 50 ALA B O 1
ATOM 2569 N N . LYS B 1 75 ? 6.926 -4.631 3.886 1.00 13.56 51 LYS B N 1
ATOM 2570 C CA . LYS B 1 75 ? 7.926 -4.600 2.792 1.00 14.52 51 LYS B CA 1
ATOM 2571 C C . LYS B 1 75 ? 7.199 -4.524 1.448 1.00 15.94 51 LYS B C 1
ATOM 2572 O O . LYS B 1 75 ? 7.586 -3.734 0.576 1.00 17.99 51 LYS B O 1
ATOM 2578 N N A ARG B 1 76 ? 6.232 -5.407 1.270 0.50 15.60 52 ARG B N 1
ATOM 2579 N N B ARG B 1 76 ? 6.074 -5.236 1.287 0.50 17.30 52 ARG B N 1
ATOM 2580 C CA A ARG B 1 76 ? 5.514 -5.471 0.029 0.50 16.04 52 ARG B CA 1
ATOM 2581 C CA B ARG B 1 76 ? 5.332 -5.132 0.011 0.50 19.26 52 ARG B CA 1
ATOM 2582 C C A ARG B 1 76 ? 4.715 -4.179 -0.192 0.50 16.54 52 ARG B C 1
ATOM 2583 C C B ARG B 1 76 ? 4.570 -3.805 -0.096 0.50 19.96 52 ARG B C 1
ATOM 2584 O O A ARG B 1 76 ? 4.683 -3.661 -1.318 0.50 17.87 52 ARG B O 1
ATOM 2585 O O B ARG B 1 76 ? 4.569 -3.172 -1.158 0.50 19.16 52 ARG B O 1
ATOM 2600 N N A GLU B 1 77 ? 4.115 -3.626 0.863 0.50 16.69 53 GLU B N 1
ATOM 2601 N N B GLU B 1 77 ? 3.910 -3.376 0.976 0.50 18.75 53 GLU B N 1
ATOM 2602 C CA A GLU B 1 77 ? 3.364 -2.352 0.759 0.50 17.01 53 GLU B CA 1
ATOM 2603 C CA B GLU B 1 77 ? 3.235 -2.081 0.974 0.50 18.77 53 GLU B CA 1
ATOM 2604 C C A GLU B 1 77 ? 4.285 -1.144 0.442 0.50 16.88 53 GLU B C 1
ATOM 2605 C C B GLU B 1 77 ? 4.220 -0.940 0.681 0.50 17.46 53 GLU B C 1
ATOM 2606 O O A GLU B 1 77 ? 3.881 -0.213 -0.263 0.50 19.53 53 GLU B O 1
ATOM 2607 O O B GLU B 1 77 ? 3.810 0.136 0.193 0.50 19.62 53 GLU B O 1
ATOM 2618 N N . ALA B 1 78 ? 5.509 -1.170 0.981 1.00 16.20 54 ALA B N 1
ATOM 2619 C CA . ALA B 1 78 ? 6.543 -0.130 0.769 1.00 15.21 54 ALA B CA 1
ATOM 2620 C C . ALA B 1 78 ? 7.125 -0.134 -0.642 1.00 17.19 54 ALA B C 1
ATOM 2621 O O . ALA B 1 78 ? 7.902 0.769 -0.988 1.00 17.65 54 ALA B O 1
ATOM 2623 N N . GLU B 1 79 ? 6.780 -1.130 -1.450 1.00 19.42 55 GLU B N 1
ATOM 2624 C CA . GLU B 1 79 ? 7.272 -1.146 -2.839 1.00 20.67 55 GLU B CA 1
ATOM 2625 C C . GLU B 1 79 ? 6.819 0.129 -3.535 1.00 21.25 55 GLU B C 1
ATOM 2626 O O . GLU B 1 79 ? 5.652 0.538 -3.455 1.00 22.76 55 GLU B O 1
ATOM 2632 N N . GLY B 1 80 ? 7.754 0.784 -4.211 1.00 20.58 56 GLY B N 1
ATOM 2633 C CA . GLY B 1 80 ? 7.461 2.054 -4.873 1.00 21.53 56 GLY B CA 1
ATOM 2634 C C . GLY B 1 80 ? 7.843 3.271 -4.042 1.00 20.52 56 GLY B C 1
ATOM 2635 O O . GLY B 1 80 ? 7.841 4.395 -4.545 1.00 22.75 56 GLY B O 1
ATOM 2636 N N . SER B 1 81 ? 8.182 3.056 -2.767 1.00 18.92 57 SER B N 1
ATOM 2637 C CA . SER B 1 81 ? 8.621 4.120 -1.880 1.00 16.58 57 SER B CA 1
ATOM 2638 C C . SER B 1 81 ? 10.102 3.914 -1.572 1.00 14.95 57 SER B C 1
ATOM 2639 O O . SER B 1 81 ? 10.714 2.929 -1.998 1.00 16.11 57 SER B O 1
ATOM 2642 N N . HIS B 1 82 ? 10.664 4.814 -0.782 1.00 14.00 58 HIS B N 1
ATOM 2643 C CA . HIS B 1 82 ? 12.049 4.705 -0.313 1.00 13.87 58 HIS B CA 1
ATOM 2644 C C . HIS B 1 82 ? 12.140 4.176 1.113 1.00 12.82 58 HIS B C 1
ATOM 2645 O O . HIS B 1 82 ? 13.213 4.179 1.727 1.00 14.11 58 HIS B O 1
ATOM 2652 N N . ILE B 1 83 ? 11.019 3.729 1.657 1.00 12.07 59 ILE B N 1
ATOM 2653 C CA . ILE B 1 83 ? 10.951 3.228 3.024 1.00 12.22 59 ILE B CA 1
ATOM 2654 C C . ILE B 1 83 ? 11.634 1.867 3.127 1.00 12.29 59 ILE B C 1
ATOM 2655 O O . ILE B 1 83 ? 11.234 0.937 2.435 1.00 14.53 59 ILE B O 1
ATOM 2660 N N . MET B 1 84 ? 12.631 1.752 3.998 1.00 11.87 60 MET B N 1
ATOM 2661 C CA . MET B 1 84 ? 13.365 0.486 4.261 1.00 11.46 60 MET B CA 1
ATOM 2662 C C . MET B 1 84 ? 12.773 -0.212 5.456 1.00 11.06 60 MET B C 1
ATOM 2663 O O . MET B 1 84 ? 12.150 0.411 6.322 1.00 12.14 60 MET B O 1
ATOM 2668 N N . LEU B 1 85 ? 12.913 -1.534 5.506 1.00 11.27 61 LEU B N 1
ATOM 2669 C CA . LEU B 1 85 ? 12.370 -2.339 6.585 1.00 11.09 61 LEU B CA 1
ATOM 2670 C C . LEU B 1 85 ? 13.403 -2.700 7.620 1.00 11.03 61 LEU B C 1
ATOM 2671 O O . LEU B 1 85 ? 14.618 -2.573 7.440 1.00 11.08 61 LEU B O 1
ATOM 2676 N N . GLY B 1 86 ? 12.883 -3.163 8.731 1.00 11.49 62 GLY B N 1
ATOM 2677 C CA . GLY B 1 86 ? 13.665 -3.479 9.888 1.00 10.94 62 GLY B CA 1
ATOM 2678 C C . GLY B 1 86 ? 12.839 -4.296 10.844 1.00 10.33 62 GLY B C 1
ATOM 2679 O O . GLY B 1 86 ? 11.706 -4.659 10.542 1.00 11.37 62 GLY B O 1
ATOM 2680 N N . ALA B 1 87 ? 13.423 -4.595 11.987 1.00 9.90 63 ALA B N 1
ATOM 2681 C CA . ALA B 1 87 ? 12.796 -5.415 13.012 1.00 9.44 63 ALA B CA 1
ATOM 2682 C C . ALA B 1 87 ? 13.195 -4.950 14.397 1.00 9.78 63 ALA B C 1
ATOM 2683 O O . ALA B 1 87 ? 14.159 -4.182 14.562 1.00 9.84 63 ALA B O 1
ATOM 2685 N N . GLN B 1 88 ? 12.460 -5.437 15.406 1.00 9.14 64 GLN B N 1
ATOM 2686 C CA . GLN B 1 88 ? 12.620 -4.991 16.788 1.00 9.41 64 GLN B CA 1
ATOM 2687 C C . GLN B 1 88 ? 13.530 -5.803 17.671 1.00 10.12 64 GLN B C 1
ATOM 2688 O O . GLN B 1 88 ? 13.810 -5.378 18.800 1.00 11.09 64 GLN B O 1
ATOM 2694 N N . ASN B 1 89 ? 13.973 -6.963 17.199 1.00 10.06 65 ASN B N 1
ATOM 2695 C CA . ASN B 1 89 ? 14.826 -7.868 17.968 1.00 10.84 65 ASN B CA 1
ATOM 2696 C C . ASN B 1 89 ? 15.247 -9.033 17.088 1.00 10.12 65 ASN B C 1
ATOM 2697 O O . ASN B 1 89 ? 14.705 -9.218 15.994 1.00 10.57 65 ASN B O 1
ATOM 2702 N N . VAL B 1 90 ? 16.239 -9.772 17.566 1.00 10.61 66 VAL B N 1
ATOM 2703 C CA . VAL B 1 90 ? 16.676 -11.006 16.921 1.00 10.69 66 VAL B CA 1
ATOM 2704 C C . VAL B 1 90 ? 17.229 -11.905 18.008 1.00 11.54 66 VAL B C 1
ATOM 2705 O O . VAL B 1 90 ? 17.643 -11.419 19.072 1.00 11.96 66 VAL B O 1
ATOM 2709 N N . ASP B 1 91 ? 17.251 -13.218 17.761 1.00 11.39 67 ASP B N 1
ATOM 2710 C CA . ASP B 1 91 ? 17.854 -14.209 18.665 1.00 12.58 67 ASP B CA 1
ATOM 2711 C C . ASP B 1 91 ? 19.185 -14.678 18.080 1.00 11.93 67 ASP B C 1
ATOM 2712 O O . ASP B 1 91 ? 19.640 -14.166 17.062 1.00 12.37 67 ASP B O 1
ATOM 2717 N N . LEU B 1 92 ? 19.816 -15.686 18.693 1.00 13.07 68 LEU B N 1
ATOM 2718 C CA . LEU B 1 92 ? 21.170 -16.057 18.296 1.00 14.18 68 LEU B CA 1
ATOM 2719 C C . LEU B 1 92 ? 21.352 -17.136 17.263 1.00 14.60 68 LEU B C 1
ATOM 2720 O O . LEU B 1 92 ? 22.437 -17.248 16.694 1.00 17.03 68 LEU B O 1
ATOM 2725 N N . ASN B 1 93 ? 20.326 -17.933 17.004 1.00 14.41 69 ASN B N 1
ATOM 2726 C CA . ASN B 1 93 ? 20.472 -19.058 16.099 1.00 14.67 69 ASN B CA 1
ATOM 2727 C C . ASN B 1 93 ? 19.915 -18.763 14.723 1.00 13.25 69 ASN B C 1
ATOM 2728 O O . ASN B 1 93 ? 18.971 -17.968 14.605 1.00 12.99 69 ASN B O 1
ATOM 2733 N N . LEU B 1 94 ? 20.475 -19.364 13.681 1.00 13.52 70 LEU B N 1
ATOM 2734 C CA . LEU B 1 94 ? 19.969 -19.148 12.324 1.00 13.29 70 LEU B CA 1
ATOM 2735 C C . LEU B 1 94 ? 18.842 -20.112 11.975 1.00 12.27 70 LEU B C 1
ATOM 2736 O O . LEU B 1 94 ? 17.934 -19.783 11.216 1.00 11.89 70 LEU B O 1
ATOM 2741 N N . SER B 1 95 ? 18.950 -21.333 12.486 1.00 12.58 71 SER B N 1
ATOM 2742 C CA . SER B 1 95 ? 17.947 -22.385 12.290 1.00 12.64 71 SER B CA 1
ATOM 2743 C C . SER B 1 95 ? 18.103 -23.416 13.388 1.00 12.19 71 SER B C 1
ATOM 2744 O O . SER B 1 95 ? 19.097 -23.420 14.116 1.00 14.27 71 SER B O 1
ATOM 2747 N N . GLY B 1 96 ? 17.107 -24.279 13.509 1.00 12.42 72 GLY B N 1
ATOM 2748 C CA . GLY B 1 96 ? 17.179 -25.405 14.417 1.00 12.58 72 GLY B CA 1
ATOM 2749 C C . GLY B 1 96 ? 16.034 -25.527 15.386 1.00 13.07 72 GLY B C 1
ATOM 2750 O O . GLY B 1 96 ? 14.977 -24.913 15.201 1.00 12.12 72 GLY B O 1
ATOM 2751 N N . ALA B 1 97 ? 16.258 -26.286 16.444 1.00 13.38 73 ALA B N 1
ATOM 2752 C CA . ALA B 1 97 ? 15.215 -26.614 17.429 1.00 13.02 73 ALA B CA 1
ATOM 2753 C C . ALA B 1 97 ? 15.088 -25.548 18.508 1.00 13.12 73 ALA B C 1
ATOM 2754 O O . ALA B 1 97 ? 15.416 -25.755 19.685 1.00 15.44 73 ALA B O 1
ATOM 2756 N N . PHE B 1 98 ? 14.582 -24.403 18.083 1.00 11.99 74 PHE B N 1
ATOM 2757 C CA . PHE B 1 98 ? 14.480 -23.204 18.915 1.00 12.09 74 PHE B CA 1
ATOM 2758 C C . PHE B 1 98 ? 13.088 -22.577 18.765 1.00 11.54 74 PHE B C 1
ATOM 2759 O O . PHE B 1 98 ? 12.924 -21.486 18.204 1.00 11.41 74 PHE B O 1
ATOM 2767 N N . THR B 1 99 ? 12.096 -23.266 19.305 1.00 11.52 75 THR B N 1
ATOM 2768 C CA . THR B 1 99 ? 10.705 -22.843 19.187 1.00 11.55 75 THR B CA 1
ATOM 2769 C C . THR B 1 99 ? 10.523 -21.401 19.658 1.00 11.62 75 THR B C 1
ATOM 2770 O O . THR B 1 99 ? 10.989 -21.019 20.748 1.00 12.08 75 THR B O 1
ATOM 2774 N N . GLY B 1 100 ? 9.872 -20.593 18.849 1.00 10.59 76 GLY B N 1
ATOM 2775 C CA . GLY B 1 100 ? 9.537 -19.207 19.198 1.00 10.91 76 GLY B CA 1
ATOM 2776 C C . GLY B 1 100 ? 10.599 -18.184 18.972 1.00 10.86 76 GLY B C 1
ATOM 2777 O O . GLY B 1 100 ? 10.347 -16.990 19.190 1.00 12.50 76 GLY B O 1
ATOM 2778 N N . GLU B 1 101 ? 11.787 -18.589 18.498 1.00 11.07 77 GLU B N 1
ATOM 2779 C CA . GLU B 1 101 ? 12.871 -17.611 18.322 1.00 10.80 77 GLU B CA 1
ATOM 2780 C C . GLU B 1 101 ? 12.816 -16.930 16.966 1.00 10.37 77 GLU B C 1
ATOM 2781 O O . GLU B 1 101 ? 12.085 -17.345 16.061 1.00 11.56 77 GLU B O 1
ATOM 2787 N N . THR B 1 102 ? 13.594 -15.860 16.841 1.00 11.15 78 THR B N 1
ATOM 2788 C CA . THR B 1 102 ? 13.730 -15.055 15.624 1.00 11.07 78 THR B CA 1
ATOM 2789 C C . THR B 1 102 ? 15.129 -15.215 15.041 1.00 10.96 78 THR B C 1
ATOM 2790 O O . THR B 1 102 ? 16.126 -14.944 15.715 1.00 13.59 78 THR B O 1
ATOM 2794 N N . SER B 1 103 ? 15.197 -15.686 13.802 1.00 10.52 79 SER B N 1
ATOM 2795 C CA . SER B 1 103 ? 16.450 -15.891 13.099 1.00 9.85 79 SER B CA 1
ATOM 2796 C C . SER B 1 103 ? 16.882 -14.716 12.233 1.00 9.47 79 SER B C 1
ATOM 2797 O O . SER B 1 103 ? 16.095 -14.206 11.419 1.00 10.32 79 SER B O 1
ATOM 2800 N N . ALA B 1 104 ? 18.160 -14.334 12.359 1.00 10.06 80 ALA B N 1
ATOM 2801 C CA . ALA B 1 104 ? 18.697 -13.287 11.497 1.00 9.99 80 ALA B CA 1
ATOM 2802 C C . ALA B 1 104 ? 18.629 -13.647 10.020 1.00 10.22 80 ALA B C 1
ATOM 2803 O O . ALA B 1 104 ? 18.428 -12.789 9.151 1.00 11.14 80 ALA B O 1
ATOM 2805 N N . ALA B 1 105 ? 18.818 -14.933 9.696 1.00 10.00 81 ALA B N 1
ATOM 2806 C CA . ALA B 1 105 ? 18.731 -15.358 8.288 1.00 10.23 81 ALA B CA 1
ATOM 2807 C C . ALA B 1 105 ? 17.334 -15.157 7.728 1.00 9.65 81 ALA B C 1
ATOM 2808 O O . ALA B 1 105 ? 17.143 -14.798 6.568 1.00 10.38 81 ALA B O 1
ATOM 2810 N N . MET B 1 106 ? 16.311 -15.346 8.574 1.00 9.60 82 MET B N 1
ATOM 2811 C CA . MET B 1 106 ? 14.938 -15.171 8.147 1.00 10.01 82 MET B CA 1
ATOM 2812 C C . MET B 1 106 ? 14.575 -13.680 8.034 1.00 9.50 82 MET B C 1
ATOM 2813 O O . MET B 1 106 ? 13.885 -13.284 7.097 1.00 10.85 82 MET B O 1
ATOM 2818 N N . LEU B 1 107 ? 15.064 -12.860 8.963 1.00 9.62 83 LEU B N 1
ATOM 2819 C CA . LEU B 1 107 ? 14.888 -11.416 8.826 1.00 10.37 83 LEU B CA 1
ATOM 2820 C C . LEU B 1 107 ? 15.500 -10.934 7.509 1.00 10.98 83 LEU B C 1
ATOM 2821 O O . LEU B 1 107 ? 14.919 -10.120 6.804 1.00 10.88 83 LEU B O 1
ATOM 2826 N N . LYS B 1 108 ? 16.675 -11.427 7.148 1.00 10.48 84 LYS B N 1
ATOM 2827 C CA . LYS B 1 108 ? 17.304 -11.043 5.875 1.00 11.02 84 LYS B CA 1
ATOM 2828 C C . LYS B 1 108 ? 16.440 -11.497 4.690 1.00 11.28 84 LYS B C 1
ATOM 2829 O O . LYS B 1 108 ? 16.214 -10.779 3.722 1.00 11.13 84 LYS B O 1
ATOM 2835 N N . ASP B 1 109 ? 15.968 -12.731 4.763 1.00 10.15 85 ASP B N 1
ATOM 2836 C CA . ASP B 1 109 ? 15.153 -13.320 3.718 1.00 10.98 85 ASP B CA 1
ATOM 2837 C C . ASP B 1 109 ? 13.857 -12.580 3.415 1.00 11.59 85 ASP B C 1
ATOM 2838 O O . ASP B 1 109 ? 13.382 -12.596 2.266 1.00 11.92 85 ASP B O 1
ATOM 2843 N N A ILE B 1 110 ? 13.232 -11.959 4.406 0.50 12.66 86 ILE B N 1
ATOM 2844 N N B ILE B 1 110 ? 13.284 -12.015 4.481 0.50 12.79 86 ILE B N 1
ATOM 28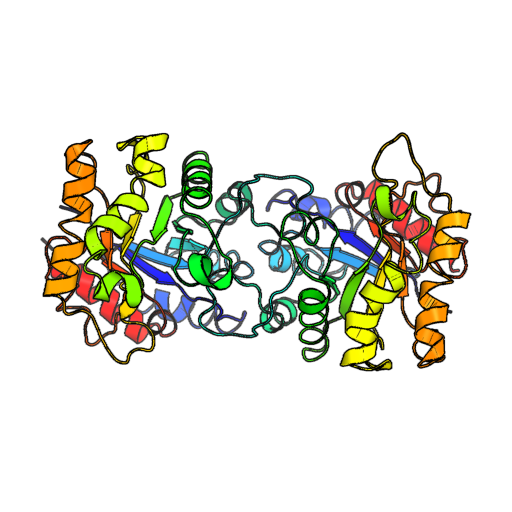45 C CA A ILE B 1 110 ? 11.985 -11.228 4.102 0.50 13.20 86 ILE B CA 1
ATOM 2846 C CA B ILE B 1 110 ? 12.008 -11.298 4.428 0.50 13.79 86 ILE B CA 1
ATOM 2847 C C A ILE B 1 110 ? 12.234 -9.772 3.808 0.50 14.97 86 ILE B C 1
ATOM 2848 C C B ILE B 1 110 ? 12.219 -9.800 4.059 0.50 14.69 86 ILE B C 1
ATOM 2849 O O A ILE B 1 110 ? 11.309 -9.017 3.517 0.50 15.72 86 ILE B O 1
ATOM 2850 O O B ILE B 1 110 ? 11.247 -9.078 3.867 0.50 15.76 86 ILE B O 1
ATOM 2859 N N . GLY B 1 111 ? 13.477 -9.340 3.918 1.00 13.82 87 GLY B N 1
ATOM 2860 C CA . GLY B 1 111 ? 13.800 -7.989 3.523 1.00 14.90 87 GLY B CA 1
ATOM 2861 C C . GLY B 1 111 ? 14.046 -6.950 4.576 1.00 13.14 87 GLY B C 1
ATOM 2862 O O . GLY B 1 111 ? 14.149 -5.741 4.239 1.00 14.30 87 GLY B O 1
ATOM 2863 N N A ALA B 1 112 ? 14.187 -7.343 5.843 0.50 12.15 88 ALA B N 1
ATOM 2864 N N B ALA B 1 112 ? 14.109 -7.375 5.827 0.50 12.01 88 ALA B N 1
ATOM 2865 C CA A ALA B 1 112 ? 14.498 -6.386 6.930 0.50 11.57 88 ALA B CA 1
ATOM 2866 C CA B ALA B 1 112 ? 14.449 -6.460 6.878 0.50 11.38 88 ALA B CA 1
ATOM 2867 C C A ALA B 1 112 ? 16.005 -6.083 6.978 0.50 11.78 88 ALA B C 1
ATOM 2868 C C B ALA B 1 112 ? 15.938 -6.158 6.699 0.50 11.47 88 ALA B C 1
ATOM 2869 O O A ALA B 1 112 ? 16.831 -7.026 7.081 0.50 12.39 88 ALA B O 1
ATOM 2870 O O B ALA B 1 112 ? 16.714 -6.961 6.156 0.50 10.85 88 ALA B O 1
ATOM 2873 N N A GLN B 1 113 ? 16.349 -4.794 6.911 0.70 10.30 89 GLN B N 1
ATOM 2874 N N B GLN B 1 113 ? 16.344 -4.994 7.175 0.30 10.35 89 GLN B N 1
ATOM 2875 C CA A GLN B 1 113 ? 17.735 -4.346 6.877 0.70 10.45 89 GLN B CA 1
ATOM 2876 C CA B GLN B 1 113 ? 17.745 -4.586 7.062 0.30 10.64 89 GLN B CA 1
ATOM 2877 C C A GLN B 1 113 ? 18.276 -3.874 8.211 0.70 10.13 89 GLN B C 1
ATOM 2878 C C B GLN B 1 113 ? 18.256 -4.000 8.375 0.30 10.37 89 GLN B C 1
ATOM 2879 O O A GLN B 1 113 ? 19.404 -4.211 8.566 0.70 11.09 89 GLN B O 1
ATOM 2880 O O B GLN B 1 113 ? 19.329 -4.378 8.874 0.30 10.29 89 GLN B O 1
ATOM 2891 N N . TYR B 1 114 ? 17.482 -3.095 8.969 1.00 9.79 90 TYR B N 1
ATOM 2892 C CA . TYR B 1 114 ? 17.884 -2.441 10.209 1.00 9.50 90 TYR B CA 1
ATOM 2893 C C . TYR B 1 114 ? 17.265 -3.124 11.402 1.00 9.87 90 TYR B C 1
ATOM 2894 O O . TYR B 1 114 ? 16.037 -3.075 11.583 1.00 10.50 90 TYR B O 1
ATOM 2903 N N . ILE B 1 115 ? 18.080 -3.778 12.223 1.00 9.35 91 ILE B N 1
ATOM 2904 C CA . ILE B 1 115 ? 17.560 -4.620 13.287 1.00 9.13 91 ILE B CA 1
ATOM 2905 C C . ILE B 1 115 ? 17.933 -4.040 14.645 1.00 9.76 91 ILE B C 1
ATOM 2906 O O . ILE B 1 115 ? 19.100 -3.986 15.034 1.00 9.71 91 ILE B O 1
ATOM 2911 N N . ILE B 1 116 ? 16.903 -3.591 15.357 1.00 9.45 92 ILE B N 1
ATOM 2912 C CA . ILE B 1 116 ? 17.031 -3.030 16.698 1.00 9.47 92 ILE B CA 1
ATOM 2913 C C . ILE B 1 116 ? 17.419 -4.138 17.667 1.00 9.67 92 ILE B C 1
ATOM 2914 O O . ILE B 1 116 ? 16.779 -5.187 17.717 1.00 10.14 92 ILE B O 1
ATOM 2919 N N . ILE B 1 117 ? 18.475 -3.908 18.443 1.00 9.51 93 ILE B N 1
ATOM 2920 C CA . ILE B 1 117 ? 18.900 -4.844 19.474 1.00 10.52 93 ILE B CA 1
ATOM 2921 C C . ILE B 1 117 ? 19.261 -4.056 20.731 1.00 10.43 93 ILE B C 1
ATOM 2922 O O . ILE B 1 117 ? 19.749 -2.926 20.664 1.00 10.45 93 ILE B O 1
ATOM 2927 N N . GLY B 1 118 ? 18.972 -4.622 21.888 1.00 11.24 94 GLY B N 1
ATOM 2928 C CA . GLY B 1 118 ? 19.306 -3.976 23.149 1.00 12.24 94 GLY B CA 1
ATOM 2929 C C . GLY B 1 118 ? 18.440 -2.810 23.546 1.00 11.62 94 GLY B C 1
ATOM 2930 O O . GLY B 1 118 ? 18.817 -2.002 24.384 1.00 11.48 94 GLY B O 1
ATOM 2931 N N . HIS B 1 119 ? 17.256 -2.705 22.967 1.00 10.52 95 HIS B N 1
ATOM 2932 C CA . HIS B 1 119 ? 16.344 -1.640 23.380 1.00 10.21 95 HIS B CA 1
ATOM 2933 C C . HIS B 1 119 ? 16.131 -1.683 24.896 1.00 10.97 95 HIS B C 1
ATOM 2934 O O . HIS B 1 119 ? 16.094 -2.751 25.470 1.00 11.62 95 HIS B O 1
ATOM 2941 N N . SER B 1 120 ? 15.998 -0.516 25.520 1.00 11.44 96 SER B N 1
ATOM 2942 C CA . SER B 1 120 ? 15.769 -0.443 26.971 1.00 12.34 96 SER B CA 1
ATOM 2943 C C . SER B 1 120 ? 14.629 -1.322 27.446 1.00 13.56 96 SER B C 1
ATOM 2944 O O . SER B 1 120 ? 14.711 -1.896 28.528 1.00 14.73 96 SER B O 1
ATOM 2947 N N . GLU B 1 121 ? 13.580 -1.470 26.636 1.00 12.34 97 GLU B N 1
ATOM 2948 C CA . GLU B 1 121 ? 12.452 -2.294 27.057 1.00 13.35 97 GLU B CA 1
ATOM 2949 C C . GLU B 1 121 ? 12.881 -3.741 27.163 1.00 13.93 97 GLU B C 1
ATOM 2950 O O . GLU B 1 121 ? 12.419 -4.473 28.043 1.00 17.79 97 GLU B O 1
ATOM 2956 N N . ARG B 1 122 ? 13.806 -4.184 26.335 1.00 12.94 98 ARG B N 1
ATOM 2957 C CA . ARG B 1 122 ? 14.273 -5.563 26.407 1.00 13.48 98 ARG B CA 1
ATOM 2958 C C . ARG B 1 122 ? 15.350 -5.762 27.471 1.00 13.91 98 ARG B C 1
ATOM 2959 O O . ARG B 1 122 ? 15.391 -6.801 28.127 1.00 14.90 98 ARG B O 1
ATOM 2967 N N . ARG B 1 123 ? 16.231 -4.781 27.660 1.00 14.11 99 ARG B N 1
ATOM 2968 C CA . ARG B 1 123 ? 17.232 -4.880 28.723 1.00 14.75 99 ARG B CA 1
ATOM 2969 C C . ARG B 1 123 ? 16.554 -4.959 30.085 1.00 17.30 99 ARG B C 1
ATOM 2970 O O . ARG B 1 123 ? 17.033 -5.683 30.971 1.00 19.62 99 ARG B O 1
ATOM 2978 N N A THR B 1 124 ? 15.459 -4.230 30.239 0.50 15.35 100 THR B N 1
ATOM 2979 N N B THR B 1 124 ? 15.446 -4.248 30.267 0.50 16.94 100 THR B N 1
ATOM 2980 C CA A THR B 1 124 ? 14.720 -4.184 31.494 0.50 16.75 100 THR B CA 1
ATOM 2981 C CA B THR B 1 124 ? 14.761 -4.231 31.575 0.50 19.67 100 THR B CA 1
ATOM 2982 C C A THR B 1 124 ? 13.751 -5.372 31.582 0.50 17.51 100 THR B C 1
ATOM 2983 C C B THR B 1 124 ? 13.640 -5.271 31.711 0.50 19.81 100 THR B C 1
ATOM 2984 O O A THR B 1 124 ? 13.990 -6.340 32.342 0.50 19.18 100 THR B O 1
ATOM 2985 O O B THR B 1 124 ? 13.639 -6.033 32.691 0.50 23.13 100 THR B O 1
ATOM 2992 N N . TYR B 1 125 ? 12.703 -5.340 30.768 1.00 18.11 101 TYR B N 1
ATOM 2993 C CA . TYR B 1 125 ? 11.634 -6.352 30.855 1.00 19.04 101 TYR B CA 1
ATOM 2994 C C . TYR B 1 125 ? 12.068 -7.769 30.566 1.00 20.05 101 TYR B C 1
ATOM 2995 O O . TYR B 1 125 ? 11.469 -8.718 31.095 1.00 22.08 101 TYR B O 1
ATOM 3004 N N . HIS B 1 126 ? 13.074 -7.945 29.729 1.00 17.02 102 HIS B N 1
ATOM 3005 C CA . HIS B 1 126 ? 13.508 -9.275 29.356 1.00 16.36 102 HIS B CA 1
ATOM 3006 C C . HIS B 1 126 ? 14.907 -9.629 29.850 1.00 16.82 102 HIS B C 1
ATOM 3007 O O . HIS B 1 126 ? 15.456 -10.664 29.467 1.00 18.05 102 HIS B O 1
ATOM 3014 N N . LYS B 1 127 ? 15.452 -8.767 30.707 1.00 16.55 103 LYS B N 1
ATOM 3015 C CA . LYS B 1 127 ? 16.731 -8.996 31.375 1.00 18.28 103 LYS B CA 1
ATOM 3016 C C . LYS B 1 127 ? 17.859 -9.287 30.399 1.00 17.21 103 LYS B C 1
ATOM 3017 O O . LYS B 1 127 ? 18.773 -10.033 30.711 1.00 19.41 103 LYS B O 1
ATOM 3023 N N . GLU B 1 128 ? 17.833 -8.676 29.217 1.00 15.12 104 GLU B N 1
ATOM 3024 C CA . GLU B 1 128 ? 18.877 -8.943 28.237 1.00 14.52 104 GLU B CA 1
ATOM 3025 C C . GLU B 1 128 ? 20.193 -8.317 28.661 1.00 14.56 104 GLU B C 1
ATOM 3026 O O . GLU B 1 128 ? 20.245 -7.111 28.858 1.00 16.72 104 GLU B O 1
ATOM 3032 N N . SER B 1 129 ? 21.240 -9.121 28.778 1.00 15.02 105 SER B N 1
ATOM 3033 C CA . SER B 1 129 ? 22.534 -8.642 29.237 1.00 14.33 105 SER B CA 1
ATOM 3034 C C . SER B 1 129 ? 23.344 -8.000 28.122 1.00 13.55 105 SER B C 1
ATOM 3035 O O . SER B 1 129 ? 23.083 -8.236 26.934 1.00 13.45 105 SER B O 1
ATOM 3038 N N . ASP B 1 130 ? 24.363 -7.212 28.493 1.00 14.26 106 A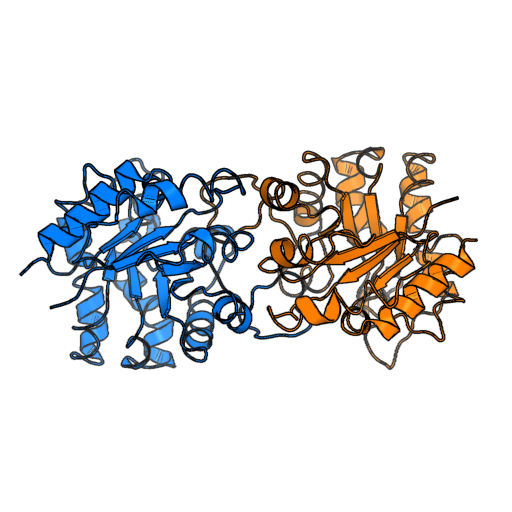SP B N 1
ATOM 3039 C CA . ASP B 1 130 ? 25.259 -6.601 27.526 1.00 14.28 106 ASP B CA 1
ATOM 3040 C C . ASP B 1 130 ? 25.882 -7.672 26.645 1.00 14.85 106 ASP B C 1
ATOM 3041 O O . ASP B 1 130 ? 26.027 -7.464 25.450 1.00 14.75 106 ASP B O 1
ATOM 3046 N N . GLU B 1 131 ? 26.264 -8.804 27.246 1.00 15.46 107 GLU B N 1
ATOM 3047 C CA . GLU B 1 131 ? 26.915 -9.884 26.500 1.00 16.68 107 GLU B CA 1
ATOM 3048 C C . GLU B 1 131 ? 25.972 -10.569 25.505 1.00 15.25 107 GLU B C 1
ATOM 3049 O O . GLU B 1 131 ? 26.380 -10.875 24.395 1.00 15.53 107 GLU B O 1
ATOM 3055 N N . LEU B 1 132 ? 24.726 -10.786 25.908 1.00 13.88 108 LEU B N 1
ATOM 3056 C CA . LEU B 1 132 ? 23.733 -11.353 24.994 1.00 13.69 108 LEU B CA 1
ATOM 3057 C C . LEU B 1 132 ? 23.526 -10.404 23.810 1.00 13.51 108 LEU B C 1
ATOM 3058 O O . LEU B 1 132 ? 23.482 -10.836 22.649 1.00 12.99 108 LEU B O 1
ATOM 3063 N N . ILE B 1 133 ? 23.388 -9.111 24.090 1.00 12.75 109 ILE B N 1
ATOM 3064 C CA . ILE B 1 133 ? 23.152 -8.127 23.041 1.00 12.44 109 ILE B CA 1
ATOM 3065 C C . ILE B 1 133 ? 24.373 -8.077 22.077 1.00 12.21 109 ILE B C 1
ATOM 3066 O O . ILE B 1 133 ? 24.229 -7.988 20.862 1.00 12.32 109 ILE B O 1
ATOM 3071 N N . ALA B 1 134 ? 25.581 -8.171 22.626 1.00 12.32 110 ALA B N 1
ATOM 3072 C CA . ALA B 1 134 ? 26.766 -8.251 21.761 1.00 12.93 110 ALA B CA 1
ATOM 3073 C C . ALA B 1 134 ? 26.746 -9.520 20.878 1.00 12.12 110 ALA B C 1
ATOM 3074 O O . ALA B 1 134 ? 27.155 -9.449 19.724 1.00 12.96 110 ALA B O 1
ATOM 3076 N N A LYS B 1 135 ? 26.273 -10.646 21.418 0.50 13.91 111 LYS B N 1
ATOM 3077 N N B LYS B 1 135 ? 26.279 -10.652 21.399 0.50 12.71 111 LYS B N 1
ATOM 3078 C CA A LYS B 1 135 ? 26.150 -11.873 20.611 0.50 14.58 111 LYS B CA 1
ATOM 3079 C CA B LYS B 1 135 ? 26.181 -11.864 20.559 0.50 12.54 111 LYS B CA 1
ATOM 3080 C C A LYS B 1 135 ? 25.164 -11.594 19.453 0.50 14.37 111 LYS B C 1
ATOM 3081 C C B LYS B 1 135 ? 25.124 -11.686 19.455 0.50 12.33 111 LYS B C 1
ATOM 3082 O O A LYS B 1 135 ? 25.436 -11.954 18.289 0.50 15.21 111 LYS B O 1
ATOM 3083 O O B LYS B 1 135 ? 25.249 -12.256 18.359 0.50 12.95 111 LYS B O 1
ATOM 3094 N N A LYS B 1 136 ? 24.034 -10.953 19.759 0.50 13.69 112 LYS B N 1
ATOM 3095 N N B LYS B 1 136 ? 24.096 -10.893 19.718 0.50 11.67 112 LYS B N 1
ATOM 3096 C CA A LYS B 1 136 ? 23.060 -10.577 18.721 0.50 12.84 112 LYS B CA 1
ATOM 3097 C CA B LYS B 1 136 ? 23.089 -10.623 18.691 0.50 10.89 112 LYS B CA 1
ATOM 3098 C C A LYS B 1 136 ? 23.752 -9.752 17.640 0.50 12.02 112 LYS B C 1
ATOM 3099 C C B LYS B 1 136 ? 23.687 -9.697 17.629 0.50 10.86 112 LYS B C 1
ATOM 3100 O O A LYS B 1 136 ? 23.602 -10.005 16.442 0.50 12.17 112 LYS B O 1
ATOM 3101 O O B LYS B 1 136 ? 23.407 -9.827 16.434 0.50 10.79 112 LYS B O 1
ATOM 3112 N N . PHE B 1 137 ? 24.509 -8.742 18.069 1.00 11.29 113 PHE B N 1
ATOM 3113 C CA . PHE B 1 137 ? 25.215 -7.863 17.152 1.00 11.60 113 PHE B CA 1
ATOM 3114 C C . PHE B 1 137 ? 26.095 -8.701 16.204 1.00 12.33 113 PHE B C 1
ATOM 3115 O O . PHE B 1 137 ? 26.105 -8.501 14.988 1.00 12.29 113 PHE B O 1
ATOM 3123 N N . ALA B 1 138 ? 26.832 -9.653 16.762 1.00 12.38 114 ALA B N 1
ATOM 3124 C CA . ALA B 1 138 ? 27.713 -10.486 15.951 1.00 12.06 114 ALA B CA 1
ATOM 3125 C C . ALA B 1 138 ? 26.956 -11.316 14.917 1.00 12.55 114 ALA B C 1
ATOM 3126 O O . ALA B 1 138 ? 27.435 -11.441 13.788 1.00 12.75 114 ALA B O 1
ATOM 3128 N N A VAL B 1 139 ? 25.826 -11.918 15.281 0.60 12.03 115 VAL B N 1
ATOM 3129 N N B VAL B 1 139 ? 25.806 -11.883 15.286 0.40 12.02 115 VAL B N 1
ATOM 3130 C CA A VAL B 1 139 ? 25.070 -12.726 14.315 0.60 12.55 115 VAL B CA 1
ATOM 3131 C CA B VAL B 1 139 ? 25.037 -12.722 14.356 0.40 12.33 115 VAL B CA 1
ATOM 3132 C C A VAL B 1 139 ? 24.577 -11.812 13.186 0.60 11.78 115 VAL B C 1
ATOM 3133 C C B VAL B 1 139 ? 24.471 -11.859 13.219 0.40 11.75 115 VAL B C 1
ATOM 3134 O O A VAL B 1 139 ? 24.636 -12.178 12.009 0.60 11.94 115 VAL B O 1
ATOM 3135 O O B VAL B 1 139 ? 24.366 -12.322 12.070 0.40 12.23 115 VAL B O 1
ATOM 3142 N N . LEU B 1 140 ? 24.135 -10.600 13.531 1.00 11.38 116 LEU B N 1
ATOM 3143 C CA . LEU B 1 140 ? 23.656 -9.678 12.505 1.00 11.16 116 LEU B CA 1
ATOM 3144 C C . LEU B 1 140 ? 24.758 -9.329 11.534 1.00 11.36 116 LEU B C 1
ATOM 3145 O O . LEU B 1 140 ? 24.552 -9.314 10.307 1.00 11.93 116 LEU B O 1
ATOM 3150 N N A LYS B 1 141 ? 25.929 -9.092 12.091 0.50 12.97 117 LYS B N 1
ATOM 3151 N N B LYS B 1 141 ? 25.948 -9.003 12.052 0.50 11.16 117 LYS B N 1
ATOM 3152 C CA A LYS B 1 141 ? 27.076 -8.754 11.305 0.50 15.10 117 LYS B CA 1
ATOM 3153 C CA B LYS B 1 141 ? 27.068 -8.658 11.154 0.50 11.54 117 LYS B CA 1
ATOM 3154 C C A LYS B 1 141 ? 27.468 -9.894 10.352 0.50 14.28 117 LYS B C 1
ATOM 3155 C C B LYS B 1 141 ? 27.412 -9.853 10.268 0.50 11.93 117 LYS B C 1
ATOM 3156 O O A LYS B 1 141 ? 27.848 -9.643 9.194 0.50 16.90 117 LYS B O 1
ATOM 3157 O O B LYS B 1 141 ? 27.669 -9.690 9.059 0.50 13.25 117 LYS B O 1
ATOM 3168 N N A GLU B 1 142 ? 27.369 -11.137 10.818 0.50 13.95 118 GLU B N 1
ATOM 3169 N N B GLU B 1 142 ? 27.426 -11.053 10.831 0.50 12.73 118 GLU B N 1
ATOM 3170 C CA A GLU B 1 142 ? 27.718 -12.313 10.004 0.50 14.19 118 GLU B CA 1
ATOM 3171 C CA B GLU B 1 142 ? 27.728 -12.233 10.026 0.50 13.73 118 GLU B CA 1
ATOM 3172 C C A GLU B 1 142 ? 26.730 -12.528 8.853 0.50 13.12 118 GLU B C 1
ATOM 3173 C C B GLU B 1 142 ? 26.787 -12.339 8.825 0.50 12.69 118 GLU B C 1
ATOM 3174 O O A GLU B 1 142 ? 27.084 -13.100 7.817 0.50 13.62 118 GLU B O 1
ATOM 3175 O O B GLU B 1 142 ? 27.245 -12.636 7.720 0.50 13.34 118 GLU B O 1
ATOM 3186 N N . GLN B 1 143 ? 25.490 -12.091 9.056 1.00 12.02 119 GLN B N 1
ATOM 3187 C CA . GLN B 1 143 ? 24.482 -12.187 8.016 1.00 12.48 119 GLN B CA 1
ATOM 3188 C C . GLN B 1 143 ? 24.473 -11.010 7.054 1.00 13.18 119 GLN B C 1
ATOM 3189 O O . GLN B 1 143 ? 23.754 -11.025 6.054 1.00 16.06 119 GLN B O 1
ATOM 3195 N N . GLY B 1 144 ? 25.214 -9.962 7.363 1.00 12.68 120 GLY B N 1
ATOM 3196 C CA . GLY B 1 144 ? 25.234 -8.760 6.534 1.00 14.07 120 GLY B CA 1
ATOM 3197 C C . GLY B 1 144 ? 24.042 -7.858 6.769 1.00 15.20 120 GLY B C 1
ATOM 3198 O O . GLY B 1 144 ? 23.594 -7.165 5.839 1.00 18.36 120 GLY B O 1
ATOM 3199 N N . LEU B 1 145 ? 23.484 -7.882 7.979 1.00 12.75 121 LEU B N 1
ATOM 3200 C CA . LEU B 1 145 ? 22.378 -6.980 8.361 1.00 12.09 121 LEU B CA 1
ATOM 3201 C C . LEU B 1 145 ? 22.962 -5.839 9.179 1.00 11.93 121 LEU B C 1
ATOM 3202 O O . LEU B 1 145 ? 24.099 -5.922 9.662 1.00 13.22 121 LEU B O 1
ATOM 3207 N N . THR B 1 146 ? 22.191 -4.761 9.327 1.00 11.28 122 THR B N 1
ATOM 3208 C CA . THR B 1 146 ? 22.654 -3.581 10.032 1.00 11.05 122 THR B CA 1
ATOM 3209 C C . THR B 1 146 ? 22.115 -3.571 11.466 1.00 10.88 122 THR B C 1
ATOM 3210 O O . THR B 1 146 ? 20.912 -3.395 11.682 1.00 10.68 122 THR B O 1
ATOM 3214 N N . PRO B 1 147 ? 22.972 -3.757 12.473 1.00 11.15 123 PRO B N 1
ATOM 3215 C CA . PRO B 1 147 ? 22.483 -3.631 13.832 1.00 10.47 123 PRO B CA 1
ATOM 3216 C C . PRO B 1 147 ? 22.176 -2.177 14.156 1.00 9.93 123 PRO B C 1
ATOM 3217 O O . PRO B 1 147 ? 22.894 -1.259 13.715 1.00 11.39 123 PRO B O 1
ATOM 3221 N N . VAL B 1 148 ? 21.108 -1.977 14.919 1.00 9.74 124 VAL B N 1
ATOM 3222 C CA . VAL B 1 148 ? 20.772 -0.683 15.523 1.00 10.32 124 VAL B CA 1
ATOM 3223 C C . VAL B 1 148 ? 20.932 -0.970 17.025 1.00 10.01 124 VAL B C 1
ATOM 3224 O O . VAL B 1 148 ? 20.009 -1.479 17.703 1.00 9.85 124 VAL B O 1
ATOM 3228 N N . LEU B 1 149 ? 22.134 -0.712 17.533 1.00 10.19 125 LEU B N 1
ATOM 3229 C CA . LEU B 1 149 ? 22.499 -1.068 18.896 1.00 10.57 125 LEU B CA 1
ATOM 3230 C C . LEU B 1 149 ? 22.052 0.027 19.834 1.00 9.94 125 LEU B C 1
ATOM 3231 O O . LEU B 1 149 ? 22.590 1.134 19.814 1.00 10.90 125 LEU B O 1
ATOM 3236 N N . CYS B 1 150 ? 21.088 -0.278 20.684 1.00 10.21 126 CYS B N 1
ATOM 3237 C CA . CYS B 1 150 ? 20.561 0.653 21.641 1.00 10.99 126 CYS B CA 1
ATOM 3238 C C . CYS B 1 150 ? 21.348 0.584 22.941 1.00 11.08 126 CYS B C 1
ATOM 3239 O O . CYS B 1 150 ? 21.617 -0.500 23.446 1.00 12.18 126 CYS B O 1
ATOM 3242 N N . ILE B 1 151 ? 21.731 1.754 23.451 1.00 10.60 127 ILE B N 1
ATOM 3243 C CA . ILE B 1 151 ? 22.459 1.893 24.693 1.00 11.11 127 ILE B CA 1
ATOM 3244 C C . ILE B 1 151 ? 21.867 3.055 25.472 1.00 12.17 127 ILE B C 1
ATOM 3245 O O . ILE B 1 151 ? 21.132 3.865 24.920 1.00 12.70 127 ILE B O 1
ATOM 3250 N N . GLY B 1 152 ? 22.170 3.138 26.759 1.00 12.05 128 GLY B N 1
ATOM 3251 C CA . GLY B 1 152 ? 21.703 4.278 27.555 1.00 12.44 128 GLY B CA 1
ATOM 3252 C C . GLY B 1 152 ? 21.592 3.954 29.024 1.00 12.60 128 GLY B C 1
ATOM 3253 O O . GLY B 1 152 ? 21.496 2.775 29.440 1.00 12.99 128 GLY B O 1
ATOM 3254 N N . GLU B 1 153 ? 21.594 5.015 29.811 1.00 13.10 129 GLU B N 1
ATOM 3255 C CA . GLU B 1 153 ? 21.632 4.897 31.259 1.00 13.52 129 GLU B CA 1
ATOM 3256 C C . GLU B 1 153 ? 20.320 5.216 31.960 1.00 14.49 129 GLU B C 1
ATOM 3257 O O . GLU B 1 153 ? 19.520 6.037 31.493 1.00 14.07 129 GLU B O 1
ATOM 3263 N N . THR B 1 154 ? 20.137 4.590 33.117 1.00 13.79 130 THR B N 1
ATOM 3264 C CA . THR B 1 154 ? 18.912 4.714 33.910 1.00 14.27 130 THR B CA 1
ATOM 3265 C C . THR B 1 154 ? 18.880 5.999 34.726 1.00 14.44 130 THR B C 1
ATOM 3266 O O . THR B 1 154 ? 19.868 6.750 34.782 1.00 14.63 130 THR B O 1
ATOM 3270 N N . GLU B 1 155 ? 17.729 6.241 35.369 1.00 14.81 131 GLU B N 1
ATOM 3271 C CA . GLU B 1 155 ? 17.596 7.382 36.264 1.00 15.88 131 GLU B CA 1
ATOM 3272 C C . GLU B 1 155 ? 18.719 7.415 37.306 1.00 15.74 131 GLU B C 1
ATOM 3273 O O . GLU B 1 155 ? 19.384 8.427 37.485 1.00 16.98 131 GLU B O 1
ATOM 3279 N N . ALA B 1 156 ? 18.943 6.302 37.993 1.00 16.21 132 ALA B N 1
ATOM 3280 C CA . ALA B 1 156 ? 19.953 6.279 39.043 1.00 16.74 132 ALA B CA 1
ATOM 3281 C C . ALA B 1 156 ? 21.360 6.437 38.514 1.00 16.63 132 ALA B C 1
ATOM 3282 O O . ALA B 1 156 ? 22.176 7.122 39.116 1.00 17.65 132 ALA B O 1
ATOM 3284 N N . GLU B 1 157 ? 21.647 5.781 37.381 1.00 16.12 133 GLU B N 1
ATOM 3285 C CA . GLU B 1 157 ? 22.988 5.892 36.791 1.00 16.32 133 GLU B CA 1
ATOM 3286 C C . GLU B 1 157 ? 23.282 7.346 36.385 1.00 16.09 133 GLU B C 1
ATOM 3287 O O . GLU B 1 157 ? 24.380 7.870 36.590 1.00 17.34 133 GLU B O 1
ATOM 3293 N N . ASN B 1 158 ? 22.280 7.994 35.802 1.00 15.69 134 ASN B N 1
ATOM 3294 C CA . ASN B 1 158 ? 22.422 9.392 35.422 1.00 16.33 134 ASN B CA 1
ATOM 3295 C C . ASN B 1 158 ? 22.649 10.290 36.642 1.00 17.56 134 ASN B C 1
ATOM 3296 O O . ASN B 1 158 ? 23.539 11.128 36.636 1.00 18.46 134 ASN B O 1
ATOM 3301 N N A GLU B 1 159 ? 21.846 10.096 37.680 0.50 17.75 135 GLU B N 1
ATOM 3302 N N B GLU B 1 159 ? 21.864 10.096 37.697 0.50 17.62 135 GLU B N 1
ATOM 3303 C CA A GLU B 1 159 ? 21.978 10.891 38.895 0.50 19.62 135 GLU B CA 1
ATOM 3304 C CA B GLU B 1 159 ? 22.007 10.927 38.903 0.50 19.49 135 GLU B CA 1
ATOM 3305 C C A GLU B 1 159 ? 23.383 10.737 39.498 0.50 19.72 135 GLU B C 1
ATOM 3306 C C B GLU B 1 159 ? 23.343 10.698 39.621 0.50 19.80 135 GLU B C 1
ATOM 3307 O O A GLU B 1 159 ? 23.973 11.716 39.973 0.50 20.27 135 GLU B O 1
ATOM 3308 O O B GLU B 1 159 ? 23.826 11.571 40.342 0.50 20.87 135 GLU B O 1
ATOM 3319 N N . ALA B 1 160 ? 23.928 9.520 39.433 1.00 19.14 136 ALA B N 1
ATOM 3320 C CA . ALA B 1 160 ? 25.235 9.209 40.022 1.00 19.93 136 ALA B CA 1
ATOM 3321 C C . ALA B 1 160 ? 26.419 9.613 39.156 1.00 21.34 136 ALA B C 1
ATOM 3322 O O . ALA B 1 160 ? 27.570 9.384 39.549 1.00 22.41 136 ALA B O 1
ATOM 3324 N N . GLY B 1 161 ? 26.147 10.211 37.992 1.00 20.38 137 GLY B N 1
ATOM 3325 C CA . GLY B 1 161 ? 27.205 10.695 37.111 1.00 20.24 137 GLY B CA 1
ATOM 3326 C C . GLY B 1 161 ? 27.881 9.573 36.337 1.00 20.72 137 GLY B C 1
ATOM 3327 O O . GLY B 1 161 ? 29.032 9.712 35.918 1.00 22.29 137 GLY B O 1
ATOM 3328 N N A LYS B 1 162 ? 27.162 8.474 36.122 0.50 20.25 138 LYS B N 1
ATOM 3329 N N B LYS B 1 162 ? 27.150 8.484 36.122 0.50 19.56 138 LYS B N 1
ATOM 3330 C CA A LYS B 1 162 ? 27.729 7.305 35.437 0.50 20.83 138 LYS B CA 1
ATOM 3331 C CA B LYS B 1 162 ? 27.688 7.298 35.456 0.50 19.71 138 LYS B CA 1
ATOM 3332 C C A LYS B 1 162 ? 27.392 7.164 33.956 0.50 19.26 138 LYS B C 1
ATOM 3333 C C B LYS B 1 162 ? 27.276 7.121 33.990 0.50 18.62 138 LYS B C 1
ATOM 3334 O O A LYS B 1 162 ? 27.697 6.138 33.368 0.50 17.98 138 LYS B O 1
ATOM 3335 O O B LYS B 1 162 ? 27.416 6.037 33.445 0.50 17.97 138 LYS B O 1
ATOM 3346 N N . THR B 1 163 ? 26.795 8.183 33.352 1.00 17.68 139 THR B N 1
ATOM 3347 C CA . THR B 1 163 ? 26.432 8.130 31.928 1.00 17.03 139 THR B CA 1
ATOM 3348 C C . THR B 1 163 ? 27.548 7.568 31.030 1.00 17.78 139 THR B C 1
ATOM 3349 O O . THR B 1 163 ? 27.318 6.632 30.249 1.00 15.99 139 THR B O 1
ATOM 3353 N N . GLU B 1 164 ? 28.746 8.121 31.154 1.00 18.25 140 GLU B N 1
ATOM 3354 C CA . GLU B 1 164 ? 29.881 7.700 30.326 1.00 17.90 140 GLU B CA 1
ATOM 3355 C C . GLU B 1 164 ? 30.292 6.256 30.616 1.00 17.99 140 GLU B C 1
ATOM 3356 O O . GLU B 1 164 ? 30.513 5.471 29.685 1.00 18.16 140 GLU B O 1
ATOM 3362 N N A GLU B 1 165 ? 30.408 5.899 31.892 0.50 17.50 141 GLU B N 1
ATOM 3363 N N B GLU B 1 165 ? 30.392 5.904 31.891 0.50 17.99 141 GLU B N 1
ATOM 3364 C CA A GLU B 1 165 ? 30.749 4.527 32.281 0.50 18.35 141 GLU B CA 1
ATOM 3365 C CA B GLU B 1 165 ? 30.752 4.550 32.296 0.50 19.25 141 GLU B CA 1
ATOM 3366 C C A GLU B 1 165 ? 29.767 3.511 31.694 0.50 17.57 141 GLU B C 1
ATOM 3367 C C B GLU B 1 165 ? 29.772 3.508 31.729 0.50 18.10 141 GLU B C 1
ATOM 3368 O O A GLU B 1 165 ? 30.155 2.486 31.125 0.50 16.47 141 GLU B O 1
ATOM 3369 O O B GLU B 1 165 ? 30.172 2.466 31.199 0.50 17.26 141 GLU B O 1
ATOM 3380 N N . VAL B 1 166 ? 28.480 3.798 31.812 1.00 16.39 142 VAL B N 1
ATOM 3381 C CA . VAL B 1 166 ? 27.460 2.898 31.321 1.00 15.57 142 VAL B CA 1
ATOM 3382 C C . VAL B 1 166 ? 27.511 2.761 29.793 1.00 14.31 142 VAL B C 1
ATOM 3383 O O . VAL B 1 166 ? 27.523 1.652 29.259 1.00 13.92 142 VAL B O 1
ATOM 3387 N N . CYS B 1 167 ? 27.548 3.880 29.093 1.00 14.72 143 CYS B N 1
ATOM 3388 C CA . CYS B 1 167 ? 27.600 3.833 27.621 1.00 14.39 143 CYS B CA 1
ATOM 3389 C C . CYS B 1 167 ? 28.871 3.114 27.145 1.00 14.35 143 CYS B C 1
ATOM 3390 O O . CYS B 1 167 ? 28.805 2.281 26.251 1.00 13.78 143 CYS B O 1
ATOM 3393 N N . ALA B 1 168 ? 30.015 3.372 27.775 1.00 14.26 144 ALA B N 1
ATOM 3394 C CA . ALA B 1 168 ? 31.244 2.691 27.378 1.00 14.70 144 ALA B CA 1
ATOM 3395 C C . ALA B 1 168 ? 31.124 1.187 27.601 1.00 14.30 144 ALA B C 1
ATOM 3396 O O . ALA B 1 168 ? 31.585 0.403 26.776 1.00 14.20 144 ALA B O 1
ATOM 3398 N N . ARG B 1 169 ? 30.548 0.777 28.720 1.00 14.52 145 ARG B N 1
ATOM 3399 C CA . ARG B 1 169 ? 30.385 -0.649 28.989 1.00 14.69 145 ARG B CA 1
ATOM 3400 C C . ARG B 1 169 ? 29.518 -1.329 27.932 1.00 14.44 145 ARG B C 1
ATOM 3401 O O . ARG B 1 169 ? 29.835 -2.411 27.426 1.00 14.30 145 ARG B O 1
ATOM 3409 N N . GLN B 1 170 ? 28.410 -0.684 27.613 1.00 13.70 146 GLN B N 1
ATOM 3410 C CA . GLN B 1 170 ? 27.467 -1.242 26.653 1.00 13.57 146 GLN B CA 1
ATOM 3411 C C . GLN B 1 170 ? 28.070 -1.346 25.258 1.00 13.20 146 GLN B C 1
ATOM 3412 O O . GLN B 1 170 ? 27.804 -2.331 24.544 1.00 14.53 146 GLN B O 1
ATOM 3418 N N . ILE B 1 171 ? 28.890 -0.380 24.867 1.00 12.83 147 ILE B N 1
ATOM 3419 C CA . ILE B 1 171 ? 29.596 -0.407 23.592 1.00 13.29 147 ILE B CA 1
ATOM 3420 C C . ILE B 1 171 ? 30.742 -1.423 23.646 1.00 14.24 147 ILE B C 1
ATOM 3421 O O . ILE B 1 171 ? 30.958 -2.202 22.673 1.00 14.00 147 ILE B O 1
ATOM 3426 N N . ASP B 1 172 ? 31.482 -1.438 24.754 1.00 13.40 148 ASP B N 1
ATOM 3427 C CA . ASP B 1 172 ? 32.644 -2.353 24.881 1.00 14.16 148 ASP B CA 1
ATOM 3428 C C . ASP B 1 172 ? 32.270 -3.833 24.757 1.00 14.30 148 ASP B C 1
ATOM 3429 O O . ASP B 1 172 ? 33.097 -4.670 24.342 1.00 15.19 148 ASP B O 1
ATOM 3434 N N . ALA B 1 173 ? 31.052 -4.192 25.109 1.00 13.64 149 ALA B N 1
ATOM 3435 C CA . ALA B 1 173 ? 30.600 -5.564 24.996 1.00 13.68 149 ALA B CA 1
ATOM 3436 C C . ALA B 1 173 ? 30.809 -6.068 23.562 1.00 13.91 149 ALA B C 1
ATOM 3437 O O . ALA B 1 173 ? 31.103 -7.251 23.347 1.00 13.88 149 ALA B O 1
ATOM 3439 N N . VAL B 1 174 ? 30.628 -5.174 22.592 1.00 13.87 150 VAL B N 1
ATOM 3440 C CA . VAL B 1 174 ? 30.917 -5.478 21.191 1.00 14.41 150 VAL B CA 1
ATOM 3441 C C . VAL B 1 174 ? 32.362 -5.100 20.847 1.00 14.22 150 VAL B C 1
ATOM 3442 O O . VAL B 1 174 ? 33.104 -5.915 20.306 1.00 14.69 150 VAL B O 1
ATOM 3446 N N . LEU B 1 175 ? 32.794 -3.872 21.144 1.00 14.01 151 LEU B N 1
ATOM 3447 C CA . LEU B 1 175 ? 34.094 -3.392 20.723 1.00 15.74 151 LEU B CA 1
ATOM 3448 C C . LEU B 1 175 ? 35.261 -4.263 21.175 1.00 15.18 151 LEU B C 1
ATOM 3449 O O . LEU B 1 175 ? 36.170 -4.543 20.395 1.00 16.96 151 LEU B O 1
ATOM 3454 N N . LYS B 1 176 ? 35.231 -4.706 22.435 1.00 15.56 152 LYS B N 1
ATOM 3455 C CA . LYS B 1 176 ? 36.329 -5.481 22.984 1.00 16.83 152 LYS B CA 1
ATOM 3456 C C . LYS B 1 176 ? 36.303 -6.938 22.619 1.00 17.04 152 LYS B C 1
ATOM 3457 O O . LYS B 1 176 ? 37.294 -7.602 22.734 1.00 20.18 152 LYS B O 1
ATOM 3463 N N . THR B 1 177 ? 35.191 -7.444 22.146 1.00 16.74 153 THR B N 1
ATOM 3464 C CA . THR B 1 177 ? 35.116 -8.867 21.800 1.00 17.40 153 THR B CA 1
ATOM 3465 C C . THR B 1 177 ? 35.083 -9.121 20.309 1.00 17.04 153 THR B C 1
ATOM 3466 O O . THR B 1 177 ? 35.367 -10.240 19.859 1.00 18.98 153 THR B O 1
ATOM 3470 N N . GLN B 1 178 ? 34.723 -8.116 19.518 1.00 15.64 154 GLN B N 1
ATOM 3471 C CA . GLN B 1 178 ? 34.560 -8.242 18.076 1.00 16.36 154 GLN B CA 1
ATOM 3472 C C . GLN B 1 178 ? 35.443 -7.314 17.267 1.00 17.36 154 GLN B C 1
ATOM 3473 O O . GLN B 1 178 ? 35.578 -7.499 16.069 1.00 19.44 154 GLN B O 1
ATOM 3479 N N . GLY B 1 179 ? 36.049 -6.316 17.912 1.00 16.99 155 GLY B N 1
ATOM 3480 C CA . GLY B 1 179 ? 36.912 -5.365 17.204 1.00 17.23 155 GLY B CA 1
ATOM 3481 C C . GLY B 1 179 ? 36.163 -4.157 16.689 1.00 16.58 155 GLY B C 1
ATOM 3482 O O . GLY B 1 179 ? 34.947 -4.189 16.546 1.00 16.21 155 GLY B O 1
ATOM 3483 N N . ALA B 1 180 ? 36.895 -3.088 16.415 1.00 17.13 156 ALA B N 1
ATOM 3484 C CA . ALA B 1 180 ? 36.298 -1.873 15.890 1.00 17.86 156 ALA B CA 1
ATOM 3485 C C . ALA B 1 180 ? 35.606 -2.093 14.555 1.00 18.37 156 ALA B C 1
ATOM 3486 O O . ALA B 1 180 ? 34.569 -1.456 14.289 1.00 18.05 156 ALA B O 1
ATOM 3488 N N . ALA B 1 181 ? 36.102 -3.011 13.739 1.00 20.07 157 ALA B N 1
ATOM 3489 C CA . ALA B 1 181 ? 35.484 -3.220 12.428 1.00 21.53 157 ALA B CA 1
ATOM 3490 C C . ALA B 1 181 ? 34.046 -3.725 12.548 1.00 20.31 157 ALA B C 1
ATOM 3491 O O . ALA B 1 181 ? 33.278 -3.648 11.585 1.00 22.04 157 ALA B O 1
ATOM 3493 N N . ALA B 1 182 ? 33.660 -4.225 13.718 1.00 18.62 158 ALA B N 1
ATOM 3494 C CA . ALA B 1 182 ? 32.271 -4.646 13.941 1.00 17.67 158 ALA B CA 1
ATOM 3495 C C . ALA B 1 182 ? 31.314 -3.464 13.723 1.00 16.33 158 ALA B C 1
ATOM 3496 O O . ALA B 1 182 ? 30.163 -3.639 13.322 1.00 16.32 158 ALA B O 1
ATOM 3498 N N . PHE B 1 183 ? 31.805 -2.253 13.968 1.00 15.43 159 PHE B N 1
ATOM 3499 C CA . PHE B 1 183 ? 30.990 -1.041 13.813 1.00 14.91 159 PHE B CA 1
ATOM 3500 C C . PHE B 1 183 ? 30.947 -0.447 12.405 1.00 15.83 159 PHE B C 1
ATOM 3501 O O . PHE B 1 183 ? 30.281 0.580 12.187 1.00 14.09 159 PHE B O 1
ATOM 3509 N N A GLU B 1 184 ? 31.623 -1.081 11.458 0.50 16.12 160 GLU B N 1
ATOM 3510 N N B GLU B 1 184 ? 31.630 -1.080 11.460 0.50 16.48 160 GLU B N 1
ATOM 3511 C CA A GLU B 1 184 ? 31.533 -0.620 10.092 0.50 16.64 160 GLU B CA 1
ATOM 3512 C CA B GLU B 1 184 ? 31.536 -0.661 10.073 0.50 17.40 160 GLU B CA 1
ATOM 3513 C C A GLU B 1 184 ? 30.104 -0.882 9.607 0.50 16.46 160 GLU B C 1
ATOM 3514 C C B GLU B 1 184 ? 30.090 -0.886 9.623 0.50 16.83 160 GLU B C 1
ATOM 3515 O O A GLU B 1 184 ? 29.605 -1.999 9.678 0.50 16.72 160 GLU B O 1
ATOM 3516 O O B GLU B 1 184 ? 29.562 -1.988 9.734 0.50 17.02 160 GLU B O 1
ATOM 3527 N N . GLY B 1 185 ? 29.455 0.178 9.156 1.00 16.29 161 GLY B N 1
ATOM 3528 C CA . GLY B 1 185 ? 28.062 0.118 8.693 1.00 17.31 161 GLY B CA 1
ATOM 3529 C C . GLY B 1 185 ? 27.023 0.001 9.780 1.00 17.22 161 GLY B C 1
ATOM 3530 O O . GLY B 1 185 ? 25.846 -0.121 9.462 1.00 19.38 161 GLY B O 1
ATOM 3531 N N . ALA B 1 186 ? 27.399 0.067 11.055 1.00 15.01 162 ALA B N 1
ATOM 3532 C CA . ALA B 1 186 ? 26.431 -0.072 12.159 1.00 14.11 162 ALA B CA 1
ATOM 3533 C C . ALA B 1 186 ? 25.819 1.260 12.594 1.00 12.42 162 ALA B C 1
ATOM 3534 O O . ALA B 1 186 ? 26.302 2.369 12.278 1.00 13.95 162 ALA B O 1
ATOM 3536 N N . VAL B 1 187 ? 24.719 1.134 13.330 1.00 11.73 163 VAL B N 1
ATOM 3537 C CA . VAL B 1 187 ? 24.001 2.232 13.935 1.00 11.39 163 VAL B CA 1
ATOM 3538 C C . VAL B 1 187 ? 23.962 2.016 15.449 1.00 11.11 163 VAL B C 1
ATOM 3539 O O . VAL B 1 187 ? 23.872 0.872 15.925 1.00 11.20 163 VAL B O 1
ATOM 3543 N N . ILE B 1 188 ? 24.152 3.102 16.187 1.00 11.50 164 ILE B N 1
ATOM 3544 C CA . ILE B 1 188 ? 23.976 3.120 17.637 1.00 11.47 164 ILE B CA 1
ATOM 3545 C C . ILE B 1 188 ? 22.836 4.091 17.906 1.00 11.43 164 ILE B C 1
ATOM 3546 O O . ILE B 1 188 ? 22.784 5.184 17.301 1.00 12.13 164 ILE B O 1
ATOM 3551 N N . ALA B 1 189 ? 21.938 3.725 18.812 1.00 11.19 165 ALA B N 1
ATOM 3552 C CA . ALA B 1 189 ? 20.866 4.627 19.255 1.00 11.28 165 ALA B CA 1
ATOM 3553 C C . ALA B 1 189 ? 21.011 4.881 20.768 1.00 11.32 165 ALA B C 1
ATOM 3554 O O . ALA B 1 189 ? 21.014 3.942 21.545 1.00 11.82 165 ALA B O 1
ATOM 3556 N N . TYR B 1 190 ? 21.226 6.141 21.142 1.00 11.53 166 TYR B N 1
ATOM 3557 C CA . TYR B 1 190 ? 21.379 6.528 22.542 1.00 11.35 166 TYR B CA 1
ATOM 3558 C C . TYR B 1 190 ? 19.997 6.828 23.128 1.00 11.66 166 TYR B C 1
ATOM 3559 O O . TYR B 1 190 ? 19.335 7.773 22.697 1.00 12.53 166 TYR B O 1
ATOM 3568 N N . GLU B 1 191 ? 19.598 6.031 24.112 1.00 12.20 167 GLU B N 1
ATOM 3569 C CA . GLU B 1 191 ? 18.336 6.251 24.828 1.00 12.71 167 GLU B CA 1
ATOM 3570 C C . GLU B 1 191 ? 18.584 6.833 26.214 1.00 13.15 167 GLU B C 1
ATOM 3571 O O . GLU B 1 191 ? 19.124 6.139 27.098 1.00 13.97 167 GLU B O 1
ATOM 3577 N N . PRO B 1 192 ? 18.221 8.110 26.427 1.00 13.43 168 PRO B N 1
ATOM 3578 C CA . PRO B 1 192 ? 18.339 8.713 27.775 1.00 14.18 168 PRO B CA 1
ATOM 3579 C C . PRO B 1 192 ? 17.192 8.214 28.658 1.00 15.21 168 PRO B C 1
ATOM 3580 O O . PRO B 1 192 ? 16.218 8.922 28.890 1.00 15.43 168 PRO B O 1
ATOM 3584 N N . VAL B 1 193 ? 17.300 6.970 29.117 1.00 14.69 169 VAL B N 1
ATOM 3585 C CA . VAL B 1 193 ? 16.212 6.339 29.879 1.00 16.05 169 VAL B CA 1
ATOM 3586 C C . VAL B 1 193 ? 15.811 7.209 31.088 1.00 16.51 169 VAL B C 1
ATOM 3587 O O . VAL B 1 193 ? 14.648 7.324 31.437 1.00 17.15 169 VAL B O 1
ATOM 3591 N N . TRP B 1 194 ? 16.801 7.850 31.701 1.00 16.26 170 TRP B N 1
ATOM 3592 C CA . TRP B 1 194 ? 16.612 8.741 32.830 1.00 18.14 170 TRP B CA 1
ATOM 3593 C C . TRP B 1 194 ? 15.676 9.900 32.552 1.00 18.68 170 TRP B C 1
ATOM 3594 O O . TRP B 1 194 ? 15.116 10.502 33.506 1.00 19.65 170 TRP B O 1
ATOM 3605 N N . ALA B 1 195 ? 15.488 10.238 31.284 1.00 18.92 171 ALA B N 1
ATOM 3606 C CA . ALA B 1 195 ? 14.646 11.364 30.915 1.00 22.29 171 ALA B CA 1
ATOM 3607 C C . ALA B 1 195 ? 13.237 10.951 30.439 1.00 27.68 171 ALA B C 1
ATOM 3608 O O . ALA B 1 195 ? 12.510 11.784 29.878 1.00 28.68 171 ALA B O 1
ATOM 3610 N N . ILE B 1 196 ? 12.828 9.705 30.710 1.00 25.94 172 ILE B N 1
ATOM 3611 C CA . ILE B 1 196 ? 11.523 9.189 30.217 1.00 33.52 172 ILE B CA 1
ATOM 3612 C C . ILE B 1 196 ? 10.324 9.991 30.730 1.00 38.14 172 ILE B C 1
ATOM 3613 O O . ILE B 1 196 ? 9.357 10.200 29.986 1.00 37.02 172 ILE B O 1
ATOM 3618 N N . GLY B 1 197 ? 10.398 10.449 31.980 1.00 38.88 173 GLY B N 1
ATOM 3619 C CA . GLY B 1 197 ? 9.308 11.215 32.564 1.00 45.61 173 GLY B CA 1
ATOM 3620 C C . GLY B 1 197 ? 9.200 12.629 32.013 1.00 50.07 173 GLY B C 1
ATOM 3621 O O . GLY B 1 197 ? 10.110 13.122 31.336 1.00 48.17 173 GLY B O 1
ATOM 3622 N N . THR B 1 198 ? 8.070 13.280 32.287 1.00 50.08 174 THR B N 1
ATOM 3623 C CA . THR B 1 198 ? 7.863 14.669 31.866 1.00 50.66 174 THR B CA 1
ATOM 3624 C C . THR B 1 198 ? 8.576 15.624 32.826 1.00 51.93 174 THR B C 1
ATOM 3625 O O . THR B 1 198 ? 8.601 16.837 32.596 1.00 58.83 174 THR B O 1
ATOM 3629 N N . GLY B 1 199 ? 9.146 15.071 33.897 1.00 51.73 175 GLY B N 1
ATOM 3630 C CA . GLY B 1 199 ? 9.878 15.863 34.877 1.00 54.44 175 GLY B CA 1
ATOM 3631 C C . GLY B 1 199 ? 11.308 16.126 34.447 1.00 57.04 175 GLY B C 1
ATOM 3632 O O . GLY B 1 199 ? 11.886 17.161 34.789 1.00 60.94 175 GLY B O 1
ATOM 3633 N N . LYS B 1 200 ? 11.887 15.175 33.715 1.00 54.71 176 LYS B N 1
ATOM 3634 C CA . LYS B 1 200 ? 13.254 15.307 33.209 1.00 52.27 176 LYS B CA 1
ATOM 3635 C C . LYS B 1 200 ? 13.270 15.329 31.687 1.00 47.27 176 LYS B C 1
ATOM 3636 O O . LYS B 1 200 ? 12.511 14.619 31.027 1.00 44.53 176 LYS B O 1
ATOM 3642 N N . SER B 1 201 ? 14.144 16.164 31.138 1.00 45.25 177 SER B N 1
ATOM 3643 C CA . SER B 1 201 ? 14.278 16.295 29.703 1.00 44.09 177 SER B CA 1
ATOM 3644 C C . SER B 1 201 ? 15.754 16.453 29.354 1.00 37.06 177 SER B C 1
ATOM 3645 O O . SER B 1 201 ? 16.517 17.076 30.092 1.00 35.79 177 SER B O 1
ATOM 3648 N N . ALA B 1 202 ? 16.161 15.844 28.251 1.00 35.29 178 ALA B N 1
ATOM 3649 C CA . ALA B 1 202 ? 17.518 15.973 27.793 1.00 33.21 178 ALA B CA 1
ATOM 3650 C C . ALA B 1 202 ? 17.509 17.109 26.800 1.00 30.72 178 ALA B C 1
ATOM 3651 O O . ALA B 1 202 ? 16.637 17.175 25.951 1.00 34.14 178 ALA B O 1
ATOM 3653 N N . THR B 1 203 ? 18.441 18.028 26.939 1.00 28.60 179 THR B N 1
ATOM 3654 C CA . THR B 1 203 ? 18.544 19.115 25.987 1.00 27.17 179 THR B CA 1
ATOM 3655 C C . THR B 1 203 ? 19.366 18.618 24.804 1.00 24.39 179 THR B C 1
ATOM 3656 O O . THR B 1 203 ? 20.081 17.628 24.904 1.00 22.23 179 THR B O 1
ATOM 3660 N N . PRO B 1 204 ? 19.249 19.298 23.662 1.00 22.50 180 PRO B N 1
ATOM 3661 C CA . PRO B 1 204 ? 20.118 18.936 22.556 1.00 20.57 180 PRO B CA 1
ATOM 3662 C C . PRO B 1 204 ? 21.601 18.995 22.937 1.00 19.76 180 PRO B C 1
ATOM 3663 O O . PRO B 1 204 ? 22.388 18.145 22.481 1.00 19.23 180 PRO B O 1
ATOM 3667 N N . ALA B 1 205 ? 21.990 19.950 23.774 1.00 20.51 181 ALA B N 1
ATOM 3668 C CA . ALA B 1 205 ? 23.385 20.045 24.183 1.00 20.41 181 ALA B CA 1
ATOM 3669 C C . ALA B 1 205 ? 23.793 18.833 25.006 1.00 20.88 181 ALA B C 1
ATOM 3670 O O . ALA B 1 205 ? 24.919 18.329 24.858 1.00 21.10 181 ALA B O 1
ATOM 3672 N N . GLN B 1 206 ? 22.909 18.366 25.885 1.00 21.60 182 GLN B N 1
ATOM 3673 C CA . GLN B 1 206 ? 23.193 17.167 26.677 1.00 21.86 182 GLN B CA 1
ATOM 3674 C C . GLN B 1 206 ? 23.303 15.942 25.794 1.00 19.23 182 GLN B C 1
ATOM 3675 O O . GLN B 1 206 ? 24.182 15.097 25.998 1.00 19.02 182 GLN B O 1
ATOM 3681 N N . ALA B 1 207 ? 22.388 15.820 24.836 1.00 18.61 183 ALA B N 1
ATOM 3682 C CA . ALA B 1 207 ? 22.437 14.703 23.909 1.00 17.39 183 ALA B CA 1
ATOM 3683 C C . ALA B 1 207 ? 23.724 14.744 23.099 1.00 16.68 183 ALA B C 1
ATOM 3684 O O . ALA B 1 207 ? 24.402 13.733 22.959 1.00 17.12 183 ALA B O 1
ATOM 3686 N N . GLN B 1 208 ? 24.073 15.917 22.587 1.00 16.27 184 GLN B N 1
ATOM 3687 C CA . GLN B 1 208 ? 25.315 16.063 21.824 1.00 16.85 184 GLN B CA 1
ATOM 3688 C C . GLN B 1 208 ? 26.530 15.616 22.632 1.00 17.31 184 GLN B C 1
ATOM 3689 O O . GLN B 1 208 ? 27.408 14.920 22.095 1.00 17.13 184 GLN B O 1
ATOM 3695 N N . ALA B 1 209 ? 26.598 15.975 23.915 1.00 17.17 185 ALA B N 1
ATOM 3696 C CA . ALA B 1 209 ? 27.745 15.603 24.765 1.00 17.92 185 ALA B CA 1
ATOM 3697 C C . ALA B 1 209 ? 27.874 14.087 24.856 1.00 17.07 185 ALA B C 1
ATOM 3698 O O . ALA B 1 209 ? 28.989 13.554 24.827 1.00 17.72 185 ALA B O 1
ATOM 3700 N N . VAL B 1 210 ? 26.748 13.381 24.970 1.00 16.44 186 VAL B N 1
ATOM 3701 C CA . VAL B 1 210 ? 26.787 11.928 25.036 1.00 15.25 186 VAL B CA 1
ATOM 3702 C C . VAL B 1 210 ? 27.184 11.347 23.667 1.00 14.99 186 VAL B C 1
ATOM 3703 O O . VAL B 1 210 ? 28.020 10.436 23.605 1.00 14.87 186 VAL B O 1
ATOM 3707 N N . HIS B 1 211 ? 26.576 11.828 22.585 1.00 15.13 187 HIS B N 1
ATOM 3708 C CA . HIS B 1 211 ? 26.936 11.334 21.252 1.00 15.22 187 HIS B CA 1
ATOM 3709 C C . HIS B 1 211 ? 28.436 11.530 20.949 1.00 15.66 187 HIS B C 1
ATOM 3710 O O . HIS B 1 211 ? 29.064 10.657 20.379 1.00 15.48 187 HIS B O 1
ATOM 3717 N N A LYS B 1 212 ? 28.989 12.684 21.328 0.50 16.44 188 LYS B N 1
ATOM 3718 N N B LYS B 1 212 ? 28.988 12.681 21.333 0.50 16.30 188 LYS B N 1
ATOM 3719 C CA A LYS B 1 212 ? 30.411 12.951 21.112 0.50 17.91 188 LYS B CA 1
ATOM 3720 C CA B LYS B 1 212 ? 30.408 12.966 21.118 0.50 17.67 188 LYS B CA 1
ATOM 3721 C C A LYS B 1 212 ? 31.255 11.967 21.916 0.50 17.26 188 LYS B C 1
ATOM 3722 C C B LYS B 1 212 ? 31.277 12.008 21.936 0.50 17.12 188 LYS B C 1
ATOM 3723 O O A LYS B 1 212 ? 32.256 11.440 21.419 0.50 17.35 188 LYS B O 1
ATOM 3724 O O B LYS B 1 212 ? 32.318 11.540 21.469 0.50 17.45 188 LYS B O 1
ATOM 3735 N N . PHE B 1 213 ? 30.832 11.699 23.152 1.00 16.67 189 PHE B N 1
ATOM 3736 C CA . PHE B 1 213 ? 31.540 10.754 23.993 1.00 16.64 189 PHE B CA 1
ATOM 3737 C C . PHE B 1 213 ? 31.554 9.359 23.339 1.00 16.24 189 PHE B C 1
ATOM 3738 O O . PHE B 1 213 ? 32.609 8.706 23.279 1.00 17.27 189 PHE B O 1
ATOM 3746 N N . ILE B 1 214 ? 30.391 8.920 22.843 1.00 15.12 190 ILE B N 1
ATOM 3747 C CA . ILE B 1 214 ? 30.264 7.630 22.200 1.00 15.29 190 ILE B CA 1
ATOM 3748 C C . ILE B 1 214 ? 31.208 7.538 21.001 1.00 15.85 190 ILE B C 1
ATOM 3749 O O . ILE B 1 214 ? 31.942 6.559 20.831 1.00 16.44 190 ILE B O 1
ATOM 3754 N N . ARG B 1 215 ? 31.199 8.557 20.174 1.00 15.55 191 ARG B N 1
ATOM 3755 C CA . ARG B 1 215 ? 32.026 8.545 18.960 1.00 15.99 191 ARG B CA 1
ATOM 3756 C C . ARG B 1 215 ? 33.504 8.562 19.332 1.00 17.27 191 ARG B C 1
ATOM 3757 O O . ARG B 1 215 ? 34.295 7.824 18.743 1.00 18.38 191 ARG B O 1
ATOM 3765 N N . ASP B 1 216 ? 33.851 9.386 20.315 1.00 17.55 192 ASP B N 1
ATOM 3766 C CA . ASP B 1 216 ? 35.237 9.493 20.788 1.00 18.97 192 ASP B CA 1
ATOM 3767 C C . ASP B 1 216 ? 35.718 8.168 21.383 1.00 18.95 192 ASP B C 1
ATOM 3768 O O . ASP B 1 216 ? 36.882 7.813 21.278 1.00 19.41 192 ASP B O 1
ATOM 3773 N N . HIS B 1 217 ? 34.832 7.450 22.045 1.00 17.86 193 HIS B N 1
ATOM 3774 C CA . HIS B 1 217 ? 35.179 6.181 22.637 1.00 17.80 193 HIS B CA 1
ATOM 3775 C C . HIS B 1 217 ? 35.579 5.153 21.583 1.00 18.14 193 HIS B C 1
ATOM 3776 O O . HIS B 1 217 ? 36.579 4.447 21.742 1.00 18.33 193 HIS B O 1
ATOM 3783 N N . ILE B 1 218 ? 34.821 5.072 20.492 1.00 16.62 194 ILE B N 1
ATOM 3784 C CA . ILE B 1 218 ? 35.147 4.160 19.401 1.00 16.69 194 ILE B CA 1
ATOM 3785 C C . ILE B 1 218 ? 36.394 4.647 18.680 1.00 18.20 194 ILE B C 1
ATOM 3786 O O . ILE B 1 218 ? 37.233 3.845 18.261 1.00 17.71 194 ILE B O 1
ATOM 3791 N N . ALA B 1 219 ? 36.543 5.961 18.569 1.00 18.86 195 ALA B N 1
ATOM 3792 C CA . ALA B 1 219 ? 37.686 6.530 17.863 1.00 20.03 195 ALA B CA 1
ATOM 3793 C C . ALA B 1 219 ? 39.008 6.175 18.533 1.00 21.08 195 ALA B C 1
ATOM 3794 O O . ALA B 1 219 ? 40.036 6.152 17.865 1.00 23.21 195 ALA B O 1
ATOM 3796 N N . LYS B 1 220 ? 38.993 5.896 19.831 1.00 21.40 196 LYS B N 1
ATOM 3797 C CA . LYS B 1 220 ? 40.229 5.488 20.529 1.00 23.02 196 LYS B CA 1
ATOM 3798 C C . LYS B 1 220 ? 40.763 4.169 19.973 1.00 24.38 196 LYS B C 1
ATOM 3799 O O . LYS B 1 220 ? 41.964 3.910 20.058 1.00 25.12 196 LYS B O 1
ATOM 3805 N N . VAL B 1 221 ? 39.886 3.360 19.392 1.00 21.63 197 VAL B N 1
ATOM 3806 C CA . VAL B 1 221 ? 40.261 2.070 18.804 1.00 22.95 197 VAL B CA 1
ATOM 3807 C C . VAL B 1 221 ? 40.450 2.242 17.299 1.00 23.09 197 VAL B C 1
ATOM 3808 O O . VAL B 1 221 ? 41.422 1.710 16.743 1.00 23.41 197 VAL B O 1
ATOM 3812 N N . ASP B 1 222 ? 39.559 2.979 16.630 1.00 22.24 198 ASP B N 1
ATOM 3813 C CA . ASP B 1 222 ? 39.690 3.211 15.170 1.00 20.99 198 ASP B CA 1
ATOM 3814 C C . ASP B 1 222 ? 38.918 4.469 14.779 1.00 20.88 198 ASP B C 1
ATOM 3815 O O . ASP B 1 222 ? 37.679 4.463 14.749 1.00 20.99 198 ASP B O 1
ATOM 3820 N N . ALA B 1 223 ? 39.655 5.546 14.492 1.00 22.76 199 ALA B N 1
ATOM 3821 C CA . ALA B 1 223 ? 39.068 6.832 14.163 1.00 22.02 199 ALA B CA 1
ATOM 3822 C C . ALA B 1 223 ? 38.213 6.813 12.900 1.00 21.67 199 ALA B C 1
ATOM 3823 O O . ALA B 1 223 ? 37.168 7.447 12.847 1.00 23.09 199 ALA B O 1
ATOM 3825 N N . ASN B 1 224 ? 38.648 6.066 11.890 1.00 22.65 200 ASN B N 1
ATOM 3826 C CA . ASN B 1 224 ? 37.910 5.952 10.641 1.00 23.38 200 ASN B CA 1
ATOM 3827 C C . ASN B 1 224 ? 36.542 5.299 10.873 1.00 20.69 200 ASN B C 1
ATOM 3828 O O . ASN B 1 224 ? 35.530 5.745 10.364 1.00 20.89 200 ASN B O 1
ATOM 3833 N N . ILE B 1 225 ? 36.526 4.208 11.625 1.00 19.34 201 ILE B N 1
ATOM 3834 C CA . ILE B 1 225 ? 35.270 3.561 11.937 1.00 19.64 201 ILE B CA 1
ATOM 3835 C C . ILE B 1 225 ? 34.364 4.541 12.685 1.00 18.48 201 ILE B C 1
ATOM 3836 O O . ILE B 1 225 ? 33.150 4.657 12.394 1.00 17.11 201 ILE B O 1
ATOM 3841 N N . ALA B 1 226 ? 34.928 5.238 13.664 1.00 19.48 202 ALA B N 1
ATOM 3842 C CA . ALA B 1 226 ? 34.121 6.152 14.481 1.00 18.90 202 ALA B CA 1
ATOM 3843 C C . ALA B 1 226 ? 33.432 7.210 13.620 1.00 19.44 202 ALA B C 1
ATOM 3844 O O . ALA B 1 226 ? 32.240 7.538 13.851 1.00 19.55 202 ALA B O 1
ATOM 3846 N N A GLU B 1 227 ? 34.155 7.712 12.619 0.50 20.92 203 GLU B N 1
ATOM 3847 N N B GLU B 1 227 ? 34.129 7.727 12.615 0.50 21.17 203 GLU B N 1
ATOM 3848 C CA A GLU B 1 227 ? 33.646 8.744 11.720 0.50 21.57 203 GLU B CA 1
ATOM 3849 C CA B GLU B 1 227 ? 33.564 8.787 11.779 0.50 21.98 203 GLU B CA 1
ATOM 3850 C C A GLU B 1 227 ? 32.398 8.337 10.949 0.50 20.83 203 GLU B C 1
ATOM 3851 C C B GLU B 1 227 ? 32.425 8.353 10.863 0.50 21.20 203 GLU B C 1
ATOM 3852 O O A GLU B 1 227 ? 31.563 9.182 10.646 0.50 21.73 203 GLU B O 1
ATOM 3853 O O B GLU B 1 227 ? 31.696 9.202 10.357 0.50 22.14 203 GLU B O 1
ATOM 3864 N N . GLN B 1 228 ? 32.273 7.048 10.636 1.00 18.83 204 GLN B N 1
ATOM 3865 C CA . GLN B 1 228 ? 31.171 6.557 9.813 1.00 19.04 204 GLN B CA 1
ATOM 3866 C C . GLN B 1 228 ? 30.027 5.906 10.575 1.00 17.55 204 GLN B C 1
ATOM 3867 O O . GLN B 1 228 ? 29.018 5.554 9.974 1.00 17.97 204 GLN B O 1
ATOM 3873 N N . VAL B 1 229 ? 30.154 5.749 11.895 1.00 16.98 205 VAL B N 1
ATOM 3874 C CA . VAL B 1 229 ? 29.049 5.172 12.656 1.00 16.66 205 VAL B CA 1
ATOM 3875 C C . VAL B 1 229 ? 27.891 6.169 12.712 1.00 16.05 205 VAL B C 1
ATOM 3876 O O . VAL B 1 229 ? 28.090 7.368 12.975 1.00 15.29 205 VAL B O 1
ATOM 3880 N N . ILE B 1 230 ? 26.678 5.693 12.490 1.00 14.44 206 ILE B N 1
ATOM 3881 C CA . ILE B 1 230 ? 25.477 6.533 12.584 1.00 13.81 206 ILE B CA 1
ATOM 3882 C C . ILE B 1 230 ? 24.996 6.470 14.035 1.00 13.53 206 ILE B C 1
ATOM 3883 O O . ILE B 1 230 ? 24.650 5.398 14.516 1.00 13.77 206 ILE B O 1
ATOM 3888 N N . ILE B 1 231 ? 25.018 7.589 14.740 1.00 12.89 207 ILE B N 1
ATOM 3889 C CA . ILE B 1 231 ? 24.586 7.628 16.131 1.00 12.65 207 ILE B CA 1
ATOM 3890 C C . ILE B 1 231 ? 23.267 8.410 16.191 1.00 11.98 207 ILE B C 1
ATOM 3891 O O . ILE B 1 231 ? 23.231 9.649 16.051 1.00 12.80 207 ILE B O 1
ATOM 3896 N N . GLN B 1 232 ? 22.184 7.685 16.362 1.00 11.96 208 GLN B N 1
ATOM 3897 C CA . GLN B 1 232 ? 20.858 8.261 16.465 1.00 12.35 208 GLN B CA 1
ATOM 3898 C C . GLN B 1 232 ? 20.499 8.605 17.900 1.00 12.28 208 GLN B C 1
ATOM 3899 O O . GLN B 1 232 ? 20.917 7.926 18.837 1.00 12.33 208 GLN B O 1
ATOM 3905 N N . TYR B 1 233 ? 19.731 9.675 18.070 1.00 11.88 209 TYR B N 1
ATOM 3906 C CA . TYR B 1 233 ? 19.131 9.981 19.357 1.00 12.68 209 TYR B CA 1
ATOM 3907 C C . TYR B 1 233 ? 17.844 9.163 19.524 1.00 12.66 209 TYR B C 1
ATOM 3908 O O . TYR B 1 233 ? 16.999 9.156 18.613 1.00 12.80 209 TYR B O 1
ATOM 3917 N N . GLY B 1 234 ? 17.682 8.523 20.686 1.00 12.62 210 GLY B N 1
ATOM 3918 C CA . GLY B 1 234 ? 16.565 7.670 20.997 1.00 15.14 210 GLY B CA 1
ATOM 3919 C C . GLY B 1 234 ? 15.701 8.128 22.119 1.00 16.06 210 GLY B C 1
ATOM 3920 O O . GLY B 1 234 ? 14.913 7.346 22.632 1.00 18.94 210 GLY B O 1
ATOM 3921 N N A GLY B 1 235 ? 15.869 9.407 22.476 0.50 17.07 211 GLY B N 1
ATOM 3922 N N B GLY B 1 235 ? 15.838 9.361 22.558 0.50 16.74 211 GLY B N 1
ATOM 3923 C CA A GLY B 1 235 ? 15.036 10.104 23.459 0.50 17.33 211 GLY B CA 1
ATOM 3924 C CA B GLY B 1 235 ? 14.892 9.840 23.550 0.50 16.76 211 GLY B CA 1
ATOM 3925 C C A GLY B 1 235 ? 13.876 10.753 22.705 0.50 19.09 211 GLY B C 1
ATOM 3926 C C B GLY B 1 235 ? 13.572 10.055 22.819 0.50 18.04 211 GLY B C 1
ATOM 3927 O O A GLY B 1 235 ? 13.835 10.710 21.475 0.50 17.38 211 GLY B O 1
ATOM 3928 O O B GLY B 1 235 ? 13.449 9.772 21.605 0.50 17.07 211 GLY B O 1
ATOM 3929 N N A SER B 1 236 ? 12.950 11.386 23.412 0.50 19.70 212 SER B N 1
ATOM 3930 N N B SER B 1 236 ? 12.572 10.544 23.534 0.50 18.97 212 SER B N 1
ATOM 3931 C CA A SER B 1 236 ? 11.752 11.868 22.710 0.50 21.92 212 SER B CA 1
ATOM 3932 C CA B SER B 1 236 ? 11.315 10.865 22.890 0.50 20.29 212 SER B CA 1
ATOM 3933 C C A SER B 1 236 ? 12.079 13.051 21.769 0.50 21.28 212 SER B C 1
ATOM 3934 C C B SER B 1 236 ? 11.575 11.923 21.816 0.50 19.73 212 SER B C 1
ATOM 3935 O O A SER B 1 236 ? 12.759 14.015 22.134 0.50 22.79 212 SER B O 1
ATOM 3936 O O B SER B 1 236 ? 11.985 13.048 22.104 0.50 20.28 212 SER B O 1
ATOM 3941 N N A VAL B 1 237 ? 11.622 12.928 20.533 0.50 21.53 213 VAL B N 1
ATOM 3942 N N B VAL B 1 237 ? 11.338 11.557 20.572 0.50 18.84 213 VAL B N 1
ATOM 3943 C CA A VAL B 1 237 ? 11.827 13.951 19.530 0.50 20.73 213 VAL B CA 1
ATOM 3944 C CA B VAL B 1 237 ? 11.518 12.467 19.462 0.50 18.19 213 VAL B CA 1
ATOM 3945 C C A VAL B 1 237 ? 10.471 14.410 19.010 0.50 20.23 213 VAL B C 1
ATOM 3946 C C B VAL B 1 237 ? 10.170 12.682 18.800 0.50 18.55 213 VAL B C 1
ATOM 3947 O O A VAL B 1 237 ? 9.611 13.583 18.709 0.50 21.04 213 VAL B O 1
ATOM 3948 O O B VAL B 1 237 ? 9.446 11.724 18.504 0.50 18.67 213 VAL B O 1
ATOM 3955 N N A ASN B 1 238 ? 10.291 15.725 18.918 0.50 20.26 214 ASN B N 1
ATOM 3956 N N B ASN B 1 238 ? 9.815 13.943 18.610 0.50 19.52 214 ASN B N 1
ATOM 3957 C CA A ASN B 1 238 ? 9.064 16.307 18.382 0.50 20.10 214 ASN B CA 1
ATOM 3958 C CA B ASN B 1 238 ? 8.551 14.279 17.967 0.50 20.22 214 ASN B CA 1
ATOM 3959 C C A ASN B 1 238 ? 9.445 17.393 17.364 0.50 20.18 214 ASN B C 1
ATOM 3960 C C B ASN B 1 238 ? 8.732 15.412 16.987 0.50 19.49 214 ASN B C 1
ATOM 3961 O O A ASN B 1 238 ? 10.625 17.623 17.115 0.50 18.62 214 ASN B O 1
ATOM 3962 O O B ASN B 1 238 ? 9.833 15.964 16.837 0.50 20.58 214 ASN B O 1
ATOM 3971 N N A ALA B 1 239 ? 8.460 18.051 16.759 0.50 20.24 215 ALA B N 1
ATOM 3972 N N B ALA B 1 239 ? 7.660 15.726 16.277 0.50 19.78 215 ALA B N 1
ATOM 3973 C CA A ALA B 1 239 ? 8.762 19.074 15.766 0.50 21.55 215 ALA B CA 1
ATOM 3974 C CA B ALA B 1 239 ? 7.716 16.766 15.273 0.50 19.56 215 ALA B CA 1
ATOM 3975 C C A ALA B 1 239 ? 9.474 20.292 16.354 0.50 22.96 215 ALA B C 1
ATOM 3976 C C B ALA B 1 239 ? 8.293 18.055 15.835 0.50 19.63 215 ALA B C 1
ATOM 3977 O O A ALA B 1 239 ? 10.189 21.008 15.655 0.50 24.58 215 ALA B O 1
ATOM 3978 O O B ALA B 1 239 ? 9.098 18.702 15.174 0.50 19.43 215 ALA B O 1
ATOM 3981 N N A SER B 1 240 ? 9.307 20.532 17.643 0.50 23.39 216 SER B N 1
ATOM 3982 N N B SER B 1 240 ? 7.913 18.395 17.065 0.50 20.25 216 SER B N 1
ATOM 3983 C CA A SER B 1 240 ? 9.894 21.733 18.200 0.50 24.78 216 SER B CA 1
ATOM 3984 C CA B SER B 1 240 ? 8.303 19.664 17.684 0.50 20.98 216 SER B CA 1
ATOM 3985 C C A SER B 1 240 ? 11.357 21.607 18.667 0.50 23.83 216 SER B C 1
ATOM 3986 C C B SER B 1 240 ? 9.705 19.777 18.290 0.50 20.75 216 SER B C 1
ATOM 3987 O O A SER B 1 240 ? 12.010 22.618 18.888 0.50 24.96 216 SER B O 1
ATOM 3988 O O B SER B 1 240 ? 10.136 20.882 18.584 0.50 21.67 216 SER B O 1
ATOM 3993 N N A ASN B 1 241 ? 11.865 20.390 18.818 0.50 23.18 217 ASN B N 1
ATOM 3994 N N B ASN B 1 241 ? 10.430 18.675 18.482 0.50 19.30 217 ASN B N 1
ATOM 3995 C CA A ASN B 1 241 ? 13.282 20.225 19.177 0.50 21.88 217 ASN B CA 1
ATOM 3996 C CA B ASN B 1 241 ? 11.766 18.810 19.072 0.50 19.09 217 ASN B CA 1
ATOM 3997 C C A ASN B 1 241 ? 14.089 19.501 18.102 0.50 21.93 217 ASN B C 1
ATOM 3998 C C B ASN B 1 241 ? 12.896 18.248 18.192 0.50 19.26 217 ASN B C 1
ATOM 3999 O O A ASN B 1 241 ? 15.299 19.391 18.216 0.50 21.07 217 ASN B O 1
ATOM 4000 O O B ASN B 1 241 ? 14.069 18.289 18.554 0.50 20.24 217 ASN B O 1
ATOM 4009 N N A ALA B 1 242 ? 13.429 19.016 17.057 0.50 21.48 218 ALA B N 1
ATOM 4010 N N B ALA B 1 242 ? 12.525 17.753 17.021 0.50 18.24 218 ALA B N 1
ATOM 4011 C CA A ALA B 1 242 ? 14.138 18.283 16.002 0.50 19.66 218 ALA B CA 1
ATOM 4012 C CA B ALA B 1 242 ? 13.465 17.131 16.103 0.50 18.12 218 ALA B CA 1
ATOM 4013 C C A ALA B 1 242 ? 15.229 19.126 15.321 0.50 20.77 218 ALA B C 1
ATOM 4014 C C B ALA B 1 242 ? 14.522 18.081 15.545 0.50 17.93 218 ALA B C 1
ATOM 4015 O O A ALA B 1 242 ? 16.336 18.648 15.120 0.50 18.80 218 ALA B O 1
ATOM 4016 O O B ALA B 1 242 ? 15.719 17.744 15.498 0.50 16.78 218 ALA B O 1
ATOM 4019 N N A ALA B 1 243 ? 14.927 20.367 14.970 0.50 20.34 219 ALA B N 1
ATOM 4020 N N B ALA B 1 243 ? 14.097 19.261 15.102 0.50 19.76 219 ALA B N 1
ATOM 4021 C CA A ALA B 1 243 ? 15.921 21.203 14.295 0.50 21.15 219 ALA B CA 1
ATOM 4022 C CA B ALA B 1 243 ? 15.033 20.198 14.494 0.50 20.45 219 ALA B CA 1
ATOM 4023 C C A ALA B 1 243 ? 17.186 21.333 15.133 0.50 21.99 219 ALA B C 1
ATOM 4024 C C B ALA B 1 243 ? 16.179 20.567 15.428 0.50 21.49 219 ALA B C 1
ATOM 4025 O O A ALA B 1 243 ? 18.299 21.132 14.649 0.50 20.99 219 ALA B O 1
ATOM 4026 O O B ALA B 1 243 ? 17.341 20.603 15.006 0.50 21.22 219 ALA B O 1
ATOM 4029 N N A GLU B 1 244 ? 17.007 21.676 16.399 0.50 22.28 220 GLU B N 1
ATOM 4030 N N B GLU B 1 244 ? 15.848 20.837 16.688 0.50 22.22 220 GLU B N 1
ATOM 4031 C CA A GLU B 1 244 ? 18.127 21.858 17.291 0.50 22.68 220 GLU B CA 1
ATOM 4032 C CA B GLU B 1 244 ? 16.838 21.213 17.698 0.50 23.39 220 GLU B CA 1
ATOM 4033 C C A GLU B 1 244 ? 18.922 20.558 17.495 0.50 21.48 220 GLU B C 1
ATOM 4034 C C B GLU B 1 244 ? 17.896 20.112 17.878 0.50 21.89 220 GLU B C 1
ATOM 4035 O O A GLU B 1 244 ? 20.160 20.561 17.429 0.50 19.58 220 GLU B O 1
ATOM 4036 O O B GLU B 1 244 ? 19.074 20.394 18.066 0.50 22.22 220 GLU B O 1
ATOM 4047 N N A LEU B 1 245 ? 18.209 19.467 17.747 0.50 20.48 221 LEU B N 1
ATOM 4048 N N B LEU B 1 245 ? 17.476 18.850 17.831 0.50 20.10 221 LEU B N 1
ATOM 4049 C CA A LEU B 1 245 ? 18.826 18.150 17.927 0.50 20.03 221 LEU B CA 1
ATOM 4050 C CA B LEU B 1 245 ? 18.435 17.754 17.972 0.50 18.95 221 LEU B CA 1
ATOM 4051 C C A LEU B 1 245 ? 19.575 17.801 16.683 0.50 19.16 221 LEU B C 1
ATOM 4052 C C B LEU B 1 245 ? 19.389 17.586 16.763 0.50 18.86 221 LEU B C 1
ATOM 4053 O O A LEU B 1 245 ? 20.779 17.518 16.724 0.50 17.82 221 LEU B O 1
ATOM 4054 O O B LEU B 1 245 ? 20.585 17.330 16.930 0.50 18.22 221 LEU B O 1
ATOM 4063 N N . PHE B 1 246 ? 18.875 17.797 15.551 1.00 19.53 222 PHE B N 1
ATOM 4064 C CA . PHE B 1 246 ? 19.614 17.484 14.325 1.00 18.34 222 PHE B CA 1
ATOM 4065 C C . PHE B 1 246 ? 20.675 18.503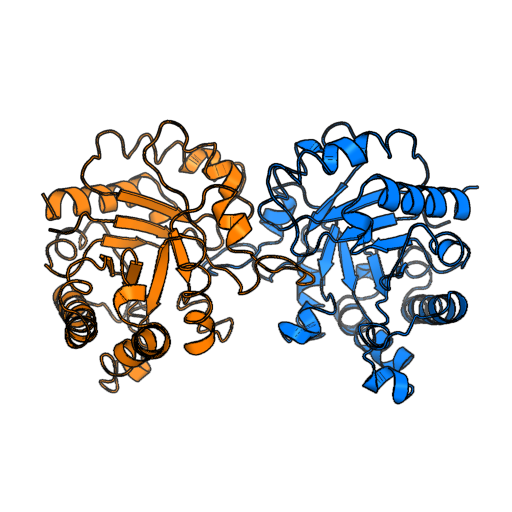 13.902 1.00 19.96 222 PHE B C 1
ATOM 4066 O O . PHE B 1 246 ? 21.505 18.223 13.057 1.00 21.34 222 PHE B O 1
ATOM 4074 N N . ALA B 1 247 ? 20.663 19.675 14.530 1.00 22.33 223 ALA B N 1
ATOM 4075 C CA . ALA B 1 247 ? 21.707 20.660 14.283 1.00 24.48 223 ALA B CA 1
ATOM 4076 C C . ALA B 1 247 ? 23.028 20.270 14.968 1.00 24.78 223 ALA B C 1
ATOM 4077 O O . ALA B 1 247 ? 24.084 20.825 14.658 1.00 28.34 223 ALA B O 1
ATOM 4079 N N . GLN B 1 248 ? 22.987 19.301 15.877 1.00 20.76 224 GLN B N 1
ATOM 4080 C CA . GLN B 1 248 ? 24.187 18.915 16.609 1.00 21.23 224 GLN B CA 1
ATOM 4081 C C . GLN B 1 248 ? 25.065 18.035 15.736 1.00 20.62 224 GLN B C 1
ATOM 4082 O O . GLN B 1 248 ? 24.557 17.103 15.092 1.00 20.18 224 GLN B O 1
ATOM 4088 N N . PRO B 1 249 ? 26.381 18.249 15.775 1.00 20.44 225 PRO B N 1
ATOM 4089 C CA . PRO B 1 249 ? 27.274 17.575 14.840 1.00 21.37 225 PRO B CA 1
ATOM 4090 C C . PRO B 1 249 ? 27.387 16.065 14.965 1.00 20.70 225 PRO B C 1
ATOM 4091 O O . PRO B 1 249 ? 27.636 15.406 13.956 1.00 22.94 225 PRO B O 1
ATOM 4095 N N . ASP B 1 250 ? 27.191 15.521 16.163 1.00 18.42 226 ASP B N 1
ATOM 4096 C CA . ASP B 1 250 ? 27.317 14.077 16.380 1.00 17.02 226 ASP B CA 1
ATOM 4097 C C . ASP B 1 250 ? 25.990 13.332 16.486 1.00 16.58 226 ASP B C 1
ATOM 4098 O O . ASP B 1 250 ? 25.973 12.136 16.783 1.00 15.13 226 ASP B O 1
ATOM 4103 N N . ILE B 1 251 ? 24.888 14.016 16.198 1.00 16.10 227 ILE B N 1
ATOM 4104 C CA . ILE B 1 251 ? 23.555 13.421 16.180 1.00 15.38 227 ILE B CA 1
ATOM 4105 C C . ILE B 1 251 ? 23.195 13.198 14.722 1.00 15.81 227 ILE B C 1
ATOM 4106 O O . ILE B 1 251 ? 23.030 14.152 13.956 1.00 17.01 227 ILE B O 1
ATOM 4111 N N . ASP B 1 252 ? 23.077 11.927 14.338 1.00 14.17 228 ASP B N 1
ATOM 4112 C CA . ASP B 1 252 ? 22.877 11.561 12.923 1.00 15.45 228 ASP B CA 1
ATOM 4113 C C . ASP B 1 252 ? 21.483 11.138 12.556 1.00 15.85 228 ASP B C 1
ATOM 4114 O O . ASP B 1 252 ? 21.268 10.592 11.470 1.00 18.47 228 ASP B O 1
ATOM 4119 N N . GLY B 1 253 ? 20.505 11.367 13.410 1.00 13.62 229 GLY B N 1
ATOM 4120 C CA . GLY B 1 253 ? 19.153 10.957 13.150 1.00 13.95 229 GLY B CA 1
ATOM 4121 C C . GLY B 1 253 ? 18.479 10.570 14.440 1.00 12.83 229 GLY B C 1
ATOM 4122 O O . GLY B 1 253 ? 18.931 10.969 15.532 1.00 12.49 229 GLY B O 1
ATOM 4123 N N . ALA B 1 254 ? 17.394 9.819 14.342 1.00 11.93 230 ALA B N 1
ATOM 4124 C CA . ALA B 1 254 ? 16.606 9.457 15.509 1.00 12.08 230 ALA B CA 1
ATOM 4125 C C . ALA B 1 254 ? 15.966 8.086 15.372 1.00 11.71 230 ALA B C 1
ATOM 4126 O O . ALA B 1 254 ? 15.562 7.685 14.274 1.00 12.01 230 ALA B O 1
ATOM 4128 N N . LEU B 1 255 ? 15.878 7.384 16.498 1.00 11.26 231 LEU B N 1
ATOM 4129 C CA . LEU B 1 255 ? 15.096 6.163 16.614 1.00 11.00 231 LEU B CA 1
ATOM 4130 C C . LEU B 1 255 ? 13.834 6.634 17.328 1.00 11.92 231 LEU B C 1
ATOM 4131 O O . LEU B 1 255 ? 13.866 6.982 18.518 1.00 13.76 231 LEU B O 1
ATOM 4136 N N . VAL B 1 256 ? 12.745 6.712 16.583 1.00 11.75 232 VAL B N 1
ATOM 4137 C CA . VAL B 1 256 ? 11.491 7.312 17.034 1.00 12.04 232 VAL B CA 1
ATOM 4138 C C . VAL B 1 256 ? 10.485 6.273 17.506 1.00 13.35 232 VAL B C 1
ATOM 4139 O O . VAL B 1 256 ? 10.253 5.266 16.824 1.00 13.79 232 VAL B O 1
ATOM 4143 N N . GLY B 1 257 ? 9.837 6.529 18.631 1.00 13.94 233 GLY B N 1
ATOM 4144 C CA . GLY B 1 257 ? 8.830 5.618 19.151 1.00 15.15 233 GLY B CA 1
ATOM 4145 C C . GLY B 1 257 ? 7.418 5.990 18.758 1.00 15.28 233 GLY B C 1
ATOM 4146 O O . GLY B 1 257 ? 7.008 5.805 17.629 1.00 15.28 233 GLY B O 1
ATOM 4147 N N . GLY B 1 258 ? 6.663 6.594 19.683 1.00 15.68 234 GLY B N 1
ATOM 4148 C CA . GLY B 1 258 ? 5.272 6.898 19.407 1.00 16.98 234 GLY B CA 1
ATOM 4149 C C . GLY B 1 258 ? 4.946 7.688 18.163 1.00 16.82 234 GLY B C 1
ATOM 4150 O O . GLY B 1 258 ? 3.941 7.420 17.498 1.00 17.55 234 GLY B O 1
ATOM 4151 N N . ALA B 1 259 ? 5.785 8.669 17.828 1.00 16.44 235 ALA B N 1
ATOM 4152 C CA . ALA B 1 259 ? 5.542 9.475 16.648 1.00 16.93 235 ALA B CA 1
ATOM 4153 C C . ALA B 1 259 ? 5.624 8.694 15.352 1.00 17.12 235 ALA B C 1
ATOM 4154 O O . ALA B 1 259 ? 5.108 9.124 14.319 1.00 18.50 235 ALA B O 1
ATOM 4156 N N . SER B 1 260 ? 6.200 7.493 15.413 1.00 15.51 236 SER B N 1
ATOM 4157 C CA . SER B 1 260 ? 6.334 6.676 14.214 1.00 15.47 236 SER B CA 1
ATOM 4158 C C . SER B 1 260 ? 4.984 6.119 13.744 1.00 14.37 236 SER B C 1
ATOM 4159 O O . SER B 1 260 ? 4.840 5.653 12.596 1.00 14.96 236 SER B O 1
ATOM 4162 N N . LEU B 1 261 ? 3.978 6.164 14.632 1.00 14.06 237 LEU B N 1
ATOM 4163 C CA . LEU B 1 261 ? 2.652 5.612 14.340 1.00 15.08 237 LEU B CA 1
ATOM 4164 C C . LEU B 1 261 ? 1.734 6.608 13.649 1.00 15.79 237 LEU B C 1
ATOM 4165 O O . LEU B 1 261 ? 0.592 6.278 13.302 1.00 18.79 237 LEU B O 1
ATOM 4170 N N A LYS B 1 262 ? 2.208 7.835 13.449 0.50 16.39 238 LYS B N 1
ATOM 4171 N N B LYS B 1 262 ? 2.246 7.824 13.465 0.50 16.62 238 LYS B N 1
ATOM 4172 C CA A LYS B 1 262 ? 1.422 8.857 12.754 0.50 18.67 238 LYS B CA 1
ATOM 4173 C CA B LYS B 1 262 ? 1.534 8.914 12.819 0.50 19.15 238 LYS B CA 1
ATOM 4174 C C A LYS B 1 262 ? 2.286 9.406 11.634 0.50 17.41 238 LYS B C 1
ATOM 4175 C C B LYS B 1 262 ? 2.376 9.339 11.618 0.50 17.69 238 LYS B C 1
ATOM 4176 O O A LYS B 1 262 ? 3.283 10.102 11.887 0.50 18.32 238 LYS B O 1
ATOM 4177 O O B LYS B 1 262 ? 3.481 9.876 11.796 0.50 18.03 238 LYS B O 1
ATOM 4188 N N . ALA B 1 263 ? 1.886 9.112 10.404 1.00 17.55 239 ALA B N 1
ATOM 4189 C CA . ALA B 1 263 ? 2.661 9.453 9.223 1.00 16.82 239 ALA B CA 1
ATOM 4190 C C . ALA B 1 263 ? 3.078 10.916 9.129 1.00 18.14 239 ALA B C 1
ATOM 4191 O O . ALA B 1 263 ? 4.226 11.195 8.786 1.00 17.45 239 ALA B O 1
ATOM 4193 N N . ASP B 1 264 ? 2.164 11.825 9.442 1.00 19.45 240 ASP B N 1
ATOM 4194 C CA . ASP B 1 264 ? 2.497 13.240 9.354 1.00 20.47 240 ASP B CA 1
ATOM 4195 C C . ASP B 1 264 ? 3.590 13.649 10.333 1.00 19.45 240 ASP B C 1
ATOM 4196 O O . ASP B 1 264 ? 4.541 14.337 9.944 1.00 21.71 240 ASP B O 1
ATOM 4201 N N . ALA B 1 265 ? 3.480 13.227 11.586 1.00 18.35 241 ALA B N 1
ATOM 4202 C CA . ALA B 1 265 ? 4.469 13.565 12.601 1.00 17.66 241 ALA B CA 1
ATOM 4203 C C . ALA B 1 265 ? 5.817 12.943 12.269 1.00 18.04 241 ALA B C 1
ATOM 4204 O O . ALA B 1 265 ? 6.861 13.585 12.403 1.00 19.60 241 ALA B O 1
ATOM 4206 N N . PHE B 1 266 ? 5.808 11.676 11.886 1.00 15.80 242 PHE B N 1
ATOM 4207 C CA . PHE B 1 266 ? 7.050 11.019 11.533 1.00 15.73 242 PHE B CA 1
ATOM 4208 C C . PHE B 1 266 ? 7.735 11.729 10.377 1.00 15.24 242 PHE B C 1
ATOM 4209 O O . PHE B 1 266 ? 8.939 11.950 10.437 1.00 14.82 242 PHE B O 1
ATOM 4217 N N . ALA B 1 267 ? 6.979 12.144 9.358 1.00 15.77 243 ALA B N 1
ATOM 4218 C CA . ALA B 1 267 ? 7.564 12.823 8.216 1.00 16.46 243 ALA B CA 1
ATOM 4219 C C . ALA B 1 267 ? 8.155 14.171 8.609 1.00 17.45 243 ALA B C 1
ATOM 4220 O O . ALA B 1 267 ? 9.146 14.595 8.051 1.00 18.12 243 ALA B O 1
ATOM 4222 N N . VAL B 1 268 ? 7.560 14.863 9.576 1.00 17.86 244 VAL B N 1
ATOM 4223 C CA . VAL B 1 268 ? 8.122 16.144 10.007 1.00 17.67 244 VAL B CA 1
ATOM 4224 C C . VAL B 1 268 ? 9.524 15.911 10.576 1.00 16.44 244 VAL B C 1
ATOM 4225 O O . VAL B 1 268 ? 10.435 16.692 10.341 1.00 17.21 244 VAL B O 1
ATOM 4229 N N . ILE B 1 269 ? 9.702 14.816 11.320 1.00 14.91 245 ILE B N 1
ATOM 4230 C CA . ILE B 1 269 ? 10.994 14.509 11.891 1.00 15.08 245 ILE B CA 1
ATOM 4231 C C . ILE B 1 269 ? 11.997 14.185 10.784 1.00 14.72 245 ILE B C 1
ATOM 4232 O O . ILE B 1 269 ? 13.133 14.663 10.800 1.00 14.58 245 ILE B O 1
ATOM 4237 N N . VAL B 1 270 ? 11.578 13.354 9.834 1.00 14.16 246 VAL B N 1
ATOM 4238 C CA . VAL B 1 270 ? 12.443 13.021 8.703 1.00 14.07 246 VAL B CA 1
ATOM 4239 C C . VAL B 1 270 ? 12.874 14.281 7.938 1.00 15.17 246 VAL B C 1
ATOM 4240 O O . VAL B 1 270 ? 14.070 14.466 7.614 1.00 14.66 246 VAL B O 1
ATOM 4244 N N . LYS B 1 271 ? 11.925 15.174 7.662 1.00 15.11 247 LYS B N 1
ATOM 4245 C CA . LYS B 1 271 ? 12.248 16.402 6.929 1.00 15.81 247 LYS B CA 1
ATOM 4246 C C . LYS B 1 271 ? 13.194 17.307 7.719 1.00 16.10 247 LYS B C 1
ATOM 4247 O O . LYS B 1 271 ? 14.043 17.973 7.127 1.00 16.17 247 LYS B O 1
ATOM 4253 N N . ALA B 1 272 ? 13.040 17.351 9.042 1.00 15.62 248 ALA B N 1
ATOM 4254 C CA . ALA B 1 272 ? 13.932 18.143 9.879 1.00 15.98 248 ALA B CA 1
ATOM 4255 C C . ALA B 1 272 ? 15.366 17.599 9.798 1.00 16.65 248 ALA B C 1
ATOM 4256 O O . ALA B 1 272 ? 16.344 18.338 9.750 1.00 18.20 248 ALA B O 1
ATOM 4258 N N . ALA B 1 273 ? 15.493 16.279 9.751 1.00 15.83 249 ALA B N 1
ATOM 4259 C CA . ALA B 1 273 ? 16.831 15.674 9.655 1.00 16.36 249 ALA B CA 1
ATOM 4260 C C . ALA B 1 273 ? 17.449 15.999 8.291 1.00 17.09 249 ALA B C 1
ATOM 4261 O O . ALA B 1 273 ? 18.631 16.317 8.198 1.00 18.66 249 ALA B O 1
ATOM 4263 N N . GLU B 1 274 ? 16.640 15.905 7.242 1.00 17.01 250 GLU B N 1
ATOM 4264 C CA . GLU B 1 274 ? 17.102 16.247 5.897 1.00 17.74 250 GLU B CA 1
ATOM 4265 C C . GLU B 1 274 ? 17.586 17.708 5.841 1.00 19.66 250 GLU B C 1
ATOM 4266 O O . GLU B 1 274 ? 18.655 17.996 5.304 1.00 21.52 250 GLU B O 1
ATOM 4272 N N . ALA B 1 275 ? 16.810 18.621 6.410 1.00 19.14 251 ALA B N 1
ATOM 4273 C CA . ALA B 1 275 ? 17.111 20.050 6.342 1.00 20.15 251 ALA B CA 1
ATOM 4274 C C . ALA B 1 275 ? 18.356 20.401 7.137 1.00 21.61 251 ALA B C 1
ATOM 4275 O O . ALA B 1 275 ? 19.138 21.260 6.747 1.00 23.81 251 ALA B O 1
ATOM 4277 N N . ALA B 1 276 ? 18.532 19.735 8.259 1.00 21.46 252 ALA B N 1
ATOM 4278 C CA . ALA B 1 276 ? 19.651 20.026 9.148 1.00 23.21 252 ALA B CA 1
ATOM 4279 C C . ALA B 1 276 ? 20.976 19.599 8.567 1.00 25.90 252 ALA B C 1
ATOM 4280 O O . ALA B 1 276 ? 21.973 20.303 8.708 1.00 29.62 252 ALA B O 1
ATOM 4282 N N . LYS B 1 277 ? 20.995 18.446 7.916 1.00 28.79 253 LYS B N 1
ATOM 4283 C CA . LYS B 1 277 ? 22.244 17.901 7.413 1.00 30.73 253 LYS B CA 1
ATOM 4284 C C . LYS B 1 277 ? 22.556 18.341 5.972 1.00 37.12 253 LYS B C 1
ATOM 4285 O O . LYS B 1 277 ? 23.579 17.948 5.419 1.00 39.05 253 LYS B O 1
ATOM 4291 N N . GLN B 1 278 ? 21.690 19.168 5.384 1.00 45.52 254 GLN B N 1
ATOM 4292 C CA . GLN B 1 278 ? 21.932 19.722 4.041 1.00 52.82 254 GLN B CA 1
ATOM 4293 C C . GLN B 1 278 ? 22.513 21.133 4.139 1.00 57.52 254 GLN B C 1
ATOM 4294 O O . GLN B 1 278 ? 22.385 21.798 5.167 1.00 59.82 254 GLN B O 1
#

Radius of gyration: 24.78 Å; Cα contacts (8 Å, |Δi|>4): 1224; chains: 2; bounding box: 57×70×45 Å

Sequence (509 aa):
MRHPLVMGNWKLNGSRRHMMVHEELVSNLRKEELAGVAGCAVAIAPPEMMYIDMAKKREAEGSHIMLGAQNVDLNLSGAFTGETSAAMLKDIIGAQYIIIGHSSERRTYHKKESDELIIAKKFAVLKKEEQGLTPVLCIGETEAENEAGKTEEVCARQIIDAVLKTQGAAAFEEGGAAVIAYEEPVWAIGTTGGKKSSAATPAQAQAVHKKFIRDHIAKVDANNIAEEQVVIIQYGGSVNNAASSNNAAAEELFAQPDIDGALVGGASLKADAFAVIVKAAEAAKQAMRHPLVMGNWKLNGSRRHMMVHELVSSSNLRRKELAGVAGCAVAIAPPEMMYIDMAKRREEAEGSHIMLGAQNVDLNLSGAFTGETSAAMLKDIIGAAQQYIIIGHSERRTTYHKESDELIAKKKKFAVVLKKEEQGLTPVLCIGETEAENEEAGKKTEEEVCARQIDAVLKTQGAAAFEEGAVIAYEPVWAIGTGKSATPAQAQAVHKKFIRDHIAKVDANIAEEQVIIQYGGGSSVVNNAASSNNAAAAEELLFAQPDIDGALVGGASLKKADAFAVIVKAAEAAKQ

Secondary structure (DSSP, 8-state):
-PPPEEEEE--B---HHHHHHHHHHHHHHHTT--SSEEEEE--GGGHHHHHHHHBTBSPEEEES---S-SSBS-TT---HHHHHHHT--EEEES-HHHHHHT---HHHHHHHHHHHHHTT-EEEEEE---HHHHHTT-HHHHHHHHHHHHHHHH-GGGGTT-EEEE--GGGSSSS----HHHHHHHHHHHHHHHHTT-HHHHHH-EEEE-S---TTTHHHHHTSTT--EEEESGGGGSHHHHHHHHHHHHHHH--/-PPPEEEEE--B---HHHHHHHHHHHHHHTTT--SSEEEEE--GGGHHHHHHHTTTS-PEEEES---S-SSBS-TT---HHHHHHHTEEEEEES-HHHHHHT---HHHHHHHHHHHHHHT-EEEEEE---HHHHHTT-HHHHHHHHHHHHHHHH-GGGGTT-EEEE--GGG-SSS----HHHHHHHHHHHHHHHHTT-HHHHHH-EEEE-S---TTTHHHHHTSTT--EEEESGGGGSHHHHHHHHHHHHHHH-

CATH classification: 3.20.20.70

Nearest PDB structures (foldseek):
  4mva-assembly1_B  TM=9.974E-01  e=2.358E-51  Escherichia coli BW2952
  1tre-assembly1_B  TM=9.980E-01  e=9.838E-47  Escherichia coli
  1tmh-assembly2_D  TM=9.853E-01  e=2.481E-45  Escherichia coli
  1aw1-assembly1_A  TM=9.845E-01  e=7.211E-39  Moritella marina
  6w4u-assembly1_A  TM=9.667E-01  e=3.287E-33  Stenotrophomonas maltophilia K279a